Protein AF-0000000066094772 (afdb_homodimer)

Structure (mmCIF, N/CA/C/O backbone):
data_AF-0000000066094772-model_v1
#
loop_
_entity.id
_entity.type
_entity.pdbx_description
1 polymer 'Phosphate acetyltransferase'
#
loop_
_atom_site.group_PDB
_atom_site.id
_atom_site.type_symbol
_atom_site.label_atom_id
_atom_site.label_alt_id
_atom_site.label_comp_id
_atom_site.label_asym_id
_atom_site.label_entity_id
_atom_site.label_seq_id
_atom_site.pdbx_PDB_ins_code
_atom_site.Cartn_x
_atom_site.Cartn_y
_atom_site.Cartn_z
_atom_site.occupancy
_atom_site.B_iso_or_equiv
_atom_site.auth_seq_id
_atom_site.auth_comp_id
_atom_site.auth_asym_id
_atom_site.auth_atom_id
_atom_site.pdbx_PDB_model_num
ATOM 1 N N . MET A 1 1 ? 3.863 -5.531 -26.828 1 81.25 1 MET A N 1
ATOM 2 C CA . MET A 1 1 ? 3.414 -6.91 -26.641 1 81.25 1 MET A CA 1
ATOM 3 C C . MET A 1 1 ? 3.158 -7.195 -25.156 1 81.25 1 MET A C 1
ATOM 5 O O . MET A 1 1 ? 3.947 -6.797 -24.297 1 81.25 1 MET A O 1
ATOM 9 N N . SER A 1 2 ? 2.074 -7.844 -24.922 1 90.62 2 SER A N 1
ATOM 10 C CA . SER A 1 2 ? 1.738 -8.141 -23.531 1 90.62 2 SER A CA 1
ATOM 11 C C . SER A 1 2 ? 2.635 -9.234 -22.969 1 90.62 2 SER A C 1
ATOM 13 O O . SER A 1 2 ? 3.232 -10.008 -23.719 1 90.62 2 SER A O 1
ATOM 15 N N . VAL A 1 3 ? 2.752 -9.234 -21.719 1 91.38 3 VAL A N 1
ATOM 16 C CA . VAL A 1 3 ? 3.57 -10.25 -21.062 1 91.38 3 VAL A CA 1
ATOM 17 C C . VAL A 1 3 ? 3.031 -11.641 -21.391 1 91.38 3 VAL A C 1
ATOM 19 O O . VAL A 1 3 ? 3.805 -12.578 -21.594 1 91.38 3 VAL A O 1
ATOM 22 N N . ILE A 1 4 ? 1.726 -11.766 -21.5 1 93.19 4 ILE A N 1
ATOM 23 C CA . ILE A 1 4 ? 1.129 -13.062 -21.797 1 93.19 4 ILE A CA 1
ATOM 24 C C . ILE A 1 4 ? 1.516 -13.492 -23.203 1 93.19 4 ILE A C 1
ATOM 26 O O . ILE A 1 4 ? 1.832 -14.656 -23.438 1 93.19 4 ILE A O 1
ATOM 30 N N . ASP A 1 5 ? 1.498 -12.5 -24.078 1 93.19 5 ASP A N 1
ATOM 31 C CA . ASP A 1 5 ? 1.911 -12.789 -25.453 1 93.19 5 ASP A CA 1
ATOM 32 C C . ASP A 1 5 ? 3.375 -13.227 -25.5 1 93.19 5 ASP A C 1
ATOM 34 O O . ASP A 1 5 ? 3.729 -14.148 -26.234 1 93.19 5 ASP A O 1
ATOM 38 N N . LEU A 1 6 ? 4.098 -12.555 -24.766 1 91.12 6 LEU A N 1
ATOM 39 C CA . LEU A 1 6 ? 5.516 -12.891 -24.688 1 91.12 6 LEU A CA 1
ATOM 40 C C . LEU A 1 6 ? 5.711 -14.297 -24.141 1 91.12 6 LEU A C 1
ATOM 42 O O . LEU A 1 6 ? 6.523 -15.07 -24.656 1 91.12 6 LEU A O 1
ATOM 46 N N . LEU A 1 7 ? 5.012 -14.633 -23.125 1 92.69 7 LEU A N 1
ATOM 47 C CA . LEU A 1 7 ? 5.129 -15.938 -22.5 1 92.69 7 LEU A CA 1
ATOM 48 C C . LEU A 1 7 ? 4.613 -17.031 -23.422 1 92.69 7 LEU A C 1
ATOM 50 O O . LEU A 1 7 ? 5.176 -18.141 -23.469 1 92.69 7 LEU A O 1
ATOM 54 N N . LYS A 1 8 ? 3.564 -16.703 -24.125 1 94.31 8 LYS A N 1
ATOM 55 C CA . LYS A 1 8 ? 3.062 -17.641 -25.109 1 94.31 8 LYS A CA 1
ATOM 56 C C . LYS A 1 8 ? 4.145 -18 -26.125 1 94.31 8 LYS A C 1
ATOM 58 O O . LYS A 1 8 ? 4.359 -19.172 -26.422 1 94.31 8 LYS A O 1
ATOM 63 N N . GLN A 1 9 ? 4.762 -17 -26.609 1 93.62 9 GLN A N 1
ATOM 64 C CA . GLN A 1 9 ? 5.816 -17.203 -27.594 1 93.62 9 GLN A CA 1
ATOM 65 C C . GLN A 1 9 ? 6.969 -18.016 -27.016 1 93.62 9 GLN A C 1
ATOM 67 O O . GLN A 1 9 ? 7.516 -18.891 -27.688 1 93.62 9 GLN A O 1
ATOM 72 N N . ARG A 1 10 ? 7.262 -17.719 -25.859 1 92.56 10 ARG A N 1
ATOM 73 C CA . ARG A 1 10 ? 8.344 -18.438 -25.203 1 92.56 10 ARG A CA 1
ATOM 74 C C . ARG A 1 10 ? 8.008 -19.922 -25.031 1 92.56 10 ARG A C 1
ATOM 76 O O . ARG A 1 10 ? 8.852 -20.781 -25.297 1 92.56 10 ARG A O 1
ATOM 83 N N . VAL A 1 11 ? 6.828 -20.203 -24.578 1 94.94 11 VAL A N 1
ATOM 84 C CA . VAL A 1 11 ? 6.391 -21.594 -24.375 1 94.94 11 VAL A CA 1
ATOM 85 C C . VAL A 1 11 ? 6.348 -22.328 -25.703 1 94.94 11 VAL A C 1
ATOM 87 O O . VAL A 1 11 ? 6.785 -23.469 -25.797 1 94.94 11 VAL A O 1
ATOM 90 N N . GLN A 1 12 ? 5.895 -21.625 -26.672 1 93.5 12 GLN A N 1
ATOM 91 C CA . GLN A 1 12 ? 5.773 -22.234 -28 1 93.5 12 GLN A CA 1
ATOM 92 C C . GLN A 1 12 ? 7.145 -22.516 -28.594 1 93.5 12 GLN A C 1
ATOM 94 O O . GLN A 1 12 ? 7.305 -23.469 -29.359 1 93.5 12 GLN A O 1
ATOM 99 N N . SER A 1 13 ? 8.039 -21.672 -28.25 1 91.56 13 SER A N 1
ATOM 100 C CA . SER A 1 13 ? 9.383 -21.812 -28.812 1 91.56 13 SER A CA 1
ATOM 101 C C . SER A 1 13 ? 10.188 -22.875 -28.062 1 91.56 13 SER A C 1
ATOM 103 O O . SER A 1 13 ? 11.266 -23.266 -28.516 1 91.56 13 SER A O 1
ATOM 105 N N . ALA A 1 14 ? 9.516 -23.25 -27.094 1 88.25 14 ALA A N 1
ATOM 106 C CA . ALA A 1 14 ? 10.195 -24.281 -26.312 1 88.25 14 ALA A CA 1
ATOM 107 C C . ALA A 1 14 ? 10.078 -25.641 -26.984 1 88.25 14 ALA A C 1
ATOM 109 O O . ALA A 1 14 ? 9.109 -25.891 -27.719 1 88.25 14 ALA A O 1
ATOM 110 N N . GLY A 1 15 ? 11.078 -26.469 -27.062 1 84.06 15 GLY A N 1
ATOM 111 C CA . GLY A 1 15 ? 11.141 -27.766 -27.734 1 84.06 15 GLY A CA 1
ATOM 112 C C . GLY A 1 15 ? 10.047 -28.719 -27.281 1 84.06 15 GLY A C 1
ATOM 113 O O . GLY A 1 15 ? 9.594 -29.562 -28.062 1 84.06 15 GLY A O 1
ATOM 114 N N . LYS A 1 16 ? 9.594 -28.641 -26.078 1 89.88 16 LYS A N 1
ATOM 115 C CA . LYS A 1 16 ? 8.555 -29.516 -25.531 1 89.88 16 LYS A CA 1
ATOM 116 C C . LYS A 1 16 ? 7.41 -28.719 -24.938 1 89.88 16 LYS A C 1
ATOM 118 O O . LYS A 1 16 ? 7.641 -27.688 -24.281 1 89.88 16 LYS A O 1
ATOM 123 N N . LYS A 1 17 ? 6.16 -29.188 -25.234 1 94.75 17 LYS A N 1
ATOM 124 C CA . LYS A 1 17 ? 4.984 -28.547 -24.641 1 94.75 17 LYS A CA 1
ATOM 125 C C . LYS A 1 17 ? 4.828 -28.953 -23.172 1 94.75 17 LYS A C 1
ATOM 127 O O . LYS A 1 17 ? 4.676 -30.125 -22.859 1 94.75 17 LYS A O 1
ATOM 132 N N . PRO A 1 18 ? 4.805 -27.938 -22.312 1 97.62 18 PRO A N 1
ATOM 133 C CA . PRO A 1 18 ? 4.609 -28.266 -20.906 1 97.62 18 PRO A CA 1
ATOM 134 C C . PRO A 1 18 ? 3.236 -28.875 -20.625 1 97.62 18 PRO A C 1
ATOM 136 O O . PRO A 1 18 ? 2.25 -28.5 -21.266 1 97.62 18 PRO A O 1
ATOM 139 N N . VAL A 1 19 ? 3.189 -29.812 -19.688 1 98.5 19 VAL A N 1
ATOM 140 C CA . VAL A 1 19 ? 1.938 -30.422 -19.266 1 98.5 19 VAL A CA 1
ATOM 141 C C . VAL A 1 19 ? 1.456 -29.766 -17.969 1 98.5 19 VAL A C 1
ATOM 143 O O . VAL A 1 19 ? 2.035 -29.969 -16.906 1 98.5 19 VAL A O 1
ATOM 146 N N . ILE A 1 20 ? 0.386 -28.922 -18.062 1 98.75 20 ILE A N 1
ATOM 147 C CA . ILE A 1 20 ? -0.165 -28.203 -16.922 1 98.75 20 ILE A CA 1
ATOM 148 C C . ILE A 1 20 ? -1.538 -28.766 -16.562 1 98.75 20 ILE A C 1
ATOM 150 O O . ILE A 1 20 ? -2.479 -28.672 -17.359 1 98.75 20 ILE A O 1
ATOM 154 N N . ILE A 1 21 ? -1.664 -29.297 -15.375 1 98.88 21 ILE A N 1
ATOM 155 C CA . ILE A 1 21 ? -2.893 -29.984 -15 1 98.88 21 ILE A CA 1
ATOM 156 C C . ILE A 1 21 ? -3.877 -29 -14.391 1 98.88 21 ILE A C 1
ATOM 158 O O . ILE A 1 21 ? -3.48 -28.109 -13.625 1 98.88 21 ILE A O 1
ATOM 162 N N . PHE A 1 22 ? -5.133 -29.094 -14.719 1 98.75 22 PHE A N 1
ATOM 163 C CA . PHE A 1 22 ? -6.27 -28.359 -14.172 1 98.75 22 PHE A CA 1
ATOM 164 C C . PHE A 1 22 ? -7.219 -29.297 -13.438 1 98.75 22 PHE A C 1
ATOM 166 O O . PHE A 1 22 ? -8.086 -29.922 -14.055 1 98.75 22 PHE A O 1
ATOM 173 N N . PRO A 1 23 ? -7.184 -29.328 -12.141 1 98.5 23 PRO A N 1
ATOM 174 C CA . PRO A 1 23 ? -7.832 -30.438 -11.422 1 98.5 23 PRO A CA 1
ATOM 175 C C . PRO A 1 23 ? -9.32 -30.188 -11.195 1 98.5 23 PRO A C 1
ATOM 177 O O . PRO A 1 23 ? -10 -31.031 -10.586 1 98.5 23 PRO A O 1
ATOM 180 N N . GLU A 1 24 ? -9.844 -29.078 -11.633 1 98.25 24 GLU A N 1
ATOM 181 C CA . GLU A 1 24 ? -11.242 -28.766 -11.406 1 98.25 24 GLU A CA 1
ATOM 182 C C . GLU A 1 24 ? -12.078 -28.984 -12.672 1 98.25 24 GLU A C 1
ATOM 184 O O . GLU A 1 24 ? -12.742 -28.062 -13.148 1 98.25 24 GLU A O 1
ATOM 189 N N . GLY A 1 25 ? -12.219 -30.219 -13.117 1 97.25 25 GLY A N 1
ATOM 190 C CA . GLY A 1 25 ? -12.883 -30.562 -14.359 1 97.25 25 GLY A CA 1
ATOM 191 C C . GLY A 1 25 ? -14.375 -30.297 -14.336 1 97.25 25 GLY A C 1
ATOM 192 O O . GLY A 1 25 ? -15.008 -30.188 -15.383 1 97.25 25 GLY A O 1
ATOM 193 N N . TRP A 1 26 ? -14.945 -30.188 -13.211 1 96.62 26 TRP A N 1
ATOM 194 C CA . TRP A 1 26 ? -16.375 -29.984 -13.102 1 96.62 26 TRP A CA 1
ATOM 195 C C . TRP A 1 26 ? -16.719 -28.5 -13.25 1 96.62 26 TRP A C 1
ATOM 197 O O . TRP A 1 26 ? -17.906 -28.141 -13.328 1 96.62 26 TRP A O 1
ATOM 207 N N . SER A 1 27 ? -15.75 -27.641 -13.273 1 97.06 27 SER A N 1
ATOM 208 C CA . SER A 1 27 ? -15.969 -26.203 -13.438 1 97.06 27 SER A CA 1
ATOM 209 C C . SER A 1 27 ? -16.156 -25.844 -14.906 1 97.06 27 SER A C 1
ATOM 211 O O . SER A 1 27 ? -15.227 -26 -15.711 1 97.06 27 SER A O 1
ATOM 213 N N . PRO A 1 28 ? -17.281 -25.25 -15.258 1 96.5 28 PRO A N 1
ATOM 214 C CA . PRO A 1 28 ? -17.469 -24.844 -16.656 1 96.5 28 PRO A CA 1
ATOM 215 C C . PRO A 1 28 ? -16.438 -23.828 -17.109 1 96.5 28 PRO A C 1
ATOM 217 O O . PRO A 1 28 ? -15.961 -23.891 -18.25 1 96.5 28 PRO A O 1
ATOM 220 N N . THR A 1 29 ? -16.094 -22.969 -16.234 1 97.31 29 THR A N 1
ATOM 221 C CA . THR A 1 29 ? -15.109 -21.938 -16.547 1 97.31 29 THR A CA 1
ATOM 222 C C . THR A 1 29 ? -13.742 -22.562 -16.844 1 97.31 29 THR A C 1
ATOM 224 O O . THR A 1 29 ? -13.094 -22.219 -17.828 1 97.31 29 THR A O 1
ATOM 227 N N . VAL A 1 30 ? -13.359 -23.5 -16.031 1 97.94 30 VAL A N 1
ATOM 228 C CA . VAL A 1 30 ? -12.078 -24.172 -16.188 1 97.94 30 VAL A CA 1
ATOM 229 C C . VAL A 1 30 ? -12.078 -24.969 -17.484 1 97.94 30 VAL A C 1
ATOM 231 O O . VAL A 1 30 ? -11.125 -24.906 -18.266 1 97.94 30 VAL A O 1
ATOM 234 N N . MET A 1 31 ? -13.156 -25.656 -17.75 1 97.31 31 MET A N 1
ATOM 235 C CA . MET A 1 31 ? -13.227 -26.5 -18.922 1 97.31 31 MET A CA 1
ATOM 236 C C . MET A 1 31 ? -13.18 -25.672 -20.203 1 97.31 31 MET A C 1
ATOM 238 O O . MET A 1 31 ? -12.578 -26.094 -21.203 1 97.31 31 MET A O 1
ATOM 242 N N . GLU A 1 32 ? -13.82 -24.547 -20.141 1 97.5 32 GLU A N 1
ATOM 243 C CA . GLU A 1 32 ? -13.766 -23.672 -21.312 1 97.5 32 GLU A CA 1
ATOM 244 C C . GLU A 1 32 ? -12.344 -23.188 -21.562 1 97.5 32 GLU A C 1
ATOM 246 O O . GLU A 1 32 ? -11.883 -23.188 -22.719 1 97.5 32 GLU A O 1
ATOM 251 N N . ALA A 1 33 ? -11.648 -22.781 -20.562 1 97.94 33 ALA A N 1
ATOM 252 C CA . ALA A 1 33 ? -10.266 -22.344 -20.703 1 97.94 33 ALA A CA 1
ATOM 253 C C . ALA A 1 33 ? -9.367 -23.484 -21.172 1 97.94 33 ALA A C 1
ATOM 255 O O . ALA A 1 33 ? -8.5 -23.281 -22.031 1 97.94 33 ALA A O 1
ATOM 256 N N . VAL A 1 34 ? -9.586 -24.656 -20.656 1 97.81 34 VAL A N 1
ATOM 257 C CA . VAL A 1 34 ? -8.812 -25.828 -21.016 1 97.81 34 VAL A CA 1
ATOM 258 C C . VAL A 1 34 ? -8.984 -26.141 -22.5 1 97.81 34 VAL A C 1
ATOM 260 O O . VAL A 1 34 ? -8.016 -26.438 -23.188 1 97.81 34 VAL A O 1
ATOM 263 N N . ASN A 1 35 ? -10.219 -26.047 -22.922 1 97.25 35 ASN A N 1
ATOM 264 C CA . ASN A 1 35 ? -10.477 -26.266 -24.344 1 97.25 35 ASN A CA 1
ATOM 265 C C . ASN A 1 35 ? -9.742 -25.234 -25.203 1 97.25 35 ASN A C 1
ATOM 267 O O . ASN A 1 35 ? -9.195 -25.578 -26.25 1 97.25 35 ASN A O 1
ATOM 271 N N . GLN A 1 36 ? -9.742 -24.062 -24.781 1 97.5 36 GLN A N 1
ATOM 272 C CA . GLN A 1 36 ? -9.047 -23 -25.516 1 97.5 36 GLN A CA 1
ATOM 273 C C . GLN A 1 36 ? -7.543 -23.234 -25.531 1 97.5 36 GLN A C 1
ATOM 275 O O . GLN A 1 36 ? -6.883 -23.031 -26.547 1 97.5 36 GLN A O 1
ATOM 280 N N . LEU A 1 37 ? -7.016 -23.625 -24.422 1 97.31 37 LEU A N 1
ATOM 281 C CA . LEU A 1 37 ? -5.59 -23.906 -24.328 1 97.31 37 LEU A CA 1
ATOM 282 C C . LEU A 1 37 ? -5.199 -25.062 -25.25 1 97.31 37 LEU A C 1
ATOM 284 O O . LEU A 1 37 ? -4.176 -25 -25.922 1 97.31 37 LEU A O 1
ATOM 288 N N . GLN A 1 38 ? -6.02 -26.094 -25.219 1 96.31 38 GLN A N 1
ATOM 289 C CA . GLN A 1 38 ? -5.793 -27.234 -26.078 1 96.31 38 GLN A CA 1
ATOM 290 C C . GLN A 1 38 ? -5.805 -26.828 -27.547 1 96.31 38 GLN A C 1
ATOM 292 O O . GLN A 1 38 ? -4.945 -27.25 -28.328 1 96.31 38 GLN A O 1
ATOM 297 N N . GLN A 1 39 ? -6.742 -26.078 -27.891 1 95.62 39 GLN A N 1
ATOM 298 C CA . GLN A 1 39 ? -6.883 -25.609 -29.266 1 95.62 39 GLN A CA 1
ATOM 299 C C . GLN A 1 39 ? -5.691 -24.75 -29.672 1 95.62 39 GLN A C 1
ATOM 301 O O . GLN A 1 39 ? -5.207 -24.859 -30.812 1 95.62 39 GLN A O 1
ATOM 306 N N . ALA A 1 40 ? -5.223 -23.938 -28.812 1 94.5 40 ALA A N 1
ATOM 307 C CA . ALA A 1 40 ? -4.105 -23.047 -29.109 1 94.5 40 ALA A CA 1
ATOM 308 C C . ALA A 1 40 ? -2.809 -23.828 -29.281 1 94.5 40 ALA A C 1
ATOM 310 O O . ALA A 1 40 ? -1.891 -23.375 -29.969 1 94.5 40 ALA A O 1
ATOM 311 N N . GLY A 1 41 ? -2.736 -24.984 -28.609 1 94.62 41 GLY A N 1
ATOM 312 C CA . GLY A 1 41 ? -1.601 -25.875 -28.781 1 94.62 41 GLY A CA 1
ATOM 313 C C . GLY A 1 41 ? -0.328 -25.359 -28.141 1 94.62 41 GLY A C 1
ATOM 314 O O . GLY A 1 41 ? 0.775 -25.688 -28.578 1 94.62 41 GLY A O 1
ATOM 315 N N . ILE A 1 42 ? -0.427 -24.547 -27.203 1 94.25 42 ILE A N 1
ATOM 316 C CA . ILE A 1 42 ? 0.717 -23.922 -26.547 1 94.25 42 ILE A CA 1
ATOM 317 C C . ILE A 1 42 ? 1.224 -24.844 -25.438 1 94.25 42 ILE A C 1
ATOM 319 O O . ILE A 1 42 ? 2.434 -24.969 -25.234 1 94.25 42 ILE A O 1
ATOM 323 N N . LEU A 1 43 ? 0.326 -25.438 -24.719 1 97.19 43 LEU A N 1
ATOM 324 C CA . LEU A 1 43 ? 0.613 -26.375 -23.656 1 97.19 43 LEU A CA 1
ATOM 325 C C . LEU A 1 43 ? -0.378 -27.547 -23.688 1 97.19 43 LEU A C 1
ATOM 327 O O . LEU A 1 43 ? -1.342 -27.516 -24.453 1 97.19 43 LEU A O 1
ATOM 331 N N . THR A 1 44 ? -0.049 -28.641 -23 1 97.81 44 THR A N 1
ATOM 332 C CA . THR A 1 44 ? -0.968 -29.75 -22.828 1 97.81 44 THR A CA 1
ATOM 333 C C . THR A 1 44 ? -1.729 -29.641 -21.516 1 97.81 44 THR A C 1
ATOM 335 O O . THR A 1 44 ? -1.127 -29.672 -20.438 1 97.81 44 THR A O 1
ATOM 338 N N . PRO A 1 45 ? -3.076 -29.5 -21.578 1 98.56 45 PRO A N 1
ATOM 339 C CA . PRO A 1 45 ? -3.834 -29.234 -20.344 1 98.56 45 PRO A CA 1
ATOM 340 C C . PRO A 1 45 ? -4.672 -30.438 -19.906 1 98.56 45 PRO A C 1
ATOM 342 O O . PRO A 1 45 ? -5.887 -30.469 -20.125 1 98.56 45 PRO A O 1
ATOM 345 N N . PRO A 1 46 ? -4.113 -31.422 -19.25 1 98.81 46 PRO A N 1
ATOM 346 C CA . PRO A 1 46 ? -4.957 -32.469 -18.688 1 98.81 46 PRO A CA 1
ATOM 347 C C . PRO A 1 46 ? -5.91 -31.969 -17.609 1 98.81 46 PRO A C 1
ATOM 349 O O . PRO A 1 46 ? -5.676 -30.906 -17.031 1 98.81 46 PRO A O 1
ATOM 352 N N . VAL A 1 47 ? -6.977 -32.719 -17.328 1 98.62 47 VAL A N 1
ATOM 353 C CA . VAL A 1 47 ? -7.98 -32.344 -16.359 1 98.62 47 VAL A CA 1
ATOM 354 C C . VAL A 1 47 ? -8.312 -33.5 -15.445 1 98.62 47 VAL A C 1
ATOM 356 O O . VAL A 1 47 ? -8.023 -34.656 -15.781 1 98.62 47 VAL A O 1
ATOM 359 N N . ILE A 1 48 ? -8.781 -33.219 -14.273 1 98.62 48 ILE A N 1
ATOM 360 C CA . ILE A 1 48 ? -9.25 -34.25 -13.352 1 98.62 48 ILE A CA 1
ATOM 361 C C . ILE A 1 48 ? -10.75 -34.094 -13.117 1 98.62 48 ILE A C 1
ATOM 363 O O . ILE A 1 48 ? -11.242 -32.969 -12.914 1 98.62 48 ILE A O 1
ATOM 367 N N . PHE A 1 49 ? -11.414 -35.156 -13.258 1 98.44 49 PHE A N 1
ATOM 368 C CA . PHE A 1 49 ? -12.789 -35.281 -12.805 1 98.44 49 PHE A CA 1
ATOM 369 C C . PHE A 1 49 ? -12.875 -36.156 -11.57 1 98.44 49 PHE A C 1
ATOM 371 O O . PHE A 1 49 ? -12.078 -37.094 -11.414 1 98.44 49 PHE A O 1
ATOM 378 N N . ARG A 1 50 ? -13.82 -35.906 -10.641 1 97.31 50 ARG A N 1
ATOM 379 C CA . ARG A 1 50 ? -13.977 -36.719 -9.438 1 97.31 50 ARG A CA 1
ATOM 380 C C . ARG A 1 50 ? -14.711 -38.031 -9.75 1 97.31 50 ARG A C 1
ATOM 382 O O . ARG A 1 50 ? -14.344 -39.094 -9.242 1 97.31 50 ARG A O 1
ATOM 389 N N . THR A 1 51 ? -15.703 -37.844 -10.578 1 97.88 51 THR A N 1
ATOM 390 C CA . THR A 1 51 ? -16.531 -38.969 -10.969 1 97.88 51 THR A CA 1
ATOM 391 C C . THR A 1 51 ? -16.75 -38.969 -12.484 1 97.88 51 THR A C 1
ATOM 393 O O . THR A 1 51 ? -16.594 -37.938 -13.141 1 97.88 51 THR A O 1
ATOM 396 N N . ARG A 1 52 ? -17.156 -40.219 -12.945 1 96.5 52 ARG A N 1
ATOM 397 C CA . ARG A 1 52 ? -17.422 -40.344 -14.375 1 96.5 52 ARG A CA 1
ATOM 398 C C . ARG A 1 52 ? -18.594 -39.469 -14.805 1 96.5 52 ARG A C 1
ATOM 400 O O . ARG A 1 52 ? -18.609 -38.938 -15.914 1 96.5 52 ARG A O 1
ATOM 407 N N . SER A 1 53 ? -19.516 -39.25 -13.953 1 96.12 53 SER A N 1
ATOM 408 C CA . SER A 1 53 ? -20.719 -38.469 -14.258 1 96.12 53 SER A CA 1
ATOM 409 C C . SER A 1 53 ? -20.391 -37 -14.492 1 96.12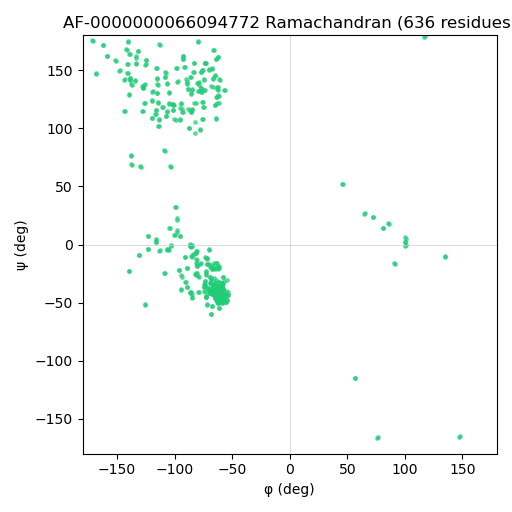 53 SER A C 1
ATOM 411 O O . SER A 1 53 ? -21.172 -36.281 -15.094 1 96.12 53 SER A O 1
ATOM 413 N N . GLU A 1 54 ? -19.172 -36.562 -14.031 1 96.38 54 GLU A N 1
ATOM 414 C CA . GLU A 1 54 ? -18.75 -35.156 -14.211 1 96.38 54 GLU A CA 1
ATOM 415 C C . GLU A 1 54 ? -18.203 -34.938 -15.609 1 96.38 54 GLU A C 1
ATOM 417 O O . GLU A 1 54 ? -18.062 -33.781 -16.047 1 96.38 54 GLU A O 1
ATOM 422 N N . VAL A 1 55 ? -17.891 -35.969 -16.281 1 95.94 55 VAL A N 1
ATOM 423 C CA . VAL A 1 55 ? -17.359 -35.844 -17.641 1 95.94 55 VAL A CA 1
ATOM 424 C C . VAL A 1 55 ? -18.484 -35.5 -18.609 1 95.94 55 VAL A C 1
ATOM 426 O O . VAL A 1 55 ? -19.422 -36.25 -18.766 1 95.94 55 VAL A O 1
ATOM 429 N N . PRO A 1 56 ? -18.328 -34.344 -19.219 1 92.06 56 PRO A N 1
ATOM 430 C CA . PRO A 1 56 ? -19.422 -33.969 -20.125 1 92.06 56 PRO A CA 1
ATOM 431 C C . PRO A 1 56 ? -19.531 -34.875 -21.359 1 92.06 56 PRO A C 1
ATOM 433 O O . PRO A 1 56 ? -18.516 -35.375 -21.828 1 92.06 56 PRO A O 1
ATOM 436 N N . ALA A 1 57 ? -20.703 -35.031 -21.906 1 88.56 57 ALA A N 1
ATOM 437 C CA . ALA A 1 57 ? -20.953 -35.812 -23.094 1 88.56 57 ALA A CA 1
ATOM 438 C C . ALA A 1 57 ? -20.125 -35.312 -24.281 1 88.56 57 ALA A C 1
ATOM 440 O O . ALA A 1 57 ? -19.641 -36.094 -25.094 1 88.56 57 ALA A O 1
ATOM 441 N N . GLY A 1 58 ? -19.844 -34.062 -24.438 1 88.75 58 GLY A N 1
ATOM 442 C CA . GLY A 1 58 ? -19.094 -33.469 -25.516 1 88.75 58 GLY A CA 1
ATOM 443 C C . GLY A 1 58 ? -17.656 -33.219 -25.172 1 88.75 58 GLY A C 1
ATOM 444 O O . GLY A 1 58 ? -16.984 -32.406 -25.828 1 88.75 58 GLY A O 1
ATOM 445 N N . PHE A 1 59 ? -17.25 -34 -24.172 1 91.75 59 PHE A N 1
ATOM 446 C CA . PHE A 1 59 ? -15.883 -33.812 -23.734 1 91.75 59 PHE A CA 1
ATOM 447 C C . PHE A 1 59 ? -14.898 -34.125 -24.859 1 91.75 59 PHE A C 1
ATOM 449 O O . PHE A 1 59 ? -15.055 -35.125 -25.547 1 91.75 59 PHE A O 1
ATOM 456 N N . ASN A 1 60 ? -13.984 -33.219 -25.141 1 92.94 60 ASN A N 1
ATOM 457 C CA . ASN A 1 60 ? -12.922 -33.406 -26.109 1 92.94 60 ASN A CA 1
ATOM 458 C C . ASN A 1 60 ? -11.977 -34.531 -25.688 1 92.94 60 ASN A C 1
ATOM 460 O O . ASN A 1 60 ? -11.086 -34.312 -24.875 1 92.94 60 ASN A O 1
ATOM 464 N N . THR A 1 61 ? -12.031 -35.625 -26.344 1 90.75 61 THR A N 1
ATOM 465 C CA . THR A 1 61 ? -11.297 -36.812 -25.938 1 90.75 61 THR A CA 1
ATOM 466 C C . THR A 1 61 ? -9.805 -36.656 -26.188 1 90.75 61 THR A C 1
ATOM 468 O O . THR A 1 61 ? -8.984 -37.438 -25.688 1 90.75 61 THR A O 1
ATOM 471 N N . ALA A 1 62 ? -9.445 -35.688 -26.875 1 93 62 ALA A N 1
ATOM 472 C CA . ALA A 1 62 ? -8.031 -35.375 -27.094 1 93 62 ALA A CA 1
ATOM 473 C C . ALA A 1 62 ? -7.379 -34.812 -25.828 1 93 62 ALA A C 1
ATOM 475 O O . ALA A 1 62 ? -6.152 -34.812 -25.703 1 93 62 ALA A O 1
ATOM 476 N N . ILE A 1 63 ? -8.148 -34.406 -24.938 1 96.69 63 ILE A N 1
ATOM 477 C CA . ILE A 1 63 ? -7.641 -33.875 -23.672 1 96.69 63 ILE A CA 1
ATOM 478 C C . ILE A 1 63 ? -7.477 -35.031 -22.672 1 96.69 63 ILE A C 1
ATOM 480 O O . ILE A 1 63 ? -8.453 -35.688 -22.312 1 96.69 63 ILE A O 1
ATOM 484 N N . LYS A 1 64 ? -6.254 -35.25 -22.297 1 97.12 64 LYS A N 1
ATOM 485 C CA . LYS A 1 64 ? -6.031 -36.25 -21.25 1 97.12 64 LYS A CA 1
ATOM 486 C C . LYS A 1 64 ? -6.82 -35.906 -19.984 1 97.12 64 LYS A C 1
ATOM 488 O O . LYS A 1 64 ? -6.883 -34.75 -19.594 1 97.12 64 LYS A O 1
ATOM 493 N N . HIS A 1 65 ? -7.5 -36.906 -19.453 1 97.81 65 HIS A N 1
ATOM 494 C CA . HIS A 1 65 ? -8.266 -36.656 -18.234 1 97.81 65 HIS A CA 1
ATOM 495 C C . HIS A 1 65 ? -8.18 -37.812 -17.25 1 97.81 65 HIS A C 1
ATOM 497 O O . HIS A 1 65 ? -8 -38.969 -17.672 1 97.81 65 HIS A O 1
ATOM 503 N N . TYR A 1 66 ? -8.227 -37.469 -16.031 1 97.88 66 TYR A N 1
ATOM 504 C CA . TYR A 1 66 ? -8.281 -38.406 -14.922 1 97.88 66 TYR A CA 1
ATOM 505 C C . TYR A 1 66 ? -9.68 -38.438 -14.305 1 97.88 66 TYR A C 1
ATOM 507 O O . TYR A 1 66 ? -10.328 -37.375 -14.172 1 97.88 66 TYR A O 1
ATOM 515 N N . VAL A 1 67 ? -10.102 -39.656 -14.008 1 98.31 67 VAL A N 1
ATOM 516 C CA . VAL A 1 67 ? -11.336 -39.812 -13.242 1 98.31 67 VAL A CA 1
ATOM 517 C C . VAL A 1 67 ? -11.031 -40.531 -11.938 1 98.31 67 VAL A C 1
ATOM 519 O O . VAL A 1 67 ? -10.891 -41.781 -11.914 1 98.31 67 VAL A O 1
ATOM 522 N N . ILE A 1 68 ? -11.102 -39.812 -10.859 1 98.56 68 ILE A N 1
ATOM 523 C CA . ILE A 1 68 ? -10.586 -40.281 -9.57 1 98.56 68 ILE A CA 1
ATOM 524 C C . ILE A 1 68 ? -11.281 -41.594 -9.172 1 98.56 68 ILE A C 1
ATOM 526 O O . ILE A 1 68 ? -10.633 -42.562 -8.773 1 98.56 68 ILE A O 1
ATOM 530 N N . GLU A 1 69 ? -12.578 -41.625 -9.281 1 97.5 69 GLU A N 1
ATOM 531 C CA . GLU A 1 69 ? -13.344 -42.781 -8.805 1 97.5 69 GLU A CA 1
ATOM 532 C C . GLU A 1 69 ? -12.977 -44.031 -9.57 1 97.5 69 GLU A C 1
ATOM 534 O O . GLU A 1 69 ? -13.242 -45.156 -9.109 1 97.5 69 GLU A O 1
ATOM 539 N N . GLU A 1 70 ? -12.312 -43.906 -10.719 1 97.94 70 GLU A N 1
ATOM 540 C CA . GLU A 1 70 ? -11.984 -45.062 -11.578 1 97.94 70 GLU A CA 1
ATOM 541 C C . GLU A 1 70 ? -10.5 -45.406 -11.5 1 97.94 70 GLU A C 1
ATOM 543 O O . GLU A 1 70 ? -10.047 -46.375 -12.102 1 97.94 70 GLU A O 1
ATOM 548 N N . MET A 1 71 ? -9.742 -44.625 -10.812 1 97.94 71 MET A N 1
ATOM 549 C CA . MET A 1 71 ? -8.289 -44.781 -10.781 1 97.94 71 MET A CA 1
ATOM 550 C C . MET A 1 71 ? -7.859 -45.719 -9.648 1 97.94 71 MET A C 1
ATOM 552 O O . MET A 1 71 ? -8.477 -45.719 -8.586 1 97.94 71 MET A O 1
ATOM 556 N N . ASP A 1 72 ? -6.836 -46.531 -9.93 1 98.25 72 ASP A N 1
ATOM 557 C CA . ASP A 1 72 ? -6.074 -47.125 -8.828 1 98.25 72 ASP A CA 1
ATOM 558 C C . ASP A 1 72 ? -5.137 -46.094 -8.203 1 98.25 72 ASP A C 1
ATOM 560 O O . ASP A 1 72 ? -4.109 -45.75 -8.781 1 98.25 72 ASP A O 1
ATOM 564 N N . LEU A 1 73 ? -5.469 -45.656 -7.023 1 98.56 73 LEU A N 1
ATOM 565 C CA . LEU A 1 73 ? -4.773 -44.562 -6.398 1 98.56 73 LEU A CA 1
ATOM 566 C C . LEU A 1 73 ? -3.68 -45.062 -5.457 1 98.56 73 LEU A C 1
ATOM 568 O O . LEU A 1 73 ? -3.045 -44.25 -4.758 1 98.56 73 LEU A O 1
ATOM 572 N N . THR A 1 74 ? -3.447 -46.344 -5.477 1 98.44 74 THR A N 1
ATOM 573 C CA . THR A 1 74 ? -2.545 -46.969 -4.512 1 98.44 74 THR A CA 1
ATOM 574 C C . THR A 1 74 ? -1.146 -46.344 -4.617 1 98.44 74 THR A C 1
ATOM 576 O O . THR A 1 74 ? -0.552 -45.969 -3.605 1 98.44 74 THR A O 1
ATOM 579 N N . LYS A 1 75 ? -0.682 -46.25 -5.805 1 98.25 75 LYS A N 1
ATOM 580 C CA . LYS A 1 75 ? 0.667 -45.719 -6.004 1 98.25 75 LYS A CA 1
ATOM 581 C C . LYS A 1 75 ? 0.777 -44.281 -5.512 1 98.25 75 LYS A C 1
ATOM 583 O O . LYS A 1 75 ? 1.794 -43.906 -4.93 1 98.25 75 LYS A O 1
ATOM 588 N N . TYR A 1 76 ? -0.214 -43.531 -5.711 1 98.69 76 TYR A N 1
ATOM 589 C CA . TYR A 1 76 ? -0.208 -42.125 -5.324 1 98.69 76 TYR A CA 1
ATOM 590 C C . TYR A 1 76 ? -0.304 -42 -3.809 1 98.69 76 TYR A C 1
ATOM 592 O O . TYR A 1 76 ? 0.402 -41.188 -3.213 1 98.69 76 TYR A O 1
ATOM 600 N N . ALA A 1 77 ? -1.177 -42.75 -3.184 1 98.69 77 ALA A N 1
ATOM 601 C CA . ALA A 1 77 ? -1.308 -42.75 -1.729 1 98.69 77 ALA A CA 1
ATOM 602 C C . ALA A 1 77 ? 0.003 -43.125 -1.057 1 98.69 77 ALA A C 1
ATOM 604 O O . ALA A 1 77 ? 0.407 -42.531 -0.061 1 98.69 77 ALA A O 1
ATOM 605 N N . ASN A 1 78 ? 0.586 -44.188 -1.63 1 98.69 78 ASN A N 1
ATOM 606 C CA . ASN A 1 78 ? 1.868 -44.625 -1.092 1 98.69 78 ASN A CA 1
ATOM 607 C C . ASN A 1 78 ? 2.924 -43.531 -1.181 1 98.69 78 ASN A C 1
ATOM 609 O O . ASN A 1 78 ? 3.699 -43.344 -0.244 1 98.69 78 ASN A O 1
ATOM 613 N N . PHE A 1 79 ? 2.951 -42.906 -2.268 1 98.5 79 PHE A N 1
ATOM 614 C CA . PHE A 1 79 ? 3.902 -41.812 -2.463 1 98.5 79 PHE A CA 1
ATOM 615 C C . PHE A 1 79 ? 3.689 -40.719 -1.427 1 98.5 79 PHE A C 1
ATOM 617 O O . PHE A 1 79 ? 4.645 -40.281 -0.787 1 98.5 79 PHE A O 1
ATOM 624 N N . VAL A 1 80 ? 2.451 -40.281 -1.254 1 98.69 80 VAL A N 1
ATOM 625 C CA . VAL A 1 80 ? 2.119 -39.188 -0.318 1 98.69 80 VAL A CA 1
ATOM 626 C C . VAL A 1 80 ? 2.473 -39.625 1.104 1 98.69 80 VAL A C 1
ATOM 628 O O . VAL A 1 80 ? 3.043 -38.844 1.87 1 98.69 80 VAL A O 1
ATOM 631 N N . TYR A 1 81 ? 2.158 -40.812 1.393 1 98.5 81 TYR A N 1
ATOM 632 C CA . TYR A 1 81 ? 2.469 -41.344 2.711 1 98.5 81 TYR A CA 1
ATOM 633 C C . TYR A 1 81 ? 3.969 -41.281 2.98 1 98.5 81 TYR A C 1
ATOM 635 O O . TYR A 1 81 ? 4.402 -40.812 4.023 1 98.5 81 TYR A O 1
ATOM 643 N N . GLU A 1 82 ? 4.707 -41.781 2.016 1 98.25 82 GLU A N 1
ATOM 644 C CA . GLU A 1 82 ? 6.156 -41.812 2.186 1 98.25 82 GLU A CA 1
ATOM 645 C C . GLU A 1 82 ? 6.727 -40.406 2.344 1 98.25 82 GLU A C 1
ATOM 647 O O . GLU A 1 82 ? 7.656 -40.188 3.123 1 98.25 82 GLU A O 1
ATOM 652 N N . LYS A 1 83 ? 6.172 -39.5 1.646 1 96.88 83 LYS A N 1
ATOM 653 C CA . LYS A 1 83 ? 6.66 -38.125 1.654 1 96.88 83 LYS A CA 1
ATOM 654 C C . LYS A 1 83 ? 6.312 -37.438 2.963 1 96.88 83 LYS A C 1
ATOM 656 O O . LYS A 1 83 ? 7.027 -36.531 3.402 1 96.88 83 LYS A O 1
ATOM 661 N N . ARG A 1 84 ? 5.211 -37.906 3.658 1 97.44 84 ARG A N 1
ATOM 662 C CA . ARG A 1 84 ? 4.684 -37.062 4.742 1 97.44 84 ARG A CA 1
ATOM 663 C C . ARG A 1 84 ? 4.66 -37.844 6.055 1 97.44 84 ARG A C 1
ATOM 665 O O . ARG A 1 84 ? 4.336 -37.312 7.105 1 97.44 84 ARG A O 1
ATOM 672 N N . LYS A 1 85 ? 5.02 -39.125 5.984 1 96.75 85 LYS A N 1
ATOM 673 C CA . LYS A 1 85 ? 4.945 -39.938 7.188 1 96.75 85 LYS A CA 1
ATOM 674 C C . LYS A 1 85 ? 5.82 -39.375 8.297 1 96.75 85 LYS A C 1
ATOM 676 O O . LYS A 1 85 ? 5.465 -39.438 9.477 1 96.75 85 LYS A O 1
ATOM 681 N N . HIS A 1 86 ? 6.945 -38.844 7.949 1 96.5 86 HIS A N 1
ATOM 682 C CA . HIS A 1 86 ? 7.848 -38.281 8.945 1 96.5 86 HIS A CA 1
ATOM 683 C C . HIS A 1 86 ? 7.219 -37.062 9.625 1 96.5 86 HIS A C 1
ATOM 685 O O . HIS A 1 86 ? 7.656 -36.656 10.703 1 96.5 86 HIS A O 1
ATOM 691 N N . LYS A 1 87 ? 6.188 -36.562 9 1 95.06 87 LYS A N 1
ATOM 692 C CA . LYS A 1 87 ? 5.445 -35.469 9.586 1 95.06 87 LYS A CA 1
ATOM 693 C C . LYS A 1 87 ? 4.168 -35.969 10.266 1 95.06 87 LYS A C 1
ATOM 695 O O . LYS A 1 87 ? 3.281 -35.156 10.586 1 95.06 87 LYS A O 1
ATOM 700 N N . GLY A 1 88 ? 4.012 -37.219 10.367 1 96.75 88 GLY A N 1
ATOM 701 C CA . GLY A 1 88 ? 2.926 -37.781 11.156 1 96.75 88 GLY A CA 1
ATOM 702 C C . GLY A 1 88 ? 1.744 -38.219 10.32 1 96.75 88 GLY A C 1
ATOM 703 O O . GLY A 1 88 ? 0.717 -38.656 10.859 1 96.75 88 GLY A O 1
ATOM 704 N N . MET A 1 89 ? 1.852 -38.188 9.039 1 97.19 89 MET A N 1
ATOM 705 C CA . MET A 1 89 ? 0.729 -38.594 8.211 1 97.19 89 MET A CA 1
ATOM 706 C C . MET A 1 89 ? 0.583 -40.125 8.227 1 97.19 89 MET A C 1
ATOM 708 O O . MET A 1 89 ? 1.559 -40.844 8.023 1 97.19 89 MET A O 1
ATOM 712 N N . GLU A 1 90 ? -0.645 -40.531 8.422 1 98.25 90 GLU A N 1
ATOM 713 C CA . GLU A 1 90 ? -0.961 -41.938 8.367 1 98.25 90 GLU A CA 1
ATOM 714 C C . GLU A 1 90 ? -1.416 -42.375 6.969 1 98.25 90 GLU A C 1
ATOM 716 O O . GLU A 1 90 ? -1.849 -41.531 6.18 1 98.25 90 GLU A O 1
ATOM 721 N N . MET A 1 91 ? -1.301 -43.688 6.738 1 98 91 MET A N 1
ATOM 722 C CA . MET A 1 91 ? -1.658 -44.188 5.422 1 98 91 MET A CA 1
ATOM 723 C C . MET A 1 91 ? -3.113 -43.875 5.09 1 98 91 MET A C 1
ATOM 725 O O . MET A 1 91 ? -3.439 -43.562 3.951 1 98 91 MET A O 1
ATOM 729 N N . ARG A 1 92 ? -3.979 -43.938 6.082 1 98.25 92 ARG A N 1
ATOM 730 C CA . ARG A 1 92 ? -5.395 -43.656 5.859 1 98.25 92 ARG A CA 1
ATOM 731 C C . ARG A 1 92 ? -5.598 -42.219 5.41 1 98.25 92 ARG A C 1
ATOM 733 O O . ARG A 1 92 ? -6.449 -41.938 4.562 1 98.25 92 ARG A O 1
ATOM 740 N N . GLU A 1 93 ? -4.82 -41.375 5.965 1 98.19 93 GLU A N 1
ATOM 741 C CA . GLU A 1 93 ? -4.891 -39.969 5.586 1 98.19 93 GLU A CA 1
ATOM 742 C C . GLU A 1 93 ? -4.371 -39.75 4.164 1 98.19 93 GLU A C 1
ATOM 744 O O . GLU A 1 93 ? -4.926 -38.938 3.41 1 98.19 93 GLU A O 1
ATOM 749 N N . ALA A 1 94 ? -3.33 -40.438 3.84 1 98.56 94 ALA A N 1
ATOM 750 C CA . ALA A 1 94 ? -2.77 -40.375 2.494 1 98.56 94 ALA A CA 1
ATOM 751 C C . ALA A 1 94 ? -3.771 -40.844 1.453 1 98.56 94 ALA A C 1
ATOM 753 O O . ALA A 1 94 ? -3.885 -40.281 0.37 1 98.56 94 ALA A O 1
ATOM 754 N N . GLN A 1 95 ? -4.457 -41.938 1.801 1 98.44 95 GLN A N 1
ATOM 755 C CA . GLN A 1 95 ? -5.48 -42.469 0.915 1 98.44 95 GLN A CA 1
ATOM 756 C C . GLN A 1 95 ? -6.613 -41.5 0.697 1 98.44 95 GLN A C 1
ATOM 758 O O . GLN A 1 95 ? -7.133 -41.375 -0.414 1 98.44 95 GLN A O 1
ATOM 763 N N . LYS A 1 96 ? -6.961 -40.812 1.718 1 98.31 96 LYS A N 1
ATOM 764 C CA . LYS A 1 96 ? -7.977 -39.781 1.604 1 98.31 96 LYS A CA 1
ATOM 765 C C . LYS A 1 96 ? -7.449 -38.562 0.819 1 98.31 96 LYS A C 1
ATOM 767 O O . LYS A 1 96 ? -8.18 -37.969 0.027 1 98.31 96 LYS A O 1
ATOM 772 N N . PHE A 1 97 ? -6.199 -38.25 1.047 1 98.25 97 PHE A N 1
ATOM 773 C CA . PHE A 1 97 ? -5.516 -37.125 0.425 1 98.25 97 PHE A CA 1
ATOM 774 C C . PHE A 1 97 ? -5.594 -37.219 -1.094 1 98.25 97 PHE A C 1
ATOM 776 O O . PHE A 1 97 ? -5.973 -36.25 -1.759 1 98.25 97 PHE A O 1
ATOM 783 N N . VAL A 1 98 ? -5.391 -38.375 -1.666 1 98.56 98 VAL A N 1
ATOM 784 C CA . VAL A 1 98 ? -5.254 -38.5 -3.111 1 98.56 98 VAL A CA 1
ATOM 785 C C . VAL A 1 98 ? -6.633 -38.656 -3.75 1 98.56 98 VAL A C 1
ATOM 787 O O . VAL A 1 98 ? -6.75 -38.719 -4.977 1 98.56 98 VAL A O 1
ATOM 790 N N . ARG A 1 99 ? -7.684 -38.656 -2.973 1 98.31 99 ARG A N 1
ATOM 791 C CA . ARG A 1 99 ? -9.039 -38.719 -3.5 1 98.31 99 ARG A CA 1
ATOM 792 C C . ARG A 1 99 ? -9.586 -37.312 -3.717 1 98.31 99 ARG A C 1
ATOM 794 O O . ARG A 1 99 ? -10.641 -37.125 -4.332 1 98.31 99 ARG A O 1
ATOM 801 N N . ASP A 1 100 ? -8.859 -36.344 -3.193 1 98.19 100 ASP A N 1
ATOM 802 C CA . ASP A 1 100 ? -9.156 -34.938 -3.467 1 98.19 100 ASP A CA 1
ATOM 803 C C . ASP A 1 100 ? -8.477 -34.469 -4.758 1 98.19 100 ASP A C 1
ATOM 805 O O . ASP A 1 100 ? -7.285 -34.688 -4.953 1 98.19 100 ASP A O 1
ATOM 809 N N . ALA A 1 101 ? -9.18 -33.844 -5.66 1 98.44 101 ALA A N 1
ATOM 810 C CA . ALA A 1 101 ? -8.703 -33.531 -7 1 98.44 101 ALA A CA 1
ATOM 811 C C . ALA A 1 101 ? -7.473 -32.625 -6.945 1 98.44 101 ALA A C 1
ATOM 813 O O . ALA A 1 101 ? -6.488 -32.875 -7.652 1 98.44 101 ALA A O 1
ATOM 814 N N . SER A 1 102 ? -7.535 -31.578 -6.168 1 97.94 102 SER A N 1
ATOM 815 C CA . SER A 1 102 ? -6.406 -30.672 -6.039 1 97.94 102 SER A CA 1
ATOM 816 C C . SER A 1 102 ? -5.184 -31.375 -5.469 1 97.94 102 SER A C 1
ATOM 818 O O . SER A 1 102 ? -4.062 -31.172 -5.945 1 97.94 102 SER A O 1
ATOM 820 N N . SER A 1 103 ? -5.395 -32.219 -4.48 1 98.44 103 SER A N 1
ATOM 821 C CA . SER A 1 103 ? -4.316 -32.969 -3.844 1 98.44 103 SER A CA 1
ATOM 822 C C . SER A 1 103 ? -3.719 -34 -4.801 1 98.44 103 SER A C 1
ATOM 824 O O . SER A 1 103 ? -2.502 -34.188 -4.824 1 98.44 103 SER A O 1
ATOM 826 N N . LEU A 1 104 ? -4.59 -34.656 -5.508 1 98.75 104 LEU A N 1
ATOM 827 C CA . LEU A 1 104 ? -4.09 -35.594 -6.512 1 98.75 104 LEU A CA 1
ATOM 828 C C . LEU A 1 104 ? -3.25 -34.844 -7.559 1 98.75 104 LEU A C 1
ATOM 830 O O . LEU A 1 104 ? -2.203 -35.344 -7.973 1 98.75 104 LEU A O 1
ATOM 834 N N . ALA A 1 105 ? -3.719 -33.719 -7.996 1 98.69 105 ALA A N 1
ATOM 835 C CA . ALA A 1 105 ? -2.955 -32.906 -8.953 1 98.69 105 ALA A CA 1
ATOM 836 C C . ALA A 1 105 ? -1.565 -32.594 -8.414 1 98.69 105 ALA A C 1
ATOM 838 O O . ALA A 1 105 ? -0.564 -32.75 -9.117 1 98.69 105 ALA A O 1
ATOM 839 N N . ALA A 1 106 ? -1.496 -32.125 -7.203 1 98.5 106 ALA A N 1
ATOM 840 C CA . ALA A 1 106 ? -0.208 -31.828 -6.578 1 98.5 106 ALA A CA 1
ATOM 841 C C . ALA A 1 106 ? 0.669 -33.094 -6.539 1 98.5 106 ALA A C 1
ATOM 843 O O . ALA A 1 106 ? 1.887 -33 -6.715 1 98.5 106 ALA A O 1
ATOM 844 N N . THR A 1 107 ? 0.064 -34.219 -6.301 1 98.75 107 THR A N 1
ATOM 845 C CA . THR A 1 107 ? 0.776 -35.5 -6.273 1 98.75 107 THR A CA 1
ATOM 846 C C . THR A 1 107 ? 1.353 -35.812 -7.648 1 98.75 107 THR A C 1
ATOM 848 O O . THR A 1 107 ? 2.512 -36.219 -7.758 1 98.75 107 THR A O 1
ATOM 851 N N . LEU A 1 108 ? 0.53 -35.625 -8.664 1 98.75 108 LEU A N 1
ATOM 852 C CA . LEU A 1 108 ? 0.982 -35.875 -10.031 1 98.75 108 LEU A CA 1
ATOM 853 C C . LEU A 1 108 ? 2.162 -34.969 -10.383 1 98.75 108 LEU A C 1
ATOM 855 O O . LEU A 1 108 ? 3.109 -35.406 -11.039 1 98.75 108 LEU A O 1
ATOM 859 N N . VAL A 1 109 ? 2.092 -33.75 -9.953 1 98.69 109 VAL A N 1
ATOM 860 C CA . VAL A 1 109 ? 3.191 -32.812 -10.188 1 98.69 109 VAL A CA 1
ATOM 861 C C . VAL A 1 109 ? 4.441 -33.281 -9.461 1 98.69 109 VAL A C 1
ATOM 863 O O . VAL A 1 109 ? 5.531 -33.344 -10.039 1 98.69 109 VAL A O 1
ATOM 866 N N . ALA A 1 110 ? 4.289 -33.688 -8.227 1 98.25 110 ALA A N 1
ATOM 867 C CA . ALA A 1 110 ? 5.406 -34.156 -7.406 1 98.25 110 ALA A CA 1
ATOM 868 C C . ALA A 1 110 ? 6.07 -35.375 -8.016 1 98.25 110 ALA A C 1
ATOM 870 O O . ALA A 1 110 ? 7.281 -35.562 -7.883 1 98.25 110 ALA A O 1
ATOM 871 N N . LEU A 1 111 ? 5.305 -36.188 -8.688 1 98.19 111 LEU A N 1
ATOM 872 C CA . LEU A 1 111 ? 5.785 -37.406 -9.312 1 98.19 111 LEU A CA 1
ATOM 873 C C . LEU A 1 111 ? 6.316 -37.125 -10.711 1 98.19 111 LEU A C 1
ATOM 875 O O . LEU A 1 111 ? 6.711 -38.062 -11.43 1 98.19 111 LEU A O 1
ATOM 879 N N . ASN A 1 112 ? 6.254 -35.938 -11.141 1 97.56 112 ASN A N 1
ATOM 880 C CA . ASN A 1 112 ? 6.707 -35.5 -12.453 1 97.56 112 ASN A CA 1
ATOM 881 C C . ASN A 1 112 ? 5.883 -36.125 -13.57 1 97.56 112 ASN A C 1
ATOM 883 O O . ASN A 1 112 ? 6.395 -36.375 -14.664 1 97.56 112 ASN A O 1
ATOM 887 N N . GLU A 1 113 ? 4.703 -36.438 -13.25 1 98.19 113 GLU A N 1
ATOM 888 C CA . GLU A 1 113 ? 3.803 -36.938 -14.281 1 98.19 113 GLU A CA 1
ATOM 889 C C . GLU A 1 113 ? 3.176 -35.812 -15.07 1 98.19 113 GLU A C 1
ATOM 891 O O . GLU A 1 113 ? 2.697 -36 -16.188 1 98.19 113 GLU A O 1
ATOM 896 N N . VAL A 1 114 ? 3.08 -34.688 -14.477 1 98.44 114 VAL A N 1
ATOM 897 C CA . VAL A 1 114 ? 2.754 -33.438 -15.117 1 98.44 114 VAL A CA 1
ATOM 898 C C . VAL A 1 114 ? 3.742 -32.344 -14.672 1 98.44 114 VAL A C 1
ATOM 900 O O . VAL A 1 114 ? 4.5 -32.562 -13.719 1 98.44 114 VAL A O 1
ATOM 903 N N . ASP A 1 115 ? 3.754 -31.203 -15.367 1 98.12 115 ASP A N 1
ATOM 904 C CA . ASP A 1 115 ? 4.82 -30.234 -15.156 1 98.12 115 ASP A CA 1
ATOM 905 C C . ASP A 1 115 ? 4.387 -29.156 -14.172 1 98.12 115 ASP A C 1
ATOM 907 O O . ASP A 1 115 ? 5.227 -28.453 -13.602 1 98.12 115 ASP A O 1
ATOM 911 N N . GLY A 1 116 ? 3.148 -28.938 -13.984 1 98.38 116 GLY A N 1
ATOM 912 C CA . GLY A 1 116 ? 2.617 -27.906 -13.102 1 98.38 116 GLY A CA 1
ATOM 913 C C . GLY A 1 116 ? 1.117 -28 -12.898 1 98.38 116 GLY A C 1
ATOM 914 O O . GLY A 1 116 ? 0.463 -28.859 -13.5 1 98.38 116 GLY A O 1
ATOM 915 N N . GLU A 1 117 ? 0.643 -27.156 -12.039 1 98.5 117 GLU A N 1
ATOM 916 C CA . GLU A 1 117 ? -0.766 -27.203 -11.664 1 98.5 117 GLU A CA 1
ATOM 917 C C . GLU A 1 117 ? -1.373 -25.812 -11.594 1 98.5 117 GLU A C 1
ATOM 919 O O . GLU A 1 117 ? -0.727 -24.875 -11.117 1 98.5 117 GLU A O 1
ATOM 924 N N . VAL A 1 118 ? -2.553 -25.625 -12.102 1 98.38 118 VAL A N 1
ATOM 925 C CA . VAL A 1 118 ? -3.4 -24.453 -11.906 1 98.38 118 VAL A CA 1
ATOM 926 C C . VAL A 1 118 ? -4.711 -24.875 -11.242 1 98.38 118 VAL A C 1
ATOM 928 O O . VAL A 1 118 ? -5.426 -25.734 -11.75 1 98.38 118 VAL A O 1
ATOM 931 N N . CYS A 1 119 ? -5.008 -24.281 -10.148 1 97.38 119 CYS A N 1
ATOM 932 C CA . CYS A 1 119 ? -6.184 -24.656 -9.367 1 97.38 119 CYS A CA 1
ATOM 933 C C . CYS A 1 119 ? -6.715 -23.453 -8.578 1 97.38 119 CYS A C 1
ATOM 935 O O . CYS A 1 119 ? -6.035 -22.438 -8.453 1 97.38 119 CYS A O 1
ATOM 937 N N . GLY A 1 120 ? -8.078 -23.547 -8.18 1 94.88 120 GLY A N 1
ATOM 938 C CA . GLY A 1 120 ? -8.539 -22.531 -7.246 1 94.88 120 GLY A CA 1
ATOM 939 C C . GLY A 1 120 ? -9.883 -21.938 -7.629 1 94.88 120 GLY A C 1
ATOM 940 O O . GLY A 1 120 ? -10.469 -21.172 -6.855 1 94.88 120 GLY A O 1
ATOM 941 N N . LYS A 1 121 ? -10.367 -22.203 -8.797 1 94.81 121 LYS A N 1
ATOM 942 C CA . LYS A 1 121 ? -11.672 -21.703 -9.227 1 94.81 121 LYS A CA 1
ATOM 943 C C . LYS A 1 121 ? -12.789 -22.203 -8.312 1 94.81 121 LYS A C 1
ATOM 945 O O . LYS A 1 121 ? -13.75 -21.484 -8.062 1 94.81 121 LYS A O 1
ATOM 950 N N . GLU A 1 122 ? -12.656 -23.438 -7.887 1 95.5 122 GLU A N 1
ATOM 951 C CA . GLU A 1 122 ? -13.719 -24.062 -7.109 1 95.5 122 GLU A CA 1
ATOM 952 C C . GLU A 1 122 ? -13.242 -24.406 -5.695 1 95.5 122 GLU A C 1
ATOM 954 O O . GLU A 1 122 ? -13.945 -25.078 -4.941 1 95.5 122 GLU A O 1
ATOM 959 N N . TYR A 1 123 ? -12 -24.062 -5.391 1 93.5 123 TYR A N 1
ATOM 960 C CA . TYR A 1 123 ? -11.406 -24.312 -4.082 1 93.5 123 TYR A CA 1
ATOM 961 C C . TYR A 1 123 ? -11.078 -23 -3.373 1 93.5 123 TYR A C 1
ATOM 963 O O . TYR A 1 123 ? -10.797 -22 -4.02 1 93.5 123 TYR A O 1
ATOM 971 N N . ALA A 1 124 ? -11.102 -23.078 -2.059 1 87.25 124 ALA A N 1
ATOM 972 C CA . ALA A 1 124 ? -10.461 -22 -1.306 1 87.25 124 ALA A CA 1
ATOM 973 C C . ALA A 1 124 ? -8.938 -22.062 -1.456 1 87.25 124 ALA A C 1
AT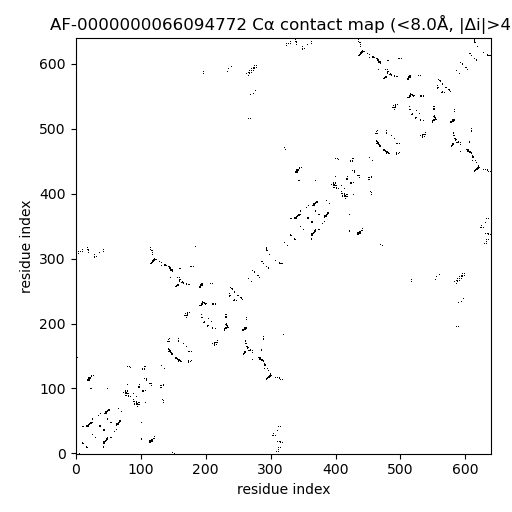OM 975 O O . ALA A 1 124 ? -8.359 -23.141 -1.591 1 87.25 124 ALA A O 1
ATOM 976 N N . THR A 1 125 ? -8.297 -20.953 -1.389 1 86.94 125 THR A N 1
ATOM 977 C CA . THR A 1 125 ? -6.859 -20.844 -1.586 1 86.94 125 THR A CA 1
ATOM 978 C C . THR A 1 125 ? -6.113 -21.766 -0.623 1 86.94 125 THR A C 1
ATOM 980 O O . THR A 1 125 ? -5.168 -22.453 -1.017 1 86.94 125 THR A O 1
ATOM 983 N N . LYS A 1 126 ? -6.547 -21.797 0.623 1 87 126 LYS A N 1
ATOM 984 C CA . LYS A 1 126 ? -5.887 -22.625 1.626 1 87 126 LYS A CA 1
ATOM 985 C C . LYS A 1 126 ? -5.898 -24.094 1.217 1 87 126 LYS A C 1
ATOM 987 O O . LYS A 1 126 ? -4.926 -24.812 1.447 1 87 126 LYS A O 1
ATOM 992 N N . ASP A 1 127 ? -6.922 -24.516 0.545 1 92.12 127 ASP A N 1
ATOM 993 C CA . ASP A 1 127 ? -7.109 -25.922 0.205 1 92.12 127 ASP A CA 1
ATOM 994 C C . ASP A 1 127 ? -6.281 -26.297 -1.019 1 92.12 127 ASP A C 1
ATOM 996 O O . ASP A 1 127 ? -5.988 -27.484 -1.229 1 92.12 127 ASP A O 1
ATOM 1000 N N . THR A 1 128 ? -5.969 -25.344 -1.839 1 93.94 128 THR A N 1
ATOM 1001 C CA . THR A 1 128 ? -5.113 -25.625 -2.988 1 93.94 128 THR A CA 1
ATOM 1002 C C . THR A 1 128 ? -3.643 -25.453 -2.617 1 93.94 128 THR A C 1
ATOM 1004 O O . THR A 1 128 ? -2.799 -26.25 -3.049 1 93.94 128 THR A O 1
ATOM 1007 N N . LEU A 1 129 ? -3.371 -24.516 -1.81 1 92.56 129 LEU A N 1
ATOM 1008 C CA . LEU A 1 129 ? -1.994 -24.219 -1.439 1 92.56 129 LEU A CA 1
ATOM 1009 C C . LEU A 1 129 ? -1.44 -25.266 -0.485 1 92.56 129 LEU A C 1
ATOM 1011 O O . LEU A 1 129 ? -0.251 -25.594 -0.531 1 92.56 129 LEU A O 1
ATOM 1015 N N . ARG A 1 130 ? -2.246 -25.797 0.358 1 94.19 130 ARG A N 1
ATOM 1016 C CA . ARG A 1 130 ? -1.786 -26.734 1.386 1 94.19 130 ARG A CA 1
ATOM 1017 C C . ARG A 1 130 ? -1.168 -27.969 0.761 1 94.19 130 ARG A C 1
ATOM 1019 O O . ARG A 1 130 ? -0.016 -28.312 1.043 1 94.19 130 ARG A O 1
ATOM 1026 N N . PRO A 1 131 ? -1.881 -28.672 -0.133 1 96.88 131 PRO A N 1
ATOM 1027 C CA . PRO A 1 131 ? -1.256 -29.844 -0.758 1 96.88 131 PRO A CA 1
ATOM 1028 C C . PRO A 1 131 ? 0.013 -29.484 -1.532 1 96.88 131 PRO A C 1
ATOM 1030 O O . PRO A 1 131 ? 0.981 -30.25 -1.519 1 96.88 131 PRO A O 1
ATOM 1033 N N . ALA A 1 132 ? -0.005 -28.359 -2.207 1 96.19 132 ALA A N 1
ATOM 1034 C CA . ALA A 1 132 ? 1.182 -27.922 -2.936 1 96.19 132 ALA A CA 1
ATOM 1035 C C . ALA A 1 132 ? 2.363 -27.719 -1.989 1 96.19 132 ALA A C 1
ATOM 1037 O O . ALA A 1 132 ? 3.482 -28.141 -2.289 1 96.19 132 ALA A O 1
ATOM 1038 N N . LEU A 1 133 ? 2.092 -27.141 -0.864 1 94.69 133 LEU A N 1
ATOM 1039 C CA . LEU A 1 133 ? 3.133 -26.906 0.13 1 94.69 133 LEU A CA 1
ATOM 1040 C C . LEU A 1 133 ? 3.646 -28.219 0.707 1 94.69 133 LEU A C 1
ATOM 1042 O O . LEU A 1 133 ? 4.848 -28.375 0.942 1 94.69 133 LEU A O 1
ATOM 1046 N N . GLN A 1 134 ? 2.795 -29.125 0.916 1 95.56 134 GLN A N 1
ATOM 1047 C CA . GLN A 1 134 ? 3.131 -30.391 1.546 1 95.56 134 GLN A CA 1
ATOM 1048 C C . GLN A 1 134 ? 3.998 -31.25 0.626 1 95.56 134 GLN A C 1
ATOM 1050 O O . GLN A 1 134 ? 4.871 -31.984 1.095 1 95.56 134 GLN A O 1
ATOM 1055 N N . LEU A 1 135 ? 3.752 -31.125 -0.667 1 97.62 135 LEU A N 1
ATOM 1056 C CA . LEU A 1 135 ? 4.395 -32.062 -1.56 1 97.62 135 LEU A CA 1
ATOM 1057 C C . LEU A 1 135 ? 5.496 -31.406 -2.375 1 97.62 135 LEU A C 1
ATOM 1059 O O . LEU A 1 135 ? 6.43 -32.062 -2.83 1 97.62 135 LEU A O 1
ATOM 1063 N N . LEU A 1 136 ? 5.387 -30.078 -2.559 1 96.38 136 LEU A N 1
ATOM 1064 C CA . LEU A 1 136 ? 6.297 -29.391 -3.469 1 96.38 136 LEU A CA 1
ATOM 1065 C C . LEU A 1 136 ? 7.16 -28.391 -2.715 1 96.38 136 LEU A C 1
ATOM 1067 O O . LEU A 1 136 ? 7.934 -27.641 -3.326 1 96.38 136 LEU A O 1
ATOM 1071 N N . GLY A 1 137 ? 7.055 -28.344 -1.492 1 92.94 137 GLY A N 1
ATOM 1072 C CA . GLY A 1 137 ? 7.848 -27.422 -0.689 1 92.94 137 GLY A CA 1
ATOM 1073 C C . GLY A 1 137 ? 9.344 -27.656 -0.819 1 92.94 137 GLY A C 1
ATOM 1074 O O . GLY A 1 137 ? 9.797 -28.797 -0.898 1 92.94 137 GLY A O 1
ATOM 1075 N N . THR A 1 138 ? 10.117 -26.625 -0.846 1 87.56 138 THR A N 1
ATOM 1076 C CA . THR A 1 138 ? 11.562 -26.703 -0.976 1 87.56 138 THR A CA 1
ATOM 1077 C C . THR A 1 138 ? 12.242 -26.391 0.354 1 87.56 138 THR A C 1
ATOM 1079 O O . THR A 1 138 ? 13.469 -26.453 0.465 1 87.56 138 THR A O 1
ATOM 1082 N N . GLY A 1 139 ? 11.414 -26.031 1.343 1 82.38 139 GLY A N 1
ATOM 1083 C CA . GLY A 1 139 ? 11.977 -25.531 2.586 1 82.38 139 GLY A CA 1
ATOM 1084 C C . GLY A 1 139 ? 12.141 -24.016 2.596 1 82.38 139 GLY A C 1
ATOM 1085 O O . GLY A 1 139 ? 12.289 -23.406 3.66 1 82.38 139 GLY A O 1
ATOM 1086 N N . ASN A 1 140 ? 12.078 -23.469 1.408 1 85.69 140 ASN A N 1
ATOM 1087 C CA . ASN A 1 140 ? 12.141 -22.016 1.309 1 85.69 140 ASN A CA 1
ATOM 1088 C C . ASN A 1 140 ? 10.781 -21.375 1.55 1 85.69 140 ASN A C 1
ATOM 1090 O O . ASN A 1 140 ? 9.75 -22.047 1.435 1 85.69 140 ASN A O 1
ATOM 1094 N N . PHE A 1 141 ? 10.836 -20.203 1.938 1 92.94 141 PHE A N 1
ATOM 1095 C CA . PHE A 1 141 ? 9.617 -19.438 2.172 1 92.94 141 PHE A CA 1
ATOM 1096 C C . PHE A 1 141 ? 8.852 -19.219 0.871 1 92.94 141 PHE A C 1
ATOM 1098 O O . PHE A 1 141 ? 9.414 -18.719 -0.109 1 92.94 141 PHE A O 1
ATOM 1105 N N . VAL A 1 142 ? 7.625 -19.688 0.794 1 94.62 142 VAL A N 1
ATOM 1106 C CA . VAL A 1 142 ? 6.77 -19.547 -0.38 1 94.62 142 VAL A CA 1
ATOM 1107 C C . VAL A 1 142 ? 6.211 -18.125 -0.438 1 94.62 142 VAL A C 1
ATOM 1109 O O . VAL A 1 142 ? 5.785 -17.578 0.582 1 94.62 142 VAL A O 1
ATOM 1112 N N . SER A 1 143 ? 6.273 -17.562 -1.627 1 96.44 143 SER A N 1
ATOM 1113 C CA . SER A 1 143 ? 5.828 -16.188 -1.816 1 96.44 143 SER A CA 1
ATOM 1114 C C . SER A 1 143 ? 5.086 -16.016 -3.139 1 96.44 143 SER A C 1
ATOM 1116 O O . SER A 1 143 ? 4.883 -17 -3.867 1 96.44 143 SER A O 1
ATOM 1118 N N . SER A 1 144 ? 4.559 -14.836 -3.344 1 96.44 144 SER A N 1
ATOM 1119 C CA . SER A 1 144 ? 3.867 -14.508 -4.59 1 96.44 144 SER A CA 1
ATOM 1120 C C . SER A 1 144 ? 4.453 -13.266 -5.238 1 96.44 144 SER A C 1
ATOM 1122 O O . SER A 1 144 ? 5.141 -12.477 -4.582 1 96.44 144 SER A O 1
ATOM 1124 N N . VAL A 1 145 ? 4.203 -13.18 -6.504 1 97.69 145 VAL A N 1
ATOM 1125 C CA . VAL A 1 145 ? 4.527 -11.953 -7.223 1 97.69 145 VAL A CA 1
ATOM 1126 C C . VAL A 1 145 ? 3.402 -11.617 -8.203 1 97.69 145 VAL A C 1
ATOM 1128 O O . VAL A 1 145 ? 2.74 -12.508 -8.727 1 97.69 145 VAL A O 1
ATOM 1131 N N . PHE A 1 146 ? 3.09 -10.352 -8.344 1 97.12 146 PHE A N 1
ATOM 1132 C CA . PHE A 1 146 ? 2.254 -9.82 -9.414 1 97.12 146 PHE A CA 1
ATOM 1133 C C . PHE A 1 146 ? 3.102 -9.102 -10.461 1 97.12 146 PHE A C 1
ATOM 1135 O O . PHE A 1 146 ? 3.975 -8.305 -10.109 1 97.12 146 PHE A O 1
ATOM 1142 N N . ILE A 1 147 ? 2.898 -9.406 -11.688 1 96.5 147 ILE A N 1
ATOM 1143 C CA . ILE A 1 147 ? 3.412 -8.562 -12.766 1 96.5 147 ILE A CA 1
ATOM 1144 C C . ILE A 1 147 ? 2.418 -7.445 -13.062 1 96.5 147 ILE A C 1
ATOM 1146 O O . ILE A 1 147 ? 1.288 -7.707 -13.484 1 96.5 147 ILE A O 1
ATOM 1150 N N . MET A 1 148 ? 2.814 -6.238 -12.797 1 97.75 148 MET A N 1
ATOM 1151 C CA . MET A 1 148 ? 2.021 -5.055 -13.125 1 97.75 148 MET A CA 1
ATOM 1152 C C . MET A 1 148 ? 2.418 -4.492 -14.484 1 97.75 148 MET A C 1
ATOM 1154 O O . MET A 1 148 ? 3.52 -3.963 -14.641 1 97.75 148 MET A O 1
ATOM 1158 N N . GLU A 1 149 ? 1.461 -4.578 -15.383 1 96.88 149 GLU A N 1
ATOM 1159 C CA . GLU A 1 149 ? 1.821 -4.203 -16.75 1 96.88 149 GLU A CA 1
ATOM 1160 C C . GLU A 1 149 ? 0.978 -3.027 -17.234 1 96.88 149 GLU A C 1
ATOM 1162 O O . GLU A 1 149 ? -0.238 -3.002 -17.031 1 96.88 149 GLU A O 1
ATOM 1167 N N . LYS A 1 150 ? 1.532 -2.059 -17.766 1 96.56 150 LYS A N 1
ATOM 1168 C CA . LYS A 1 150 ? 0.895 -0.937 -18.453 1 96.56 150 LYS A CA 1
ATOM 1169 C C . LYS A 1 150 ? 1.718 -0.484 -19.656 1 96.56 150 LYS A C 1
ATOM 1171 O O . LYS A 1 150 ? 2.854 -0.03 -19.5 1 96.56 150 LYS A O 1
ATOM 1176 N N . ASN A 1 151 ? 1.149 -0.645 -20.906 1 93.31 151 ASN A N 1
ATOM 1177 C CA . ASN A 1 151 ? 1.9 -0.425 -22.125 1 93.31 151 ASN A CA 1
ATOM 1178 C C . ASN A 1 151 ? 3.156 -1.289 -22.188 1 93.31 151 ASN A C 1
ATOM 1180 O O . ASN A 1 151 ? 3.074 -2.516 -22.109 1 93.31 151 ASN A O 1
ATOM 1184 N N . GLU A 1 152 ? 4.359 -0.723 -22.172 1 89.5 152 GLU A N 1
ATOM 1185 C CA . GLU A 1 152 ? 5.594 -1.495 -22.266 1 89.5 152 GLU A CA 1
ATOM 1186 C C . GLU A 1 152 ? 6.273 -1.635 -20.906 1 89.5 152 GLU A C 1
ATOM 1188 O O . GLU A 1 152 ? 7.285 -2.328 -20.781 1 89.5 152 GLU A O 1
ATOM 1193 N N . GLU A 1 153 ? 5.637 -1.041 -19.938 1 93.94 153 GLU A N 1
ATOM 1194 C CA . GLU A 1 153 ? 6.234 -1.085 -18.609 1 93.94 153 GLU A CA 1
ATOM 1195 C C . GLU A 1 153 ? 5.781 -2.324 -17.844 1 93.94 153 GLU A C 1
ATOM 1197 O O . GLU A 1 153 ? 4.605 -2.684 -17.875 1 93.94 153 GLU A O 1
ATOM 1202 N N . ARG A 1 154 ? 6.727 -3.029 -17.203 1 95.44 154 ARG A N 1
ATOM 1203 C CA . ARG A 1 154 ? 6.453 -4.172 -16.344 1 95.44 154 ARG A CA 1
ATOM 1204 C C . ARG A 1 154 ? 7.09 -3.982 -14.969 1 95.44 154 ARG A C 1
ATOM 1206 O O . ARG A 1 154 ? 8.297 -3.754 -14.867 1 95.44 154 ARG A O 1
ATOM 1213 N N . LEU A 1 155 ? 6.289 -4.008 -13.984 1 98.19 155 LEU A N 1
ATOM 1214 C CA . LEU A 1 155 ? 6.746 -3.943 -12.602 1 98.19 155 LEU A CA 1
ATOM 1215 C C . LEU A 1 155 ? 6.43 -5.238 -11.859 1 98.19 155 LEU A C 1
ATOM 1217 O O . LEU A 1 155 ? 5.406 -5.875 -12.133 1 98.19 155 LEU A O 1
ATOM 1221 N N . TYR A 1 156 ? 7.297 -5.66 -11.008 1 98.56 156 TYR A N 1
ATOM 1222 C CA . TYR A 1 156 ? 7.105 -6.852 -10.188 1 98.56 156 TYR A CA 1
ATOM 1223 C C . TYR A 1 156 ? 6.836 -6.473 -8.734 1 98.56 156 TYR A C 1
ATOM 1225 O O . TYR A 1 156 ? 7.715 -5.945 -8.047 1 98.56 156 TYR A O 1
ATOM 1233 N N . PHE A 1 157 ? 5.609 -6.691 -8.273 1 98.94 157 PHE A N 1
ATOM 1234 C CA . PHE A 1 157 ? 5.184 -6.379 -6.91 1 98.94 157 PHE A CA 1
ATOM 1235 C C . PHE A 1 157 ? 5.145 -7.637 -6.055 1 98.94 157 PHE A C 1
ATOM 1237 O O . PHE A 1 157 ? 4.453 -8.602 -6.391 1 98.94 157 PHE A O 1
ATOM 1244 N N . THR A 1 158 ? 5.926 -7.668 -4.941 1 98.88 158 THR A N 1
ATOM 1245 C CA . THR A 1 158 ? 5.992 -8.859 -4.105 1 98.88 158 THR A CA 1
ATOM 1246 C C . THR A 1 158 ? 6.199 -8.484 -2.643 1 98.88 158 THR A C 1
ATOM 1248 O O . THR A 1 158 ? 6.812 -7.461 -2.34 1 98.88 158 THR A O 1
ATOM 1251 N N . ASP A 1 159 ? 5.691 -9.305 -1.791 1 98.31 159 ASP A N 1
ATOM 1252 C CA . ASP A 1 159 ? 4.59 -10.258 -1.844 1 98.31 159 ASP A CA 1
ATOM 1253 C C . ASP A 1 159 ? 3.244 -9.555 -1.665 1 98.31 159 ASP A C 1
ATOM 1255 O O . ASP A 1 159 ? 3.109 -8.664 -0.826 1 98.31 159 ASP A O 1
ATOM 1259 N N . CYS A 1 160 ? 2.342 -9.945 -2.383 1 97.88 160 CYS A N 1
ATOM 1260 C CA . CYS A 1 160 ? 1.062 -9.242 -2.342 1 97.88 160 CYS A CA 1
ATOM 1261 C C . CYS A 1 160 ? -0.073 -10.203 -2.002 1 97.88 160 CYS A C 1
ATOM 1263 O O . CYS A 1 160 ? -1.241 -9.812 -2.002 1 97.88 160 CYS A O 1
ATOM 1265 N N . ALA A 1 161 ? 0.255 -11.477 -1.637 1 94.81 161 ALA A N 1
ATOM 1266 C CA . ALA A 1 161 ? -0.856 -12.406 -1.46 1 94.81 161 ALA A CA 1
ATOM 1267 C C . ALA A 1 161 ? -0.628 -13.312 -0.249 1 94.81 161 ALA A C 1
ATOM 1269 O O . ALA A 1 161 ? -1.585 -13.797 0.361 1 94.81 161 ALA A O 1
ATOM 1270 N N . PHE A 1 162 ? 0.624 -13.516 0.212 1 92.94 162 PHE A N 1
ATOM 1271 C CA . PHE A 1 162 ? 0.816 -14.617 1.149 1 92.94 162 PHE A CA 1
ATOM 1272 C C . PHE A 1 162 ? 1.481 -14.125 2.43 1 92.94 162 PHE A C 1
ATOM 1274 O O . PHE A 1 162 ? 0.997 -14.398 3.531 1 92.94 162 PHE A O 1
ATOM 1281 N N . ALA A 1 163 ? 2.574 -13.438 2.328 1 95.5 163 ALA A N 1
ATOM 1282 C CA . ALA A 1 163 ? 3.432 -13.148 3.477 1 95.5 163 ALA A CA 1
ATOM 1283 C C . ALA A 1 163 ? 2.852 -12.023 4.328 1 95.5 163 ALA A C 1
ATOM 1285 O O . ALA A 1 163 ? 3.084 -10.844 4.051 1 95.5 163 ALA A O 1
ATOM 1286 N N . VAL A 1 164 ? 2.199 -12.422 5.395 1 96.19 164 VAL A N 1
ATOM 1287 C CA . VAL A 1 164 ? 1.465 -11.453 6.195 1 96.19 164 VAL A CA 1
ATOM 1288 C C . VAL A 1 164 ? 2.445 -10.516 6.895 1 96.19 164 VAL A C 1
ATOM 1290 O O . VAL A 1 164 ? 2.443 -9.305 6.648 1 96.19 164 VAL A O 1
ATOM 1293 N N . TYR A 1 165 ? 3.314 -10.984 7.703 1 96.69 165 TYR A N 1
ATOM 1294 C CA . TYR A 1 165 ? 4.379 -10.234 8.359 1 96.69 165 TYR A CA 1
ATOM 1295 C C . TYR A 1 165 ? 5.684 -11.023 8.352 1 96.69 165 TYR A C 1
ATOM 1297 O O . TYR A 1 165 ? 6.117 -11.523 9.391 1 96.69 165 TYR A O 1
ATOM 1305 N N . PRO A 1 166 ? 6.32 -11.031 7.227 1 98.12 166 PRO A N 1
ATOM 1306 C CA . PRO A 1 166 ? 7.539 -11.828 7.105 1 98.12 166 PRO A CA 1
ATOM 1307 C C . PRO A 1 166 ? 8.68 -11.312 7.977 1 98.12 166 PRO A C 1
ATOM 1309 O O . PRO A 1 166 ? 8.82 -10.102 8.164 1 98.12 166 PRO A O 1
ATOM 1312 N N . SER A 1 167 ? 9.469 -12.18 8.547 1 98.12 167 SER A N 1
ATOM 1313 C CA . SER A 1 167 ? 10.727 -11.828 9.195 1 98.12 167 SER A CA 1
ATOM 1314 C C . SER A 1 167 ? 11.742 -11.297 8.188 1 98.12 167 SER A C 1
ATOM 1316 O O . SER A 1 167 ? 11.531 -11.398 6.977 1 98.12 167 SER A O 1
ATOM 1318 N N . PRO A 1 168 ? 12.828 -10.695 8.742 1 98.69 168 PRO A N 1
ATOM 1319 C CA . PRO A 1 168 ? 13.867 -10.258 7.812 1 98.69 168 PRO A CA 1
ATOM 1320 C C . PRO A 1 168 ? 14.367 -11.391 6.914 1 98.69 168 PRO A C 1
ATOM 1322 O O . PRO A 1 168 ? 14.57 -11.18 5.715 1 98.69 168 PRO A O 1
ATOM 1325 N N . GLN A 1 169 ? 14.531 -12.594 7.473 1 98.38 169 GLN A N 1
ATOM 1326 C CA . GLN A 1 169 ? 14.992 -13.75 6.699 1 98.38 169 GLN A CA 1
ATOM 1327 C C . GLN A 1 169 ? 13.977 -14.133 5.629 1 98.38 169 GLN A C 1
ATOM 1329 O O . GLN A 1 169 ? 14.352 -14.383 4.48 1 98.38 169 GLN A O 1
ATOM 1334 N N . GLU A 1 170 ? 12.742 -14.172 6.004 1 98.31 170 GLU A N 1
ATOM 1335 C CA . GLU A 1 170 ? 11.68 -14.516 5.066 1 98.31 170 GLU A CA 1
ATOM 1336 C C . GLU A 1 170 ? 11.57 -13.477 3.953 1 98.31 170 GLU A C 1
ATOM 1338 O O . GLU A 1 170 ? 11.414 -13.828 2.783 1 98.31 170 GLU A O 1
ATOM 1343 N N . LEU A 1 171 ? 11.68 -12.219 4.316 1 98.81 171 LEU A N 1
ATOM 1344 C CA . LEU A 1 171 ? 11.586 -11.133 3.34 1 98.81 171 LEU A CA 1
ATOM 1345 C C . LEU A 1 171 ? 12.727 -11.211 2.33 1 98.81 171 LEU A C 1
ATOM 1347 O O . LEU A 1 171 ? 12.523 -10.945 1.143 1 98.81 171 LEU A O 1
ATOM 1351 N N . ALA A 1 172 ? 13.898 -11.602 2.826 1 98.75 172 ALA A N 1
ATOM 1352 C CA . ALA A 1 172 ? 15.031 -11.789 1.933 1 98.75 172 ALA A CA 1
ATOM 1353 C C . ALA A 1 172 ? 14.773 -12.922 0.94 1 98.75 172 ALA A C 1
ATOM 1355 O O . ALA A 1 172 ? 15.133 -12.82 -0.234 1 98.75 172 ALA A O 1
ATOM 1356 N N . VAL A 1 173 ? 14.125 -13.977 1.358 1 98.31 173 VAL A N 1
ATOM 1357 C CA . VAL A 1 173 ? 13.805 -15.109 0.49 1 98.31 173 VAL A CA 1
ATOM 1358 C C . VAL A 1 173 ? 12.75 -14.695 -0.531 1 98.31 173 VAL A C 1
ATOM 1360 O O . VAL A 1 173 ? 12.828 -15.07 -1.703 1 98.31 173 VAL A O 1
ATOM 1363 N N . VAL A 1 174 ? 11.742 -13.914 -0.091 1 98.56 174 VAL A N 1
ATOM 1364 C CA . VAL A 1 174 ? 10.727 -13.367 -0.99 1 98.56 174 VAL A CA 1
ATOM 1365 C C . VAL A 1 174 ? 11.398 -12.594 -2.117 1 98.56 174 VAL A C 1
ATOM 1367 O O . VAL A 1 174 ? 11.062 -12.766 -3.291 1 98.56 174 VAL A O 1
ATOM 1370 N N . ALA A 1 175 ? 12.336 -11.734 -1.727 1 98.81 175 ALA A N 1
ATOM 1371 C CA . ALA A 1 175 ? 13.078 -10.938 -2.697 1 98.81 175 ALA A CA 1
ATOM 1372 C C . ALA A 1 175 ? 13.852 -11.828 -3.664 1 98.81 175 ALA A C 1
ATOM 1374 O O . ALA A 1 175 ? 13.844 -11.594 -4.875 1 98.81 175 ALA A O 1
ATOM 1375 N N . GLU A 1 176 ? 14.477 -12.836 -3.125 1 97.94 176 GLU A N 1
ATOM 1376 C CA . GLU A 1 176 ? 15.273 -13.742 -3.941 1 97.94 176 GLU A CA 1
ATOM 1377 C C . GLU A 1 176 ? 14.398 -14.492 -4.945 1 97.94 176 GLU A C 1
ATOM 1379 O O . GLU A 1 176 ? 14.742 -14.586 -6.125 1 97.94 176 GLU A O 1
ATOM 1384 N N . ASN A 1 177 ? 13.289 -15.039 -4.445 1 97.12 177 ASN A N 1
ATOM 1385 C CA . ASN A 1 177 ? 12.344 -15.719 -5.324 1 97.12 177 ASN A CA 1
ATOM 1386 C C . ASN A 1 177 ? 11.914 -14.828 -6.484 1 97.12 177 ASN A C 1
ATOM 1388 O O . ASN A 1 177 ? 11.891 -15.266 -7.637 1 97.12 177 ASN A O 1
ATOM 1392 N N . THR A 1 178 ? 11.633 -13.602 -6.195 1 97.75 178 THR A N 1
ATOM 1393 C CA . THR A 1 178 ? 11.102 -12.672 -7.184 1 97.75 178 THR A CA 1
ATOM 1394 C C . THR A 1 178 ? 12.188 -12.242 -8.164 1 97.75 178 THR A C 1
ATOM 1396 O O . THR A 1 178 ? 11.93 -12.117 -9.359 1 97.75 178 THR A O 1
ATOM 1399 N N . PHE A 1 179 ? 13.391 -12 -7.645 1 97.44 179 PHE A N 1
ATOM 1400 C CA . PHE A 1 179 ? 14.5 -11.617 -8.508 1 97.44 179 PHE A CA 1
ATOM 1401 C C . PHE A 1 179 ? 14.773 -12.695 -9.547 1 97.44 179 PHE A C 1
ATOM 1403 O O . PHE A 1 179 ? 14.906 -12.398 -10.734 1 97.44 179 PHE A O 1
ATOM 1410 N N . LYS A 1 180 ? 14.828 -13.93 -9.109 1 94.12 180 LYS A N 1
ATOM 1411 C CA . LYS A 1 180 ? 15.07 -15.055 -10.008 1 94.12 180 LYS A CA 1
ATOM 1412 C C . LYS A 1 180 ? 13.945 -15.188 -11.031 1 94.12 180 LYS A C 1
ATOM 1414 O O . LYS A 1 180 ? 14.203 -15.453 -12.211 1 94.12 180 LYS A O 1
ATOM 1419 N N . PHE A 1 181 ? 12.75 -14.984 -10.617 1 94.81 181 PHE A N 1
ATOM 1420 C CA . PHE A 1 181 ? 11.602 -15.039 -11.523 1 94.81 181 PHE A CA 1
ATOM 1421 C C . PHE A 1 181 ? 11.703 -13.953 -12.578 1 94.81 181 PHE A C 1
ATOM 1423 O O . PHE A 1 181 ? 11.555 -14.227 -13.773 1 94.81 181 PHE A O 1
ATOM 1430 N N . ALA A 1 182 ? 11.961 -12.719 -12.148 1 95.19 182 ALA A N 1
ATOM 1431 C CA . ALA A 1 182 ? 12.078 -11.602 -13.086 1 95.19 182 ALA A CA 1
ATOM 1432 C C . ALA A 1 182 ? 13.211 -11.828 -14.07 1 95.19 182 ALA A C 1
ATOM 1434 O O . ALA A 1 182 ? 13.102 -11.469 -15.25 1 95.19 182 ALA A O 1
ATOM 1435 N N . GLN A 1 183 ? 14.289 -12.391 -13.57 1 93.62 183 GLN A N 1
ATOM 1436 C CA . GLN A 1 183 ? 15.398 -12.742 -14.453 1 93.62 183 GLN A CA 1
ATOM 1437 C C . GLN A 1 183 ? 14.945 -13.727 -15.531 1 93.62 183 GLN A C 1
ATOM 1439 O O . GLN A 1 183 ? 15.289 -13.57 -16.703 1 93.62 183 GLN A O 1
ATOM 1444 N N . SER A 1 184 ? 14.172 -14.68 -15.125 1 89.38 184 SER A N 1
ATOM 1445 C CA . SER A 1 184 ? 13.703 -15.703 -16.047 1 89.38 184 SER A CA 1
ATOM 1446 C C . SER A 1 184 ? 12.75 -15.125 -17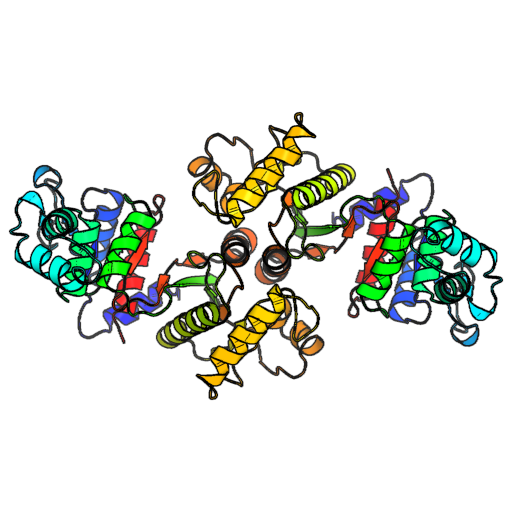.078 1 89.38 184 SER A C 1
ATOM 1448 O O . SER A 1 184 ? 12.562 -15.703 -18.156 1 89.38 184 SER A O 1
ATOM 1450 N N . MET A 1 185 ? 12.141 -13.984 -16.797 1 88.25 185 MET A N 1
ATOM 1451 C CA . MET A 1 185 ? 11.211 -13.32 -17.719 1 88.25 185 MET A CA 1
ATOM 1452 C C . MET A 1 185 ? 11.969 -12.523 -18.766 1 88.25 185 MET A C 1
ATOM 1454 O O . MET A 1 185 ? 11.359 -11.992 -19.703 1 88.25 185 MET A O 1
ATOM 1458 N N . GLY A 1 186 ? 13.266 -12.391 -18.672 1 84.25 186 GLY A N 1
ATOM 1459 C CA . GLY A 1 186 ? 14.086 -11.734 -19.672 1 84.25 186 GLY A CA 1
ATOM 1460 C C . GLY A 1 186 ? 14.164 -10.227 -19.484 1 84.25 186 GLY A C 1
ATOM 1461 O O . GLY A 1 186 ? 14.398 -9.484 -20.438 1 84.25 186 GLY A O 1
ATOM 1462 N N . GLU A 1 187 ? 13.844 -9.766 -18.328 1 85 187 GLU A N 1
ATOM 1463 C CA . GLU A 1 187 ? 13.992 -8.336 -18.047 1 85 187 GLU A CA 1
ATOM 1464 C C . GLU A 1 187 ? 15.453 -7.898 -18.172 1 85 187 GLU A C 1
ATOM 1466 O O . GLU A 1 187 ? 16.344 -8.516 -17.578 1 85 187 GLU A O 1
ATOM 1471 N N . PRO A 1 188 ? 15.758 -6.957 -19.016 1 82.69 188 PRO A N 1
ATOM 1472 C CA . PRO A 1 188 ? 17.141 -6.609 -19.312 1 82.69 188 PRO A CA 1
ATOM 1473 C C . PRO A 1 188 ? 17.875 -6.027 -18.094 1 82.69 188 PRO A C 1
ATOM 1475 O O . PRO A 1 188 ? 19.047 -6.312 -17.891 1 82.69 188 PRO A O 1
ATOM 1478 N N . GLU A 1 189 ? 17.359 -5.164 -17.391 1 91.75 189 GLU A N 1
ATOM 1479 C CA . GLU A 1 189 ? 17.969 -4.531 -16.219 1 91.75 189 GLU A CA 1
ATOM 1480 C C . GLU A 1 189 ? 17.031 -4.598 -15.016 1 91.75 189 GLU A C 1
ATOM 1482 O O . GLU A 1 189 ? 15.922 -4.062 -15.055 1 91.75 189 GLU A O 1
ATOM 1487 N N . LEU A 1 190 ? 17.547 -5.363 -14.031 1 97.25 190 LEU A N 1
ATOM 1488 C CA . LEU A 1 190 ? 16.719 -5.516 -12.836 1 97.25 190 LEU A CA 1
ATOM 1489 C C . LEU A 1 190 ? 17.203 -4.594 -11.719 1 97.25 190 LEU A C 1
ATOM 1491 O O . LEU A 1 190 ? 18.406 -4.562 -11.414 1 97.25 190 LEU A O 1
ATOM 1495 N N . LYS A 1 191 ? 16.438 -3.742 -11.266 1 98.44 191 LYS A N 1
ATOM 1496 C CA . LYS A 1 191 ? 16.625 -2.902 -10.086 1 98.44 191 LYS A CA 1
ATOM 1497 C C . LYS A 1 191 ? 15.562 -3.207 -9.023 1 98.44 191 LYS A C 1
ATOM 1499 O O . LYS A 1 191 ? 14.367 -3.01 -9.258 1 98.44 191 LYS A O 1
ATOM 1504 N N . MET A 1 192 ? 16.016 -3.699 -7.922 1 98.81 192 MET A N 1
ATOM 1505 C CA . MET A 1 192 ? 15.102 -4.191 -6.898 1 98.81 192 MET A CA 1
ATOM 1506 C C . MET A 1 192 ? 15.188 -3.34 -5.637 1 98.81 192 MET A C 1
ATOM 1508 O O . MET A 1 192 ? 16.281 -2.986 -5.191 1 98.81 192 MET A O 1
ATOM 1512 N N . VAL A 1 193 ? 14.031 -3.035 -5.051 1 98.94 193 VAL A N 1
ATOM 1513 C CA . VAL A 1 193 ? 14 -2.209 -3.848 1 98.94 193 VAL A CA 1
ATOM 1514 C C . VAL A 1 193 ? 13.203 -2.92 -2.756 1 98.94 193 VAL A C 1
ATOM 1516 O O . VAL A 1 193 ? 12.18 -3.547 -3.033 1 98.94 193 VAL A O 1
ATOM 1519 N N . PHE A 1 194 ? 13.75 -2.922 -1.562 1 98.94 194 PHE A N 1
ATOM 1520 C CA . PHE A 1 194 ? 12.969 -3.238 -0.375 1 98.94 194 PHE A CA 1
ATOM 1521 C C . PHE A 1 194 ? 12.242 -2 0.141 1 98.94 194 PHE A C 1
ATOM 1523 O O . PHE A 1 194 ? 12.883 -1.043 0.584 1 98.94 194 PHE A O 1
ATOM 1530 N N . LEU A 1 195 ? 10.969 -2.029 0.122 1 98.94 195 LEU A N 1
ATOM 1531 C CA . LEU A 1 195 ? 10.172 -0.833 0.364 1 98.94 195 LEU A CA 1
ATOM 1532 C C . LEU A 1 195 ? 9.984 -0.599 1.858 1 98.94 195 LEU A C 1
ATOM 1534 O O . LEU A 1 195 ? 9.836 -1.552 2.627 1 98.94 195 LEU A O 1
ATOM 1538 N N . SER A 1 196 ? 9.891 0.582 2.234 1 98.75 196 SER A N 1
ATOM 1539 C CA . SER A 1 196 ? 9.594 1.094 3.568 1 98.75 196 SER A CA 1
ATOM 1540 C C . SER A 1 196 ? 9.062 2.521 3.508 1 98.75 196 SER A C 1
ATOM 1542 O O . SER A 1 196 ? 9.203 3.199 2.488 1 98.75 196 SER A O 1
ATOM 1544 N N . TYR A 1 197 ? 8.438 2.936 4.578 1 97.5 197 TYR A N 1
ATOM 1545 C CA . TYR A 1 197 ? 8.109 4.352 4.68 1 97.5 197 TYR A CA 1
ATOM 1546 C C . TYR A 1 197 ? 9.359 5.191 4.879 1 97.5 197 TYR A C 1
ATOM 1548 O O . TYR A 1 197 ? 9.305 6.422 4.82 1 97.5 197 TYR A O 1
ATOM 1556 N N . SER A 1 198 ? 10.469 4.609 5.016 1 96.62 198 SER A N 1
ATOM 1557 C CA . SER A 1 198 ? 11.758 5.242 5.25 1 96.62 198 SER A CA 1
ATOM 1558 C C . SER A 1 198 ? 12.648 5.148 4.02 1 96.62 198 SER A C 1
ATOM 1560 O O . SER A 1 198 ? 12.578 4.176 3.262 1 96.62 198 SER A O 1
ATOM 1562 N N . THR A 1 199 ? 13.414 6.148 3.785 1 96.56 199 THR A N 1
ATOM 1563 C CA . THR A 1 199 ? 14.492 6.121 2.799 1 96.56 199 THR A CA 1
ATOM 1564 C C . THR A 1 199 ? 15.852 6.234 3.48 1 96.56 199 THR A C 1
ATOM 1566 O O . THR A 1 199 ? 16.219 7.309 3.963 1 96.56 199 THR A O 1
ATOM 1569 N N . LEU A 1 200 ? 16.594 5.207 3.537 1 96.75 200 LEU A N 1
ATOM 1570 C CA . LEU A 1 200 ? 17.984 5.113 3.971 1 96.75 200 LEU A CA 1
ATOM 1571 C C . LEU A 1 200 ? 18.203 5.883 5.27 1 96.75 200 LEU A C 1
ATOM 1573 O O . LEU A 1 200 ? 19.078 6.734 5.352 1 96.75 200 LEU A O 1
ATOM 1577 N N . GLY A 1 201 ? 17.359 5.582 6.266 1 94.12 201 GLY A N 1
ATOM 1578 C CA . GLY A 1 201 ? 17.578 6.09 7.609 1 94.12 201 GLY A CA 1
ATOM 1579 C C . GLY A 1 201 ? 16.719 7.297 7.938 1 94.12 201 GLY A C 1
ATOM 1580 O O . GLY A 1 201 ? 16.812 7.863 9.023 1 94.12 201 GLY A O 1
ATOM 1581 N N . SER A 1 202 ? 15.836 7.73 6.996 1 90.75 202 SER A N 1
ATOM 1582 C CA . SER A 1 202 ? 14.945 8.859 7.273 1 90.75 202 SER A CA 1
ATOM 1583 C C . SER A 1 202 ? 13.969 8.531 8.391 1 90.75 202 SER A C 1
ATOM 1585 O O . SER A 1 202 ? 13.492 9.422 9.094 1 90.75 202 SER A O 1
ATOM 1587 N N . GLY A 1 203 ? 13.57 7.273 8.477 1 90.5 203 GLY A N 1
ATOM 1588 C CA . GLY A 1 203 ? 12.734 6.785 9.562 1 90.5 203 GLY A CA 1
ATOM 1589 C C . GLY A 1 203 ? 13.445 5.797 10.469 1 90.5 203 GLY A C 1
ATOM 1590 O O . GLY A 1 203 ? 14.594 5.418 10.203 1 90.5 203 GLY A O 1
ATOM 1591 N N . LYS A 1 204 ? 12.766 5.477 11.547 1 92.44 204 LYS A N 1
ATOM 1592 C CA . LYS A 1 204 ? 13.328 4.543 12.523 1 92.44 204 LYS A CA 1
ATOM 1593 C C . LYS A 1 204 ? 12.25 3.615 13.078 1 92.44 204 LYS A C 1
ATOM 1595 O O . LYS A 1 204 ? 11.055 3.834 12.852 1 92.44 204 LYS A O 1
ATOM 1600 N N . GLY A 1 205 ? 12.758 2.584 13.766 1 95.62 205 GLY A N 1
ATOM 1601 C CA . GLY A 1 205 ? 11.844 1.653 14.414 1 95.62 205 GLY A CA 1
ATOM 1602 C C . GLY A 1 205 ? 11.953 0.241 13.875 1 95.62 205 GLY A C 1
ATOM 1603 O O . GLY A 1 205 ? 12.703 -0.013 12.93 1 95.62 205 GLY A O 1
ATOM 1604 N N . GLU A 1 206 ? 11.156 -0.588 14.461 1 96.81 206 GLU A N 1
ATOM 1605 C CA . GLU A 1 206 ? 11.227 -2.014 14.156 1 96.81 206 GLU A CA 1
ATOM 1606 C C . GLU A 1 206 ? 10.867 -2.283 12.695 1 96.81 206 GLU A C 1
ATOM 1608 O O . GLU A 1 206 ? 11.477 -3.139 12.055 1 96.81 206 GLU A O 1
ATOM 1613 N N . ALA A 1 207 ? 9.867 -1.615 12.211 1 97.44 207 ALA A N 1
ATOM 1614 C CA . ALA A 1 207 ? 9.422 -1.824 10.828 1 97.44 207 ALA A CA 1
ATOM 1615 C C . ALA A 1 207 ? 10.531 -1.477 9.844 1 97.44 207 ALA A C 1
ATOM 1617 O O . ALA A 1 207 ? 10.703 -2.158 8.828 1 97.44 207 ALA A O 1
ATOM 1618 N N . VAL A 1 208 ? 11.281 -0.451 10.109 1 98.31 208 VAL A N 1
ATOM 1619 C CA . VAL A 1 208 ? 12.391 -0.018 9.273 1 98.31 208 VAL A CA 1
ATOM 1620 C C . VAL A 1 208 ? 13.562 -0.983 9.422 1 98.31 208 VAL A C 1
ATOM 1622 O O . VAL A 1 208 ? 14.148 -1.421 8.43 1 98.31 208 VAL A O 1
ATOM 1625 N N . ASP A 1 209 ? 13.852 -1.342 10.695 1 98.62 209 ASP A N 1
ATOM 1626 C CA . ASP A 1 209 ? 14.969 -2.236 10.984 1 98.62 209 ASP A CA 1
ATOM 1627 C C . ASP A 1 209 ? 14.797 -3.576 10.266 1 98.62 209 ASP A C 1
ATOM 1629 O O . ASP A 1 209 ? 15.773 -4.156 9.789 1 98.62 209 ASP A O 1
ATOM 1633 N N . LYS A 1 210 ? 13.602 -4.012 10.234 1 98.62 210 LYS A N 1
ATOM 1634 C CA . LYS A 1 210 ? 13.297 -5.277 9.562 1 98.62 210 LYS A CA 1
ATOM 1635 C C . LYS A 1 210 ? 13.688 -5.227 8.094 1 98.62 210 LYS A C 1
ATOM 1637 O O . LYS A 1 210 ? 14.312 -6.16 7.578 1 98.62 210 LYS A O 1
ATOM 1642 N N . VAL A 1 211 ? 13.367 -4.195 7.414 1 98.88 211 VAL A N 1
ATOM 1643 C CA . VAL A 1 211 ? 13.625 -4.055 5.98 1 98.88 211 VAL A CA 1
ATOM 1644 C C . VAL A 1 211 ? 15.117 -3.891 5.738 1 98.88 211 VAL A C 1
ATOM 1646 O O . VAL A 1 211 ? 15.672 -4.477 4.801 1 98.88 211 VAL A O 1
ATOM 1649 N N . VAL A 1 212 ? 15.773 -3.098 6.586 1 98.88 212 VAL A N 1
ATOM 1650 C CA . VAL A 1 212 ? 17.219 -2.922 6.496 1 98.88 212 VAL A CA 1
ATOM 1651 C C . VAL A 1 212 ? 17.906 -4.273 6.652 1 98.88 212 VAL A C 1
ATOM 1653 O O . VAL A 1 212 ? 18.781 -4.629 5.852 1 98.88 212 VAL A O 1
ATOM 1656 N N . SER A 1 213 ? 17.5 -4.992 7.688 1 98.88 213 SER A N 1
ATOM 1657 C CA . SER A 1 213 ? 18.078 -6.301 7.957 1 98.88 213 SER A CA 1
ATOM 1658 C C . SER A 1 213 ? 17.844 -7.258 6.793 1 98.88 213 SER A C 1
ATOM 1660 O O . SER A 1 213 ? 18.75 -8 6.395 1 98.88 213 SER A O 1
ATOM 1662 N N . ALA A 1 214 ? 16.625 -7.293 6.238 1 98.94 214 ALA A N 1
ATOM 1663 C CA . ALA A 1 214 ? 16.312 -8.156 5.105 1 98.94 214 ALA A CA 1
ATOM 1664 C C . ALA A 1 214 ? 17.188 -7.84 3.904 1 98.94 214 ALA A C 1
ATOM 1666 O O . ALA A 1 214 ? 17.672 -8.75 3.223 1 98.94 214 ALA A O 1
ATOM 1667 N N . THR A 1 215 ? 17.391 -6.535 3.645 1 98.88 215 THR A N 1
ATOM 1668 C CA . THR A 1 215 ? 18.25 -6.098 2.543 1 98.88 215 THR A CA 1
ATOM 1669 C C . THR A 1 215 ? 19.672 -6.598 2.732 1 98.88 215 THR A C 1
ATOM 1671 O O . THR A 1 215 ? 20.297 -7.102 1.792 1 98.88 215 THR A O 1
ATOM 1674 N N . GLN A 1 216 ? 20.141 -6.465 3.947 1 98.81 216 GLN A N 1
ATOM 1675 C CA . GLN A 1 216 ? 21.484 -6.902 4.262 1 98.81 216 GLN A CA 1
ATOM 1676 C C . GLN A 1 216 ? 21.641 -8.414 4.07 1 98.81 216 GLN A C 1
ATOM 1678 O O . GLN A 1 216 ? 22.625 -8.875 3.484 1 98.81 216 GLN A O 1
ATOM 1683 N N . ILE A 1 217 ? 20.719 -9.156 4.586 1 98.81 217 ILE A N 1
ATOM 1684 C CA . ILE A 1 217 ? 20.734 -10.609 4.461 1 98.81 217 ILE A CA 1
ATOM 1685 C C . ILE A 1 217 ? 20.766 -11 2.984 1 98.81 217 ILE A C 1
ATOM 1687 O O . ILE A 1 217 ? 21.562 -11.852 2.578 1 98.81 217 ILE A O 1
ATOM 1691 N N . PHE A 1 218 ? 19.922 -10.375 2.178 1 98.75 218 PHE A N 1
ATOM 1692 C CA . PHE A 1 218 ? 19.859 -10.648 0.746 1 98.75 218 PHE A CA 1
ATOM 1693 C C . PHE A 1 218 ? 21.203 -10.359 0.087 1 98.75 218 PHE A C 1
ATOM 1695 O O . PHE A 1 218 ? 21.719 -11.188 -0.671 1 98.75 218 PHE A O 1
ATOM 1702 N N . LEU A 1 219 ? 21.797 -9.203 0.393 1 98.62 219 LEU A N 1
ATOM 1703 C CA . LEU A 1 219 ? 23.016 -8.758 -0.282 1 98.62 219 LEU A CA 1
ATOM 1704 C C . LEU A 1 219 ? 24.219 -9.562 0.189 1 98.62 219 LEU A C 1
ATOM 1706 O O . LEU A 1 219 ? 25.203 -9.703 -0.547 1 98.62 219 LEU A O 1
ATOM 1710 N N . GLU A 1 220 ? 24.172 -9.977 1.414 1 98.56 220 GLU A N 1
ATOM 1711 C CA . GLU A 1 220 ? 25.234 -10.867 1.881 1 98.56 220 GLU A CA 1
ATOM 1712 C C . GLU A 1 220 ? 25.25 -12.164 1.079 1 98.56 220 GLU A C 1
ATOM 1714 O O . GLU A 1 220 ? 26.328 -12.719 0.812 1 98.56 220 GLU A O 1
ATOM 1719 N N . LYS A 1 221 ? 24.125 -12.625 0.736 1 97.62 221 LYS A N 1
ATOM 1720 C CA . LYS A 1 221 ? 24.016 -13.852 -0.046 1 97.62 221 LYS A CA 1
ATOM 1721 C C . LYS A 1 221 ? 24.281 -13.586 -1.524 1 97.62 221 LYS A C 1
ATOM 1723 O O . LYS A 1 221 ? 24.719 -14.484 -2.25 1 97.62 221 LYS A O 1
ATOM 1728 N N . HIS A 1 222 ? 24.016 -12.367 -1.97 1 97.88 222 HIS A N 1
ATOM 1729 C CA . HIS A 1 222 ? 24.188 -12 -3.371 1 97.88 222 HIS A CA 1
ATOM 1730 C C . HIS A 1 222 ? 25 -10.719 -3.512 1 97.88 222 HIS A C 1
ATOM 1732 O O . HIS A 1 222 ? 24.516 -9.719 -4.031 1 97.88 222 HIS A O 1
ATOM 1738 N N . PRO A 1 223 ? 26.25 -10.766 -3.17 1 97.88 223 PRO A N 1
ATOM 1739 C CA . PRO A 1 223 ? 27.062 -9.555 -3.18 1 97.88 223 PRO A CA 1
ATOM 1740 C C . PRO A 1 223 ? 27.219 -8.953 -4.574 1 97.88 223 PRO A C 1
ATOM 1742 O O . PRO A 1 223 ? 27.453 -7.75 -4.711 1 97.88 223 PRO A O 1
ATOM 1745 N N . GLU A 1 224 ? 26.984 -9.727 -5.598 1 96.75 224 GLU A N 1
ATOM 1746 C CA . GLU A 1 224 ? 27.125 -9.266 -6.977 1 96.75 224 GLU A CA 1
ATOM 1747 C C . GLU A 1 224 ? 25.984 -8.328 -7.359 1 96.75 224 GLU A C 1
ATOM 1749 O O . GLU A 1 224 ? 26.062 -7.617 -8.359 1 96.75 224 GLU A O 1
ATOM 1754 N N . LEU A 1 225 ? 24.984 -8.25 -6.547 1 97.38 225 LEU A N 1
ATOM 1755 C CA . LEU A 1 225 ? 23.797 -7.453 -6.879 1 97.38 225 LEU A CA 1
ATOM 1756 C C . LEU A 1 225 ? 23.781 -6.145 -6.094 1 97.38 225 LEU A C 1
ATOM 1758 O O . LEU A 1 225 ? 22.781 -5.441 -6.07 1 97.38 225 LEU A O 1
ATOM 1762 N N . LYS A 1 226 ? 24.844 -5.738 -5.477 1 96.81 226 LYS A N 1
ATOM 1763 C CA . LYS A 1 226 ? 24.922 -4.562 -4.621 1 96.81 226 LYS A CA 1
ATOM 1764 C C . LYS A 1 226 ? 24.547 -3.295 -5.387 1 96.81 226 LYS A C 1
ATOM 1766 O O . LYS A 1 226 ? 23.969 -2.365 -4.816 1 96.81 226 LYS A O 1
ATOM 1771 N N . ALA A 1 227 ? 24.875 -3.305 -6.648 1 96.06 227 ALA A N 1
ATOM 1772 C CA . ALA A 1 227 ? 24.609 -2.117 -7.457 1 96.06 227 ALA A CA 1
ATOM 1773 C C . ALA A 1 227 ? 23.156 -2.064 -7.91 1 96.06 227 ALA A C 1
ATOM 1775 O O . ALA A 1 227 ? 22.672 -1.01 -8.32 1 96.06 227 ALA A O 1
ATOM 1776 N N . ASN A 1 228 ? 22.391 -3.168 -7.785 1 96.88 228 ASN A N 1
ATOM 1777 C CA . ASN A 1 228 ? 21.062 -3.287 -8.391 1 96.88 228 ASN A CA 1
ATOM 1778 C C . ASN A 1 228 ? 19.969 -3.344 -7.328 1 96.88 228 ASN A C 1
ATOM 1780 O O . ASN A 1 228 ? 18.781 -3.357 -7.656 1 96.88 228 ASN A O 1
ATOM 1784 N N . VAL A 1 229 ? 20.422 -3.377 -6.094 1 98.56 229 VAL A N 1
ATOM 1785 C CA . VAL A 1 229 ? 19.453 -3.582 -5.027 1 98.56 229 VAL A CA 1
ATOM 1786 C C . VAL A 1 229 ? 19.625 -2.5 -3.961 1 98.56 229 VAL A C 1
ATOM 1788 O O . VAL A 1 229 ? 20.75 -2.129 -3.615 1 98.56 229 VAL A O 1
ATOM 1791 N N . CYS A 1 230 ? 18.516 -1.969 -3.518 1 98.69 230 CYS A N 1
ATOM 1792 C CA . CYS A 1 230 ? 18.547 -0.98 -2.445 1 98.69 230 CYS A CA 1
ATOM 1793 C C . CYS A 1 230 ? 17.422 -1.209 -1.447 1 98.69 230 CYS A C 1
ATOM 1795 O O . CYS A 1 230 ? 16.328 -1.614 -1.829 1 98.69 230 CYS A O 1
ATOM 1797 N N . GLY A 1 231 ? 17.656 -1.005 -0.265 1 98.44 231 GLY A N 1
ATOM 1798 C CA . GLY A 1 231 ? 16.688 -1.031 0.823 1 98.44 231 GLY A CA 1
ATOM 1799 C C . GLY A 1 231 ? 17.234 -0.459 2.117 1 98.44 231 GLY A C 1
ATOM 1800 O O . GLY A 1 231 ? 18.438 -0.549 2.385 1 98.44 231 GLY A O 1
ATOM 1801 N N . GLU A 1 232 ? 16.484 0.191 2.957 1 98.62 232 GLU A N 1
ATOM 1802 C CA . GLU A 1 232 ? 15.055 0.484 2.783 1 98.62 232 GLU A CA 1
ATOM 1803 C C . GLU A 1 232 ? 14.852 1.771 1.989 1 98.62 232 GLU A C 1
ATOM 1805 O O . GLU A 1 232 ? 15.617 2.727 2.139 1 98.62 232 GLU A O 1
ATOM 1810 N N . LEU A 1 233 ? 13.828 1.802 1.17 1 98.5 233 LEU A N 1
ATOM 1811 C CA . LEU A 1 233 ? 13.555 2.939 0.296 1 98.5 233 LEU A CA 1
ATOM 1812 C C . LEU A 1 233 ? 12.055 3.17 0.153 1 98.5 233 LEU A C 1
ATOM 1814 O O . LEU A 1 233 ? 11.281 2.215 0.06 1 98.5 233 LEU A O 1
ATOM 1818 N N . GLN A 1 234 ? 11.648 4.418 0.118 1 98.38 234 GLN A N 1
ATOM 1819 C CA . GLN A 1 234 ? 10.25 4.754 -0.163 1 98.38 234 GLN A CA 1
ATOM 1820 C C . GLN A 1 234 ? 9.922 4.531 -1.637 1 98.38 234 GLN A C 1
ATOM 1822 O O . GLN A 1 234 ? 10.805 4.613 -2.496 1 98.38 234 GLN A O 1
ATOM 1827 N N . PHE A 1 235 ? 8.695 4.324 -1.971 1 98.75 235 PHE A N 1
ATOM 1828 C CA . PHE A 1 235 ? 8.266 3.98 -3.318 1 98.75 235 PHE A CA 1
ATOM 1829 C C . PHE A 1 235 ? 8.648 5.074 -4.309 1 98.75 235 PHE A C 1
ATOM 1831 O O . PHE A 1 235 ? 9.141 4.785 -5.402 1 98.75 235 PHE A O 1
ATOM 1838 N N . ASP A 1 236 ? 8.383 6.348 -3.947 1 97.5 236 ASP A N 1
ATOM 1839 C CA . ASP A 1 236 ? 8.633 7.438 -4.887 1 97.5 236 ASP A CA 1
ATOM 1840 C C . ASP A 1 236 ? 10.125 7.602 -5.156 1 97.5 236 ASP A C 1
ATOM 1842 O O . ASP A 1 236 ? 10.531 7.91 -6.277 1 97.5 236 ASP A O 1
ATOM 1846 N N . SER A 1 237 ? 10.984 7.371 -4.156 1 96.94 237 SER A N 1
ATOM 1847 C CA . SER A 1 237 ? 12.43 7.387 -4.359 1 96.94 237 SER A CA 1
ATOM 1848 C C . SER A 1 237 ? 12.867 6.258 -5.293 1 96.94 237 SER A C 1
ATOM 1850 O O . SER A 1 237 ? 13.82 6.414 -6.055 1 96.94 237 SER A O 1
ATOM 1852 N N . ALA A 1 238 ? 12.211 5.148 -5.223 1 98.44 238 ALA A N 1
ATOM 1853 C CA . ALA A 1 238 ? 12.531 3.992 -6.051 1 98.44 238 ALA A CA 1
ATOM 1854 C C . ALA A 1 238 ? 12.078 4.203 -7.492 1 98.44 238 ALA A C 1
ATOM 1856 O O . ALA A 1 238 ? 12.742 3.764 -8.43 1 98.44 238 ALA A O 1
ATOM 1857 N N . PHE A 1 239 ? 10.945 4.855 -7.676 1 98.44 239 PHE A N 1
ATOM 1858 C CA . PHE A 1 239 ? 10.281 4.898 -8.969 1 98.44 239 PHE A CA 1
ATOM 1859 C C . PHE A 1 239 ? 10.672 6.148 -9.742 1 98.44 239 PHE A C 1
ATOM 1861 O O . PHE A 1 239 ? 10.812 6.113 -10.969 1 98.44 239 PHE A O 1
ATOM 1868 N N . VAL A 1 240 ? 10.828 7.312 -9.062 1 97.19 240 VAL A N 1
ATOM 1869 C CA . VAL A 1 240 ? 11.07 8.602 -9.703 1 97.19 240 VAL A CA 1
ATOM 1870 C C . VAL A 1 240 ? 12.531 9 -9.531 1 97.19 240 VAL A C 1
ATOM 1872 O O . VAL A 1 240 ? 12.977 9.281 -8.414 1 97.19 240 VAL A O 1
ATOM 1875 N N . GLU A 1 241 ? 13.211 9.195 -10.617 1 96.62 241 GLU A N 1
ATOM 1876 C CA . GLU A 1 241 ? 14.641 9.484 -10.602 1 96.62 241 GLU A CA 1
ATOM 1877 C C . GLU A 1 241 ? 14.93 10.805 -9.883 1 96.62 241 GLU A C 1
ATOM 1879 O O . GLU A 1 241 ? 15.852 10.883 -9.07 1 96.62 241 GLU A O 1
ATOM 1884 N N . LYS A 1 242 ? 14.195 11.805 -10.172 1 92.62 242 LYS A N 1
ATOM 1885 C CA . LYS A 1 242 ? 14.406 13.117 -9.57 1 92.62 242 LYS A CA 1
ATOM 1886 C C . LYS A 1 242 ? 14.289 13.047 -8.055 1 92.62 242 LYS A C 1
ATOM 1888 O O . LYS A 1 242 ? 15.086 13.656 -7.332 1 92.62 242 LYS A O 1
ATOM 1893 N N . VAL A 1 243 ? 13.312 12.297 -7.535 1 93.44 243 VAL A N 1
ATOM 1894 C CA . VAL A 1 243 ? 13.125 12.141 -6.098 1 93.44 243 VAL A CA 1
ATOM 1895 C C . VAL A 1 243 ? 14.289 11.344 -5.508 1 93.44 243 VAL A C 1
ATOM 1897 O O . VAL A 1 243 ? 14.797 11.688 -4.438 1 93.44 243 VAL A O 1
ATOM 1900 N N . ARG A 1 244 ? 14.695 10.328 -6.203 1 96.31 244 ARG A N 1
ATOM 1901 C CA . ARG A 1 244 ? 15.82 9.508 -5.77 1 96.31 244 ARG A CA 1
ATOM 1902 C C . ARG A 1 244 ? 17.078 10.344 -5.609 1 96.31 244 ARG A C 1
ATOM 1904 O O . ARG A 1 244 ? 17.812 10.203 -4.625 1 96.31 244 ARG A O 1
ATOM 1911 N N . LYS A 1 245 ? 17.375 11.164 -6.57 1 93.75 245 LYS A N 1
ATOM 1912 C CA . LYS A 1 245 ? 18.578 12 -6.539 1 93.75 245 LYS A CA 1
ATOM 1913 C C . LYS A 1 245 ? 18.594 12.891 -5.297 1 93.75 245 LYS A C 1
ATOM 1915 O O . LYS A 1 245 ? 19.656 13.188 -4.746 1 93.75 245 LYS A O 1
ATOM 1920 N N . GLN A 1 246 ? 17.484 13.203 -4.836 1 89.38 246 GLN A N 1
ATOM 1921 C CA . GLN A 1 246 ? 17.359 14.062 -3.662 1 89.38 246 GLN A CA 1
ATOM 1922 C C . GLN A 1 246 ? 17.469 13.258 -2.373 1 89.38 246 GLN A C 1
ATOM 1924 O O . GLN A 1 246 ? 18.172 13.648 -1.441 1 89.38 246 GLN A O 1
ATOM 1929 N N . LYS A 1 247 ? 16.797 12.148 -2.293 1 92 247 LYS A N 1
ATOM 1930 C CA . LYS A 1 247 ? 16.641 11.438 -1.03 1 92 247 LYS A CA 1
ATOM 1931 C C . LYS A 1 247 ? 17.703 10.359 -0.876 1 92 247 LYS A C 1
ATOM 1933 O O . LYS A 1 247 ? 18 9.922 0.24 1 92 247 LYS A O 1
ATOM 1938 N N . ALA A 1 248 ? 18.172 9.883 -1.969 1 95.19 248 ALA A N 1
ATOM 1939 C CA . ALA A 1 248 ? 19.203 8.852 -2.012 1 95.19 248 ALA A CA 1
ATOM 1940 C C . ALA A 1 248 ? 20.234 9.156 -3.088 1 95.19 248 ALA A C 1
ATOM 1942 O O . ALA A 1 248 ? 20.406 8.383 -4.035 1 95.19 248 ALA A O 1
ATOM 1943 N N . PRO A 1 249 ? 21 10.148 -2.879 1 94.62 249 PRO A N 1
ATOM 1944 C CA . PRO A 1 249 ? 21.875 10.656 -3.949 1 94.62 249 PRO A CA 1
ATOM 1945 C C . PRO A 1 249 ? 22.953 9.664 -4.359 1 94.62 249 PRO A C 1
ATOM 1947 O O . PRO A 1 249 ? 23.484 9.742 -5.473 1 94.62 249 PRO A O 1
ATOM 1950 N N . ASN A 1 250 ? 23.281 8.719 -3.562 1 95.62 250 ASN A N 1
ATOM 1951 C CA . ASN A 1 250 ? 24.328 7.758 -3.889 1 95.62 250 ASN A CA 1
ATOM 1952 C C . ASN A 1 250 ? 23.797 6.594 -4.711 1 95.62 250 ASN A C 1
ATOM 1954 O O . ASN A 1 250 ? 24.562 5.762 -5.199 1 95.62 250 ASN A O 1
ATOM 1958 N N . LEU A 1 251 ? 22.5 6.516 -4.824 1 95.88 251 LEU A N 1
ATOM 1959 C CA . LEU A 1 251 ? 21.891 5.523 -5.699 1 95.88 251 LEU A CA 1
ATOM 1960 C C . LEU A 1 251 ? 21.75 6.059 -7.121 1 95.88 251 LEU A C 1
ATOM 1962 O O . LEU A 1 251 ? 20.781 6.746 -7.441 1 95.88 251 LEU A O 1
ATOM 1966 N N . THR A 1 252 ? 22.594 5.707 -7.969 1 93.5 252 THR A N 1
ATOM 1967 C CA . THR A 1 252 ? 22.734 6.375 -9.258 1 93.5 252 THR A CA 1
ATOM 1968 C C . THR A 1 252 ? 22.031 5.586 -10.359 1 93.5 252 THR A C 1
ATOM 1970 O O . THR A 1 252 ? 22.516 5.52 -11.492 1 93.5 252 THR A O 1
ATOM 1973 N N . TRP A 1 253 ? 20.969 4.918 -10.023 1 96 253 TRP A N 1
ATOM 1974 C CA . TRP A 1 253 ? 20.172 4.191 -11.008 1 96 253 TRP A CA 1
ATOM 1975 C C . TRP A 1 253 ? 19.578 5.148 -12.031 1 96 253 TRP A C 1
ATOM 1977 O O . TRP A 1 253 ? 19.141 6.246 -11.68 1 96 253 TRP A O 1
ATOM 1987 N N . ASN A 1 254 ? 19.672 4.762 -13.266 1 93.31 254 ASN A N 1
ATOM 1988 C CA . ASN A 1 254 ? 18.875 5.445 -14.281 1 93.31 254 ASN A CA 1
ATOM 1989 C C . ASN A 1 254 ? 17.469 4.859 -14.375 1 93.31 254 ASN A C 1
ATOM 1991 O O . ASN A 1 254 ? 17.297 3.641 -14.336 1 93.31 254 ASN A O 1
ATOM 1995 N N . GLY A 1 255 ? 16.531 5.684 -14.398 1 92.81 255 GLY A N 1
ATOM 1996 C CA . GLY A 1 255 ? 15.172 5.207 -14.539 1 92.81 255 GLY A CA 1
ATOM 1997 C C . GLY A 1 255 ? 14.617 4.602 -13.266 1 92.81 255 GLY A C 1
ATOM 1998 O O . GLY A 1 255 ? 15.203 4.758 -12.188 1 92.81 255 GLY A O 1
ATOM 1999 N N . SER A 1 256 ? 13.57 3.928 -13.312 1 96.12 256 SER A N 1
ATOM 2000 C CA . SER A 1 256 ? 12.828 3.416 -12.164 1 96.12 256 SER A CA 1
ATOM 2001 C C . SER A 1 256 ? 13.297 2.016 -11.781 1 96.12 256 SER A C 1
ATOM 2003 O O . SER A 1 256 ? 13.844 1.291 -12.617 1 96.12 256 SER A O 1
ATOM 2005 N N . ALA A 1 257 ? 13.141 1.665 -10.516 1 98.06 257 ALA A N 1
ATOM 2006 C CA . ALA A 1 257 ? 13.18 0.25 -10.156 1 98.06 257 ALA A CA 1
ATOM 2007 C C . ALA A 1 257 ? 12.055 -0.52 -10.836 1 98.06 257 ALA A C 1
ATOM 2009 O O . ALA A 1 257 ? 11.078 0.076 -11.305 1 98.06 257 ALA A O 1
ATOM 2010 N N . ASN A 1 258 ? 12.258 -1.81 -10.875 1 97.81 258 ASN A N 1
ATOM 2011 C CA . ASN A 1 258 ? 11.164 -2.564 -11.492 1 97.81 258 ASN A CA 1
ATOM 2012 C C . ASN A 1 258 ? 10.742 -3.744 -10.617 1 97.81 258 ASN A C 1
ATOM 2014 O O . ASN A 1 258 ? 9.75 -4.41 -10.906 1 97.81 258 ASN A O 1
ATOM 2018 N N . ILE A 1 259 ? 11.461 -4.062 -9.57 1 98.81 259 ILE A N 1
ATOM 2019 C CA . ILE A 1 259 ? 11.016 -5.027 -8.57 1 98.81 259 ILE A CA 1
ATOM 2020 C C . ILE A 1 259 ? 10.805 -4.324 -7.23 1 98.81 259 ILE A C 1
ATOM 2022 O O . ILE A 1 259 ? 11.727 -3.697 -6.699 1 98.81 259 ILE A O 1
ATOM 2026 N N . TYR A 1 260 ? 9.664 -4.387 -6.691 1 98.94 260 TYR A N 1
ATOM 2027 C CA . TYR A 1 260 ? 9.297 -3.752 -5.434 1 98.94 260 TYR A CA 1
ATOM 2028 C C . TYR A 1 260 ? 8.922 -4.793 -4.387 1 98.94 260 TYR A C 1
ATOM 2030 O O . TYR A 1 260 ? 7.906 -5.48 -4.516 1 98.94 260 TYR A O 1
ATOM 2038 N N . VAL A 1 261 ? 9.711 -4.934 -3.352 1 98.94 261 VAL A N 1
ATOM 2039 C CA . VAL A 1 261 ? 9.492 -5.879 -2.262 1 98.94 261 VAL A CA 1
ATOM 2040 C C . VAL A 1 261 ? 8.773 -5.184 -1.11 1 98.94 261 VAL A C 1
ATOM 2042 O O . VAL A 1 261 ? 9.359 -4.375 -0.392 1 98.94 261 VAL A O 1
ATOM 2045 N N . PHE A 1 262 ? 7.535 -5.508 -0.918 1 98.94 262 PHE A N 1
ATOM 2046 C CA . PHE A 1 262 ? 6.723 -4.883 0.119 1 98.94 262 PHE A CA 1
ATOM 2047 C C . PHE A 1 262 ? 7.062 -5.453 1.49 1 98.94 262 PHE A C 1
ATOM 2049 O O . PHE A 1 262 ? 7.367 -6.641 1.616 1 98.94 262 PHE A O 1
ATOM 2056 N N . PRO A 1 263 ? 6.957 -4.688 2.52 1 98.88 263 PRO A N 1
ATOM 2057 C CA . PRO A 1 263 ? 7.414 -5.102 3.85 1 98.88 263 PRO A CA 1
ATOM 2058 C C . PRO A 1 263 ? 6.41 -6.008 4.559 1 98.88 263 PRO A C 1
ATOM 2060 O O . PRO A 1 263 ? 6.766 -6.695 5.52 1 98.88 263 PRO A O 1
ATOM 2063 N N . ASN A 1 264 ? 5.141 -6 4.105 1 98.56 264 ASN A N 1
ATOM 2064 C CA . ASN A 1 264 ? 4.086 -6.828 4.676 1 98.56 264 ASN A CA 1
ATOM 2065 C C . ASN A 1 264 ? 2.896 -6.957 3.727 1 98.56 264 ASN A C 1
ATOM 2067 O O . ASN A 1 264 ? 2.824 -6.254 2.717 1 98.56 264 ASN A O 1
ATOM 2071 N N . LEU A 1 265 ? 2.016 -7.793 4.094 1 98.38 265 LEU A N 1
ATOM 2072 C CA . LEU A 1 265 ? 0.955 -8.172 3.168 1 98.38 265 LEU A CA 1
ATOM 2073 C C . LEU A 1 265 ? -0.026 -7.02 2.967 1 98.38 265 LEU A C 1
ATOM 2075 O O . LEU A 1 265 ? -0.541 -6.82 1.863 1 98.38 265 LEU A O 1
ATOM 2079 N N . ASP A 1 266 ? -0.327 -6.258 4.035 1 98.69 266 ASP A N 1
ATOM 2080 C CA . ASP A 1 266 ? -1.224 -5.113 3.887 1 98.69 266 ASP A CA 1
ATOM 2081 C C . ASP A 1 266 ? -0.696 -4.133 2.84 1 98.69 266 ASP A C 1
ATOM 2083 O O . ASP A 1 266 ? -1.428 -3.732 1.934 1 98.69 266 ASP A O 1
ATOM 2087 N N . ALA A 1 267 ? 0.546 -3.826 2.971 1 98.88 267 ALA A N 1
ATOM 2088 C CA . ALA A 1 267 ? 1.16 -2.885 2.037 1 98.88 267 ALA A CA 1
ATOM 2089 C C . ALA A 1 267 ? 1.163 -3.443 0.618 1 98.88 267 ALA A C 1
ATOM 2091 O O . ALA A 1 267 ? 0.851 -2.729 -0.338 1 98.88 267 ALA A O 1
ATOM 2092 N N . GLY A 1 268 ? 1.48 -4.719 0.536 1 98.81 268 GLY A N 1
ATOM 2093 C CA . GLY A 1 268 ? 1.523 -5.34 -0.778 1 98.81 268 GLY A CA 1
ATOM 2094 C C . GLY A 1 268 ? 0.159 -5.445 -1.434 1 98.81 268 GLY A C 1
ATOM 2095 O O . GLY A 1 268 ? -0.021 -5.016 -2.574 1 98.81 268 GLY A O 1
ATOM 2096 N N . ASN A 1 269 ? -0.789 -6.012 -0.732 1 98.31 269 ASN A N 1
ATOM 2097 C CA . ASN A 1 269 ? -2.135 -6.219 -1.255 1 98.31 269 ASN A CA 1
ATOM 2098 C C . ASN A 1 269 ? -2.805 -4.898 -1.62 1 98.31 269 ASN A C 1
ATOM 2100 O O . ASN A 1 269 ? -3.35 -4.754 -2.715 1 98.31 269 ASN A O 1
ATOM 2104 N N . ILE A 1 270 ? -2.697 -3.938 -0.724 1 98.88 270 ILE A N 1
ATOM 2105 C CA . ILE A 1 270 ? -3.295 -2.631 -0.976 1 98.88 270 ILE A CA 1
ATOM 2106 C C . ILE A 1 270 ? -2.551 -1.932 -2.111 1 98.88 270 ILE A C 1
ATOM 2108 O O . ILE A 1 270 ? -3.17 -1.347 -3 1 98.88 270 ILE A O 1
ATOM 2112 N N . GLY A 1 271 ? -1.252 -2.066 -2.1 1 98.88 271 GLY A N 1
ATOM 2113 C CA . GLY A 1 271 ? -0.409 -1.4 -3.078 1 98.88 271 GLY A CA 1
ATOM 2114 C C . GLY A 1 271 ? -0.682 -1.846 -4.504 1 98.88 271 GLY A C 1
ATOM 2115 O O . GLY A 1 271 ? -0.85 -1.016 -5.398 1 98.88 271 GLY A O 1
ATOM 2116 N N . TYR A 1 272 ? -0.708 -3.205 -4.754 1 98.62 272 TYR A N 1
ATOM 2117 C CA . TYR A 1 272 ? -0.893 -3.627 -6.137 1 98.62 272 TYR A CA 1
ATOM 2118 C C . TYR A 1 272 ? -2.295 -3.285 -6.629 1 98.62 272 TYR A C 1
ATOM 2120 O O . TYR A 1 272 ? -2.488 -2.99 -7.812 1 98.62 272 TYR A O 1
ATOM 2128 N N . LYS A 1 273 ? -3.27 -3.268 -5.727 1 98.75 273 LYS A N 1
ATOM 2129 C CA . LYS A 1 273 ? -4.637 -2.947 -6.129 1 98.75 273 LYS A CA 1
ATOM 2130 C C . LYS A 1 273 ? -4.789 -1.458 -6.43 1 98.75 273 LYS A C 1
ATOM 2132 O O . LYS A 1 273 ? -5.551 -1.072 -7.316 1 98.75 273 LYS A O 1
ATOM 2137 N N . ILE A 1 274 ? -4.07 -0.591 -5.668 1 98.94 274 ILE A N 1
ATOM 2138 C CA . ILE A 1 274 ? -4.039 0.829 -6.004 1 98.94 274 ILE A CA 1
ATOM 2139 C C . ILE A 1 274 ? -3.418 1.022 -7.383 1 98.94 274 ILE A C 1
ATOM 2141 O O . ILE A 1 274 ? -3.955 1.756 -8.219 1 98.94 274 ILE A O 1
ATOM 2145 N N . ALA A 1 275 ? -2.283 0.323 -7.645 1 98.88 275 ALA A N 1
ATOM 2146 C CA . ALA A 1 275 ? -1.646 0.411 -8.953 1 98.88 275 ALA A CA 1
ATOM 2147 C C . ALA A 1 275 ? -2.598 -0.043 -10.062 1 98.88 275 ALA A C 1
ATOM 2149 O O . ALA A 1 275 ? -2.643 0.559 -11.133 1 98.88 275 ALA A O 1
ATOM 2150 N N . GLN A 1 276 ? -3.352 -1.043 -9.75 1 98.19 276 GLN A N 1
ATOM 2151 C CA . GLN A 1 276 ? -4.289 -1.601 -10.719 1 98.19 276 GLN A CA 1
ATOM 2152 C C . GLN A 1 276 ? -5.465 -0.657 -10.945 1 98.19 276 GLN A C 1
ATOM 2154 O O . GLN A 1 276 ? -5.781 -0.32 -12.094 1 98.19 276 GLN A O 1
ATOM 2159 N N . ARG A 1 277 ? -6.109 -0.211 -9.945 1 98.44 277 ARG A N 1
ATOM 2160 C CA . ARG A 1 277 ? -7.395 0.469 -10.07 1 98.44 277 ARG A CA 1
ATOM 2161 C C . ARG A 1 277 ? -7.199 1.961 -10.328 1 98.44 277 ARG A C 1
ATOM 2163 O O . ARG A 1 277 ? -7.93 2.562 -11.117 1 98.44 277 ARG A O 1
ATOM 2170 N N . LEU A 1 278 ? -6.227 2.566 -9.617 1 98.62 278 LEU A N 1
ATOM 2171 C CA . LEU A 1 278 ? -5.992 3.994 -9.805 1 98.62 278 LEU A CA 1
ATOM 2172 C C . LEU A 1 278 ? -4.961 4.238 -10.906 1 98.62 278 LEU A C 1
ATOM 2174 O O . LEU A 1 278 ? -5.02 5.25 -11.602 1 98.62 278 LEU A O 1
ATOM 2178 N N . GLY A 1 279 ? -3.982 3.299 -11.047 1 98.38 279 GLY A N 1
ATOM 2179 C CA . GLY A 1 279 ? -2.885 3.492 -11.984 1 98.38 279 GLY A CA 1
ATOM 2180 C C . GLY A 1 279 ? -3.184 2.959 -13.375 1 98.38 279 GLY A C 1
ATOM 2181 O O . GLY A 1 279 ? -2.486 3.291 -14.336 1 98.38 279 GLY A O 1
ATOM 2182 N N . GLY A 1 280 ? -4.207 2.027 -13.438 1 97.81 280 GLY A N 1
ATOM 2183 C CA . GLY A 1 280 ? -4.57 1.454 -14.719 1 97.81 280 GLY A CA 1
ATOM 2184 C C . GLY A 1 280 ? -3.648 0.328 -15.148 1 97.81 280 GLY A C 1
ATOM 2185 O O . GLY A 1 280 ? -3.588 -0.011 -16.328 1 97.81 280 GLY A O 1
ATOM 2186 N N . TYR A 1 281 ? -2.869 -0.189 -14.312 1 97.88 281 TYR A N 1
ATOM 2187 C CA . TYR A 1 281 ? -2.035 -1.346 -14.617 1 97.88 281 TYR A CA 1
ATOM 2188 C C . TYR A 1 281 ? -2.867 -2.621 -14.664 1 97.88 281 TYR A C 1
ATOM 2190 O O . TYR A 1 281 ? -3.801 -2.791 -13.875 1 97.88 281 TYR A O 1
ATOM 2198 N N . GLU A 1 282 ? -2.539 -3.471 -15.562 1 94.56 282 GLU A N 1
ATOM 2199 C CA . GLU A 1 282 ? -3.025 -4.844 -15.477 1 94.56 282 GLU A CA 1
ATOM 2200 C C . GLU A 1 282 ? -2.252 -5.641 -14.43 1 94.56 282 GLU A C 1
ATOM 2202 O O . GLU A 1 282 ? -1.027 -5.535 -14.344 1 9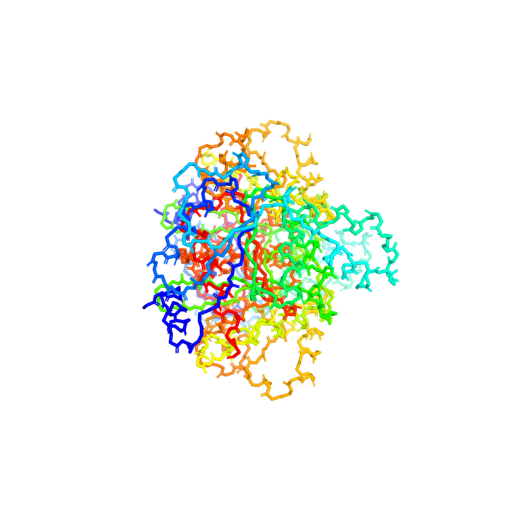4.56 282 GLU A O 1
ATOM 2207 N N . ALA A 1 283 ? -2.965 -6.301 -13.617 1 93.94 283 ALA A N 1
ATOM 2208 C CA . ALA A 1 283 ? -2.336 -7.141 -12.602 1 93.94 283 ALA A CA 1
ATOM 2209 C C . ALA A 1 283 ? -2.373 -8.609 -13.008 1 93.94 283 ALA A C 1
ATOM 2211 O O . ALA A 1 283 ? -3.447 -9.203 -13.125 1 93.94 283 ALA A O 1
ATOM 2212 N N . ILE A 1 284 ? -1.251 -9.18 -13.219 1 92.81 284 ILE A N 1
ATOM 2213 C CA . ILE A 1 284 ? -1.133 -10.594 -13.57 1 92.81 284 ILE A CA 1
ATOM 2214 C C . ILE A 1 284 ? -0.589 -11.375 -12.375 1 92.81 284 ILE A C 1
ATOM 2216 O O . ILE A 1 284 ? 0.583 -11.242 -12.016 1 92.81 284 ILE A O 1
ATOM 2220 N N . GLY A 1 285 ? -1.315 -12.219 -11.828 1 92 285 GLY A N 1
ATOM 2221 C CA . GLY A 1 285 ? -0.976 -12.984 -10.641 1 92 285 GLY A CA 1
ATOM 2222 C C . GLY A 1 285 ? -2.178 -13.297 -9.766 1 92 285 GLY A C 1
ATOM 2223 O O . GLY A 1 285 ? -3.322 -13.125 -10.195 1 92 285 GLY A O 1
ATOM 2224 N N . PRO A 1 286 ? -1.881 -13.703 -8.602 1 93.81 286 PRO A N 1
ATOM 2225 C CA . PRO A 1 286 ? -0.561 -13.961 -8.023 1 93.81 286 PRO A CA 1
ATOM 2226 C C . PRO A 1 286 ? 0.136 -15.164 -8.656 1 93.81 286 PRO A C 1
ATOM 2228 O O . PRO A 1 286 ? -0.51 -16.172 -8.953 1 93.81 286 PRO A O 1
ATOM 2231 N N . ILE A 1 287 ? 1.363 -15.008 -8.93 1 95.62 287 ILE A N 1
ATOM 2232 C CA . ILE A 1 287 ? 2.227 -16.109 -9.344 1 95.62 287 ILE A CA 1
ATOM 2233 C C . ILE A 1 287 ? 2.961 -16.672 -8.133 1 95.62 287 ILE A C 1
ATOM 2235 O O . ILE A 1 287 ? 3.662 -15.945 -7.426 1 95.62 287 ILE A O 1
ATOM 2239 N N . VAL A 1 288 ? 2.781 -17.922 -7.852 1 96.56 288 VAL A N 1
ATOM 2240 C CA . VAL A 1 288 ? 3.375 -18.547 -6.68 1 96.56 288 VAL A CA 1
ATOM 2241 C C . VAL A 1 288 ? 4.848 -18.859 -6.945 1 96.56 288 VAL A C 1
ATOM 2243 O O . VAL A 1 288 ? 5.188 -19.438 -7.98 1 96.56 288 VAL A O 1
ATOM 2246 N N . LEU A 1 289 ? 5.676 -18.5 -6.035 1 96.75 289 LEU A N 1
ATOM 2247 C CA . LEU A 1 289 ? 7.113 -18.734 -6.137 1 96.75 289 LEU A CA 1
ATOM 2248 C C . LEU A 1 289 ? 7.633 -19.5 -4.922 1 96.75 289 LEU A C 1
ATOM 2250 O O . LEU A 1 289 ? 7.035 -19.438 -3.844 1 96.75 289 LEU A O 1
ATOM 2254 N N . GLY A 1 290 ? 8.688 -20.172 -5.086 1 95.06 290 GLY A N 1
ATOM 2255 C CA . GLY A 1 290 ? 9.359 -20.812 -3.961 1 95.06 290 GLY A CA 1
ATOM 2256 C C . GLY A 1 290 ? 9.055 -22.297 -3.844 1 95.06 290 GLY A C 1
ATOM 2257 O O . GLY A 1 290 ? 9.578 -22.969 -2.957 1 95.06 290 GLY A O 1
ATOM 2258 N N . LEU A 1 291 ? 8.234 -22.859 -4.715 1 95.88 291 LEU A N 1
ATOM 2259 C CA . LEU A 1 291 ? 7.949 -24.297 -4.746 1 95.88 291 LEU A CA 1
ATOM 2260 C C . LEU A 1 291 ? 8.883 -25.016 -5.715 1 95.88 291 LEU A C 1
ATOM 2262 O O . LEU A 1 291 ? 9.484 -24.391 -6.582 1 95.88 291 LEU A O 1
ATOM 2266 N N . ALA A 1 292 ? 8.961 -26.312 -5.562 1 95.44 292 ALA A N 1
ATOM 2267 C CA . ALA A 1 292 ? 9.875 -27.109 -6.363 1 95.44 292 ALA A CA 1
ATOM 2268 C C . ALA A 1 292 ? 9.383 -27.234 -7.801 1 95.44 292 ALA A C 1
ATOM 2270 O O . ALA A 1 292 ? 10.172 -27.5 -8.719 1 95.44 292 ALA A O 1
ATOM 2271 N N . ARG A 1 293 ? 8.094 -27.062 -7.992 1 96.5 293 ARG A N 1
ATOM 2272 C CA . ARG A 1 293 ? 7.438 -27.125 -9.289 1 96.5 293 ARG A CA 1
ATOM 2273 C C . ARG A 1 293 ? 6.344 -26.078 -9.406 1 96.5 293 ARG A C 1
ATOM 2275 O O . ARG A 1 293 ? 5.801 -25.625 -8.398 1 96.5 293 ARG A O 1
ATOM 2282 N N . PRO A 1 294 ? 6.02 -25.672 -10.617 1 96.88 294 PRO A N 1
ATOM 2283 C CA . PRO A 1 294 ? 5.051 -24.594 -10.805 1 96.88 294 PRO A CA 1
ATOM 2284 C C . PRO A 1 294 ? 3.658 -24.953 -10.289 1 96.88 294 PRO A C 1
ATOM 2286 O O . PRO A 1 294 ? 3.156 -26.047 -10.57 1 96.88 294 PRO A O 1
ATOM 2289 N N . PHE A 1 295 ? 3.152 -24.172 -9.508 1 97.5 295 PHE A N 1
ATOM 2290 C CA . PHE A 1 295 ? 1.791 -24.188 -8.984 1 97.5 295 PHE A CA 1
ATOM 2291 C C . PHE A 1 295 ? 1.217 -22.781 -8.914 1 97.5 295 PHE A C 1
ATOM 2293 O O . PHE A 1 295 ? 1.863 -21.875 -8.398 1 97.5 295 PHE A O 1
ATOM 2300 N N . ASN A 1 296 ? 0.055 -22.562 -9.453 1 97.5 296 ASN A N 1
ATOM 2301 C CA . ASN A 1 296 ? -0.588 -21.266 -9.312 1 97.5 296 ASN A CA 1
ATOM 2302 C C . ASN A 1 296 ? -2.061 -21.406 -8.938 1 97.5 296 ASN A C 1
ATOM 2304 O O . ASN A 1 296 ? -2.752 -22.297 -9.438 1 97.5 296 ASN A O 1
ATOM 2308 N N . ASP A 1 297 ? -2.477 -20.531 -8.086 1 94.44 297 ASP A N 1
ATOM 2309 C CA . ASP A 1 297 ? -3.836 -20.516 -7.551 1 94.44 297 ASP A CA 1
ATOM 2310 C C . ASP A 1 297 ? -4.711 -19.516 -8.297 1 94.44 297 ASP A C 1
ATOM 2312 O O . ASP A 1 297 ? -4.25 -18.438 -8.664 1 94.44 297 ASP A O 1
ATOM 2316 N N . LEU A 1 298 ? -5.953 -19.875 -8.555 1 92.56 298 LEU A N 1
ATOM 2317 C CA . LEU A 1 298 ? -6.949 -19 -9.164 1 92.56 298 LEU A CA 1
ATOM 2318 C C . LEU A 1 298 ? -7.852 -18.375 -8.102 1 92.56 298 LEU A C 1
ATOM 2320 O O . LEU A 1 298 ? -8.039 -18.953 -7.027 1 92.56 298 LEU A O 1
ATOM 2324 N N . SER A 1 299 ? -8.359 -17.172 -8.438 1 86.56 299 SER A N 1
ATOM 2325 C CA . SER A 1 299 ? -9.453 -16.641 -7.645 1 86.56 299 SER A CA 1
ATOM 2326 C C . SER A 1 299 ? -10.773 -17.344 -7.977 1 86.56 299 SER A C 1
ATOM 2328 O O . SER A 1 299 ? -11 -17.734 -9.125 1 86.56 299 SER A O 1
ATOM 2330 N N . ARG A 1 300 ? -11.648 -17.422 -7.016 1 84.19 300 ARG A N 1
ATOM 2331 C CA . ARG A 1 300 ? -12.961 -18.016 -7.254 1 84.19 300 ARG A CA 1
ATOM 2332 C C . ARG A 1 300 ? -13.734 -17.219 -8.305 1 84.19 300 ARG A C 1
ATOM 2334 O O . ARG A 1 300 ? -14.664 -17.75 -8.922 1 84.19 300 ARG A O 1
ATOM 2341 N N . GLY A 1 301 ? -13.359 -16.016 -8.531 1 84.94 301 GLY A N 1
ATOM 2342 C CA . GLY A 1 301 ? -14 -15.164 -9.516 1 84.94 301 GLY A CA 1
ATOM 2343 C C . GLY A 1 301 ? -13.266 -15.133 -10.844 1 84.94 301 GLY A C 1
ATOM 2344 O O . GLY A 1 301 ? -13.602 -14.336 -11.727 1 84.94 301 GLY A O 1
ATOM 2345 N N . ALA A 1 302 ? -12.344 -15.977 -11.031 1 90.88 302 ALA A N 1
ATOM 2346 C CA . ALA A 1 302 ? -11.523 -15.969 -12.242 1 90.88 302 ALA A CA 1
ATOM 2347 C C . ALA A 1 302 ? -12.375 -16.219 -13.484 1 90.88 302 ALA A C 1
ATOM 2349 O O . ALA A 1 302 ? -13.281 -17.047 -13.469 1 90.88 302 ALA A O 1
ATOM 2350 N N . SER A 1 303 ? -12.188 -15.438 -14.5 1 93.75 303 SER A N 1
ATOM 2351 C CA . SER A 1 303 ? -12.82 -15.633 -15.797 1 93.75 303 SER A CA 1
ATOM 2352 C C . SER A 1 303 ? -12.094 -16.719 -16.609 1 93.75 303 SER A C 1
ATOM 2354 O O . SER A 1 303 ? -11.039 -17.203 -16.188 1 93.75 303 SER A O 1
ATOM 2356 N N . VAL A 1 304 ? -12.695 -17 -17.734 1 97.25 304 VAL A N 1
ATOM 2357 C CA . VAL A 1 304 ? -12.062 -17.953 -18.656 1 97.25 304 VAL A CA 1
ATOM 2358 C C . VAL A 1 304 ? -10.703 -17.422 -19.078 1 97.25 304 VAL A C 1
ATOM 2360 O O . VAL A 1 304 ? -9.719 -18.172 -19.109 1 97.25 304 VAL A O 1
ATOM 2363 N N . SER A 1 305 ? -10.664 -16.172 -19.391 1 95.75 305 SER A N 1
ATOM 2364 C CA . SER A 1 305 ? -9.414 -15.555 -19.812 1 95.75 305 SER A CA 1
ATOM 2365 C C . SER A 1 305 ? -8.375 -15.602 -18.688 1 95.75 305 SER A C 1
ATOM 2367 O O . SER A 1 305 ? -7.188 -15.797 -18.953 1 95.75 305 SER A O 1
ATOM 2369 N N . ASP A 1 306 ? -8.812 -15.438 -17.469 1 92.69 306 ASP A N 1
ATOM 2370 C CA . ASP A 1 306 ? -7.898 -15.523 -16.344 1 92.69 306 ASP A CA 1
ATOM 2371 C C . ASP A 1 306 ? -7.266 -16.906 -16.234 1 92.69 306 ASP A C 1
ATOM 2373 O O . ASP A 1 306 ? -6.051 -17.031 -16.062 1 92.69 306 ASP A O 1
ATOM 2377 N N . VAL A 1 307 ? -8.117 -17.922 -16.344 1 96.75 307 VAL A N 1
ATOM 2378 C CA . VAL A 1 307 ? -7.645 -19.297 -16.25 1 96.75 307 VAL A CA 1
ATOM 2379 C C . VAL A 1 307 ? -6.664 -19.578 -17.391 1 96.75 307 VAL A C 1
ATOM 2381 O O . VAL A 1 307 ? -5.609 -20.188 -17.172 1 96.75 307 VAL A O 1
ATOM 2384 N N . PHE A 1 308 ? -7.039 -19.141 -18.594 1 97.5 308 PHE A N 1
ATOM 2385 C CA . PHE A 1 308 ?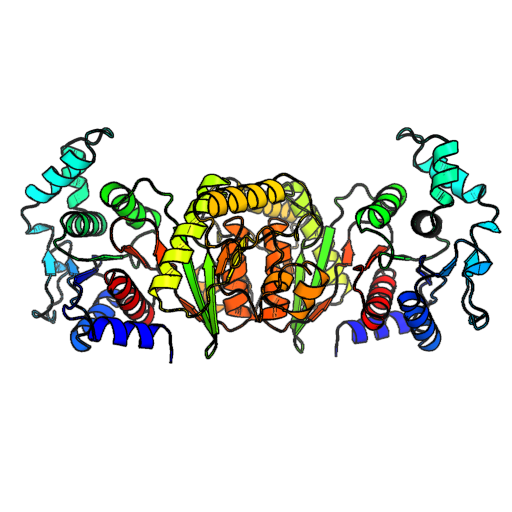 -6.184 -19.281 -19.766 1 97.5 308 PHE A CA 1
ATOM 2386 C C . PHE A 1 308 ? -4.82 -18.641 -19.516 1 97.5 308 PHE A C 1
ATOM 2388 O O . PHE A 1 308 ? -3.785 -19.281 -19.719 1 97.5 308 PHE A O 1
ATOM 2395 N N . ASN A 1 309 ? -4.773 -17.453 -19.047 1 95.06 309 ASN A N 1
ATOM 2396 C CA . ASN A 1 309 ? -3.547 -16.703 -18.844 1 95.06 309 ASN A CA 1
ATOM 2397 C C . ASN A 1 309 ? -2.68 -17.328 -17.75 1 95.06 309 ASN A C 1
ATOM 2399 O O . ASN A 1 309 ? -1.458 -17.391 -17.891 1 95.06 309 ASN A O 1
ATOM 2403 N N . VAL A 1 310 ? -3.277 -17.75 -16.656 1 95.69 310 VAL A N 1
ATOM 2404 C CA . VAL A 1 310 ? -2.527 -18.375 -15.578 1 95.69 310 VAL A CA 1
ATOM 2405 C C . VAL A 1 310 ? -1.924 -19.688 -16.062 1 95.69 310 VAL A C 1
ATOM 2407 O O . VAL A 1 310 ? -0.818 -20.062 -15.656 1 95.69 310 VAL A O 1
ATOM 2410 N N . GLY A 1 311 ? -2.688 -20.375 -16.938 1 97.62 311 GLY A N 1
ATOM 2411 C CA . GLY A 1 311 ? -2.115 -21.547 -17.562 1 97.62 311 GLY A CA 1
ATOM 2412 C C . GLY A 1 311 ? -0.829 -21.25 -18.312 1 97.62 311 GLY A C 1
ATOM 2413 O O . GLY A 1 311 ? 0.162 -21.969 -18.156 1 97.62 311 GLY A O 1
ATOM 2414 N N . ILE A 1 312 ? -0.85 -20.172 -19.078 1 96.69 312 ILE A N 1
ATOM 2415 C CA . ILE A 1 312 ? 0.312 -19.781 -19.859 1 96.69 312 ILE A CA 1
ATOM 2416 C C . ILE A 1 312 ? 1.464 -19.406 -18.922 1 96.69 312 ILE A C 1
ATOM 2418 O O . ILE A 1 312 ? 2.609 -19.797 -19.156 1 96.69 312 ILE A O 1
ATOM 2422 N N . ILE A 1 313 ? 1.195 -18.75 -17.891 1 95.12 313 ILE A N 1
ATOM 2423 C CA . ILE A 1 313 ? 2.201 -18.344 -16.922 1 95.12 313 ILE A CA 1
ATOM 2424 C C . ILE A 1 313 ? 2.828 -19.578 -16.281 1 95.12 313 ILE A C 1
ATOM 2426 O O . ILE A 1 313 ? 4.055 -19.672 -16.156 1 95.12 313 ILE A O 1
ATOM 2430 N N . THR A 1 314 ? 1.968 -20.469 -15.867 1 97.25 314 THR A N 1
ATOM 2431 C CA . THR A 1 314 ? 2.432 -21.688 -15.219 1 97.25 314 THR A CA 1
ATOM 2432 C C . THR A 1 314 ? 3.32 -22.5 -16.156 1 97.25 314 THR A C 1
ATOM 2434 O O . THR A 1 314 ? 4.355 -23.031 -15.742 1 97.25 314 THR A O 1
ATOM 2437 N N . ALA A 1 315 ? 2.887 -22.578 -17.406 1 97.38 315 ALA A N 1
ATOM 2438 C CA . ALA A 1 315 ? 3.688 -23.266 -18.406 1 97.38 315 ALA A CA 1
ATOM 2439 C C . ALA A 1 315 ? 5.055 -22.609 -18.562 1 97.38 315 ALA A C 1
ATOM 2441 O O . ALA A 1 315 ? 6.078 -23.281 -18.625 1 97.38 315 ALA A O 1
ATOM 2442 N N . ALA A 1 316 ? 5.043 -21.344 -18.625 1 95 316 ALA A N 1
ATOM 2443 C CA . ALA A 1 316 ? 6.289 -20.594 -18.781 1 95 316 ALA A CA 1
ATOM 2444 C C . ALA A 1 316 ? 7.227 -20.844 -17.594 1 95 316 ALA A C 1
ATOM 2446 O O . ALA A 1 316 ? 8.445 -20.875 -17.766 1 95 316 ALA A O 1
ATOM 2447 N N . GLN A 1 317 ? 6.695 -20.984 -16.406 1 95.06 317 GLN A N 1
ATOM 2448 C CA . GLN A 1 317 ? 7.484 -21.219 -15.195 1 95.06 317 GLN A CA 1
ATOM 2449 C C . GLN A 1 317 ? 8.203 -22.562 -15.266 1 95.06 317 GLN A C 1
ATOM 2451 O O . GLN A 1 317 ? 9.141 -22.812 -14.5 1 95.06 317 GLN A O 1
ATOM 2456 N N . THR A 1 318 ? 7.707 -23.453 -16.109 1 95.06 318 THR A N 1
ATOM 2457 C CA . THR A 1 318 ? 8.336 -24.766 -16.219 1 95.06 318 THR A CA 1
ATOM 2458 C C . THR A 1 318 ? 9.609 -24.688 -17.047 1 95.06 318 THR A C 1
ATOM 2460 O O . THR A 1 318 ? 10.43 -25.609 -17.031 1 95.06 318 THR A O 1
ATOM 2463 N N . LEU A 1 319 ? 9.641 -23.516 -17.75 1 88.62 319 LEU A N 1
ATOM 2464 C CA . LEU A 1 319 ? 10.766 -23.375 -18.672 1 88.62 319 LEU A CA 1
ATOM 2465 C C . LEU A 1 319 ? 12.008 -22.891 -17.938 1 88.62 319 LEU A C 1
ATOM 2467 O O . LEU A 1 319 ? 11.914 -22.141 -16.969 1 88.62 319 LEU A O 1
ATOM 2471 N N . LYS A 1 320 ? 13.078 -23.406 -17.562 1 66.75 320 LYS A N 1
ATOM 2472 C CA . LYS A 1 320 ? 14.344 -23 -16.953 1 66.75 320 LYS A CA 1
ATOM 2473 C C . LYS A 1 320 ? 14.977 -21.844 -17.703 1 66.75 320 LYS A C 1
ATOM 2475 O O . LYS A 1 320 ? 14.852 -21.75 -18.922 1 66.75 320 LYS A O 1
ATOM 2480 N N . MET B 1 1 ? -12.445 22.297 -10.578 1 81.88 1 MET B N 1
ATOM 2481 C CA . MET B 1 1 ? -11.727 23.172 -9.656 1 81.88 1 MET B CA 1
ATOM 2482 C C . MET B 1 1 ? -10.883 22.359 -8.68 1 81.88 1 MET B C 1
ATOM 2484 O O . MET B 1 1 ? -11.336 21.344 -8.148 1 81.88 1 MET B O 1
ATOM 2488 N N . SER B 1 2 ? -9.695 22.812 -8.484 1 90.62 2 SER B N 1
ATOM 2489 C CA . SER B 1 2 ? -8.805 22.094 -7.582 1 90.62 2 SER B CA 1
ATOM 2490 C C . SER B 1 2 ? -9.211 22.297 -6.125 1 90.62 2 SER B C 1
ATOM 2492 O O . SER B 1 2 ? -9.914 23.25 -5.797 1 90.62 2 SER B O 1
ATOM 2494 N N . VAL B 1 3 ? -8.836 21.391 -5.344 1 91.31 3 VAL B N 1
ATOM 2495 C CA . VAL B 1 3 ? -9.141 21.484 -3.92 1 91.31 3 VAL B CA 1
ATOM 2496 C C . VAL B 1 3 ? -8.539 22.766 -3.342 1 91.31 3 VAL B C 1
ATOM 2498 O O . VAL B 1 3 ? -9.172 23.422 -2.514 1 91.31 3 VAL B O 1
ATOM 2501 N N . ILE B 1 4 ? -7.383 23.141 -3.816 1 93.12 4 ILE B N 1
ATOM 2502 C CA . ILE B 1 4 ? -6.734 24.344 -3.311 1 93.12 4 ILE B CA 1
ATOM 2503 C C . ILE B 1 4 ? -7.555 25.578 -3.693 1 93.12 4 ILE B C 1
ATOM 2505 O O . ILE B 1 4 ? -7.73 26.484 -2.887 1 93.12 4 ILE B O 1
ATOM 2509 N N . ASP B 1 5 ? -8.047 25.5 -4.914 1 93.19 5 ASP B N 1
ATOM 2510 C CA . ASP B 1 5 ? -8.891 26.609 -5.359 1 93.19 5 ASP B CA 1
ATOM 2511 C C . ASP B 1 5 ? -10.164 26.688 -4.52 1 93.19 5 ASP B C 1
ATOM 2513 O O . ASP B 1 5 ? -10.609 27.781 -4.168 1 93.19 5 ASP B O 1
ATOM 2517 N N . LEU B 1 6 ? -10.656 25.594 -4.289 1 91.06 6 LEU B N 1
ATOM 2518 C CA . LEU B 1 6 ? -11.859 25.531 -3.461 1 91.06 6 LEU B CA 1
ATOM 2519 C C . LEU B 1 6 ? -11.578 26.078 -2.062 1 91.06 6 LEU B C 1
ATOM 2521 O O . LEU B 1 6 ? -12.383 26.828 -1.512 1 91.06 6 LEU B O 1
ATOM 2525 N N . LEU B 1 7 ? -10.5 25.703 -1.497 1 92.62 7 LEU B N 1
ATOM 2526 C CA . LEU B 1 7 ? -10.133 26.141 -0.153 1 92.62 7 LEU B CA 1
ATOM 2527 C C . LEU B 1 7 ? -9.828 27.625 -0.127 1 92.62 7 LEU B C 1
ATOM 2529 O O . LEU B 1 7 ? -10.172 28.312 0.837 1 92.62 7 LEU B O 1
ATOM 2533 N N . LYS B 1 8 ? -9.227 28.078 -1.188 1 94.31 8 LYS B N 1
ATOM 2534 C CA . LYS B 1 8 ? -8.984 29.516 -1.306 1 94.31 8 LYS B CA 1
ATOM 2535 C C . LYS B 1 8 ? -10.297 30.297 -1.237 1 94.31 8 LYS B C 1
ATOM 2537 O O . LYS B 1 8 ? -10.398 31.281 -0.502 1 94.31 8 LYS B O 1
ATOM 2542 N N . GLN B 1 9 ? -11.211 29.828 -1.987 1 93.62 9 GLN B N 1
ATOM 2543 C CA . GLN B 1 9 ? -12.516 30.484 -2.025 1 93.62 9 GLN B CA 1
ATOM 2544 C C . GLN B 1 9 ? -13.195 30.453 -0.66 1 93.62 9 GLN B C 1
ATOM 2546 O O . GLN B 1 9 ? -13.797 31.438 -0.23 1 93.62 9 GLN B O 1
ATOM 2551 N N . ARG B 1 10 ? -13.062 29.391 -0.071 1 92.5 10 ARG B N 1
ATOM 2552 C CA . ARG B 1 10 ? -13.664 29.234 1.248 1 92.5 10 ARG B CA 1
ATOM 2553 C C . ARG B 1 10 ? -13.039 30.188 2.256 1 92.5 10 ARG B C 1
ATOM 2555 O O . ARG B 1 10 ? -13.75 30.828 3.039 1 92.5 10 ARG B O 1
ATOM 2562 N N . VAL B 1 11 ? -11.742 30.266 2.271 1 94.94 11 VAL B N 1
ATOM 2563 C CA . VAL B 1 11 ? -11.031 31.141 3.197 1 94.94 11 VAL B CA 1
ATOM 2564 C C . VAL B 1 11 ? -11.375 32.594 2.904 1 94.94 11 VAL B C 1
ATOM 2566 O O . VAL B 1 11 ? -11.609 33.375 3.826 1 94.94 11 VAL B O 1
ATOM 2569 N N . GLN B 1 12 ? -11.461 32.875 1.675 1 93.56 12 GLN B N 1
ATOM 2570 C CA . GLN B 1 12 ? -11.758 34.25 1.263 1 93.56 12 GLN B CA 1
ATOM 2571 C C . GLN B 1 12 ? -13.18 34.625 1.636 1 93.56 12 GLN B C 1
ATOM 2573 O O . GLN B 1 12 ? -13.453 35.812 1.906 1 93.56 12 GLN B O 1
ATOM 2578 N N . SER B 1 13 ? -14 33.656 1.589 1 91.62 13 SER B N 1
ATOM 2579 C CA . SER B 1 13 ? -15.406 33.938 1.876 1 91.62 13 SER B CA 1
ATOM 2580 C C . SER B 1 13 ? -15.664 34 3.377 1 91.62 13 SER B C 1
ATOM 2582 O O . SER B 1 13 ? -16.75 34.406 3.811 1 91.62 13 SER B O 1
ATOM 2584 N N . ALA B 1 14 ? -14.625 33.688 3.965 1 88.38 14 ALA B N 1
ATOM 2585 C CA . ALA B 1 14 ? -14.766 33.75 5.418 1 88.38 14 ALA B CA 1
ATOM 2586 C C . ALA B 1 14 ? -14.68 35.156 5.926 1 88.38 14 ALA B C 1
ATOM 2588 O O . ALA B 1 14 ? -14.039 36.031 5.305 1 88.38 14 ALA B O 1
ATOM 2589 N N . GLY B 1 15 ? -15.453 35.594 6.879 1 83.94 15 GLY B N 1
ATOM 2590 C CA . GLY B 1 15 ? -15.531 36.969 7.418 1 83.94 15 GLY B CA 1
ATOM 2591 C C . GLY B 1 15 ? -14.203 37.469 7.922 1 83.94 15 GLY B C 1
ATOM 2592 O O . GLY B 1 15 ? -13.945 38.688 7.883 1 83.94 15 GLY B O 1
ATOM 2593 N N . LYS B 1 16 ? -13.352 36.656 8.422 1 89.88 16 LYS B N 1
ATOM 2594 C CA . LYS B 1 16 ? -12.047 37.062 8.945 1 89.88 16 LYS B CA 1
ATOM 2595 C C . LYS B 1 16 ? -10.922 36.281 8.289 1 89.88 16 LYS B C 1
ATOM 2597 O O . LYS B 1 16 ? -11.055 35.062 8.047 1 89.88 16 LYS B O 1
ATOM 2602 N N . LYS B 1 17 ? -9.82 37 7.961 1 94.75 17 LYS B N 1
ATOM 2603 C CA . LYS B 1 17 ? -8.641 36.344 7.41 1 94.75 17 LYS B CA 1
ATOM 2604 C C . LYS B 1 17 ? -7.867 35.594 8.492 1 94.75 17 LYS B C 1
ATOM 2606 O O . LYS B 1 17 ? -7.391 36.219 9.453 1 94.75 17 LYS B O 1
ATOM 2611 N N . PRO B 1 18 ? -7.695 34.312 8.281 1 97.62 18 PRO B N 1
ATOM 2612 C CA . PRO B 1 18 ? -6.918 33.562 9.281 1 97.62 18 PRO B CA 1
ATOM 2613 C C . PRO B 1 18 ? -5.461 34.031 9.344 1 97.62 18 PRO B C 1
ATOM 2615 O O . PRO B 1 18 ? -4.879 34.375 8.32 1 97.62 18 PRO B O 1
ATOM 2618 N N . VAL B 1 19 ? -4.898 34 10.539 1 98.5 19 VAL B N 1
ATOM 2619 C CA . VAL B 1 19 ? -3.49 34.344 10.742 1 98.5 19 VAL B CA 1
ATOM 2620 C C . VAL B 1 19 ? -2.674 33.031 10.859 1 98.5 19 VAL B C 1
ATOM 2622 O O . VAL B 1 19 ? -2.75 32.344 11.875 1 98.5 19 VAL B O 1
ATOM 2625 N N . ILE B 1 20 ? -1.877 32.719 9.805 1 98.75 20 ILE B N 1
ATOM 2626 C CA . ILE B 1 20 ? -1.064 31.5 9.758 1 98.75 20 ILE B CA 1
ATOM 2627 C C . ILE B 1 20 ? 0.416 31.875 9.844 1 98.75 20 ILE B C 1
ATOM 2629 O O . ILE B 1 20 ? 0.948 32.531 8.945 1 98.75 20 ILE B O 1
ATOM 2633 N N . ILE B 1 21 ? 1.08 31.422 10.875 1 98.88 21 ILE B N 1
ATOM 2634 C CA . ILE B 1 21 ? 2.457 31.828 11.109 1 98.88 21 ILE B CA 1
ATOM 2635 C C . ILE B 1 21 ? 3.414 30.875 10.398 1 98.88 21 ILE B C 1
ATOM 2637 O O . ILE B 1 21 ? 3.189 29.672 10.367 1 98.88 21 ILE B O 1
ATOM 2641 N N . PHE B 1 22 ? 4.434 31.391 9.789 1 98.75 22 PHE B N 1
ATOM 2642 C CA . PHE B 1 22 ? 5.551 30.703 9.156 1 98.75 22 PHE B CA 1
ATOM 2643 C C . PHE B 1 22 ? 6.855 30.984 9.898 1 98.75 22 PHE B C 1
ATOM 2645 O O . PHE B 1 22 ? 7.512 32 9.641 1 98.75 22 PHE B O 1
ATOM 2652 N N . PRO B 1 23 ? 7.328 30.078 10.688 1 98.5 23 PRO B N 1
ATOM 2653 C CA . PRO B 1 23 ? 8.383 30.422 11.648 1 98.5 23 PRO B CA 1
ATOM 2654 C C . PRO B 1 23 ? 9.781 30.359 11.039 1 98.5 23 PRO B C 1
ATOM 2656 O O . PRO B 1 23 ? 10.773 30.609 11.727 1 98.5 23 PRO B O 1
ATOM 2659 N N . GLU B 1 24 ? 9.883 30 9.789 1 98.25 24 GLU B N 1
ATOM 2660 C CA . GLU B 1 24 ? 11.195 29.844 9.156 1 98.25 24 GLU B CA 1
ATOM 2661 C C . GLU B 1 24 ? 11.5 31.031 8.234 1 98.25 24 GLU B C 1
ATOM 2663 O O . GLU B 1 24 ? 11.758 30.844 7.047 1 98.25 24 GLU B O 1
ATOM 2668 N N . GLY B 1 25 ? 11.688 32.219 8.789 1 97.25 25 GLY B N 1
ATOM 2669 C CA . GLY B 1 25 ? 11.875 33.438 8.039 1 97.25 25 GLY B CA 1
ATOM 2670 C C . GLY B 1 25 ? 13.195 33.5 7.293 1 97.25 25 GLY B C 1
ATOM 2671 O O . GLY B 1 25 ? 13.352 34.25 6.34 1 97.25 25 GLY B O 1
ATOM 2672 N N . TRP B 1 26 ? 14.117 32.719 7.668 1 96.62 26 TRP B N 1
ATOM 2673 C CA . TRP B 1 26 ? 15.43 32.719 7.031 1 96.62 26 TRP B CA 1
ATOM 2674 C C . TRP B 1 26 ? 15.43 31.859 5.77 1 96.62 26 TRP B C 1
ATOM 2676 O O . TRP B 1 26 ? 16.406 31.859 5.008 1 96.62 26 TRP B O 1
ATOM 2686 N N . SER B 1 27 ? 14.375 31.141 5.52 1 97.06 27 SER B N 1
ATOM 2687 C CA . SER B 1 27 ? 14.258 30.312 4.328 1 97.06 27 SER B CA 1
ATOM 2688 C C . SER B 1 27 ? 13.797 31.125 3.125 1 97.06 27 SER B C 1
ATOM 2690 O O . SER B 1 27 ? 12.68 31.641 3.119 1 97.06 27 SER B O 1
ATOM 2692 N N . PRO B 1 28 ? 14.594 31.141 2.055 1 96.5 28 PRO B N 1
ATOM 2693 C CA . PRO B 1 28 ? 14.156 31.891 0.866 1 96.5 28 PRO B CA 1
ATOM 2694 C C . PRO B 1 28 ? 12.859 31.328 0.274 1 96.5 28 PRO B C 1
ATOM 2696 O O . PRO B 1 28 ? 12.008 32.094 -0.178 1 96.5 28 PRO B O 1
ATOM 2699 N N . THR B 1 29 ? 12.734 30.078 0.322 1 97.25 29 THR B N 1
ATOM 2700 C CA . THR B 1 29 ? 11.539 29.422 -0.204 1 97.25 29 THR B CA 1
ATOM 2701 C C . THR B 1 29 ? 10.305 29.828 0.589 1 97.25 29 THR B C 1
ATOM 2703 O O . THR B 1 29 ? 9.273 30.172 0.007 1 97.25 29 THR B O 1
ATOM 2706 N N . VAL B 1 30 ? 10.43 29.828 1.882 1 97.88 30 VAL B N 1
ATOM 2707 C CA . VAL B 1 30 ? 9.32 30.188 2.754 1 97.88 30 VAL B CA 1
ATOM 2708 C C . VAL B 1 30 ? 8.969 31.672 2.549 1 97.88 30 VAL B C 1
ATOM 2710 O O . VAL B 1 30 ? 7.793 32 2.406 1 97.88 30 VAL B O 1
ATOM 2713 N N . MET B 1 31 ? 9.969 32.5 2.453 1 97.25 31 MET B N 1
ATOM 2714 C CA . MET B 1 31 ? 9.734 33.938 2.324 1 97.25 31 MET B CA 1
ATOM 2715 C C . MET B 1 31 ? 9.047 34.25 0.999 1 97.25 31 MET B C 1
ATOM 2717 O O . MET B 1 31 ? 8.203 35.156 0.932 1 97.25 31 MET B O 1
ATOM 2721 N N . GLU B 1 32 ? 9.453 33.531 -0.015 1 97.5 32 GLU B N 1
ATOM 2722 C CA . GLU B 1 32 ? 8.805 33.75 -1.304 1 97.5 32 GLU B CA 1
ATOM 2723 C C . GLU B 1 32 ? 7.328 33.375 -1.25 1 97.5 32 GLU B C 1
ATOM 2725 O O . GLU B 1 32 ? 6.473 34.094 -1.761 1 97.5 32 GLU B O 1
ATOM 2730 N N . ALA B 1 33 ? 7.016 32.281 -0.662 1 97.88 33 ALA B N 1
ATOM 2731 C CA . ALA B 1 33 ? 5.633 31.828 -0.519 1 97.88 33 ALA B CA 1
ATOM 2732 C C . ALA B 1 33 ? 4.832 32.812 0.344 1 97.88 33 ALA B C 1
ATOM 2734 O O . ALA B 1 33 ? 3.682 33.125 0.033 1 97.88 33 ALA B O 1
ATOM 2735 N N . VAL B 1 34 ? 5.434 33.281 1.401 1 97.81 34 VAL B N 1
ATOM 2736 C CA . VAL B 1 34 ? 4.801 34.219 2.32 1 97.81 34 VAL B CA 1
ATOM 2737 C C . VAL B 1 34 ? 4.445 35.5 1.578 1 97.81 34 VAL B C 1
ATOM 2739 O O . VAL B 1 34 ? 3.348 36.031 1.749 1 97.81 34 VAL B O 1
ATOM 2742 N N . ASN B 1 35 ? 5.379 35.969 0.789 1 97.25 35 ASN B N 1
ATOM 2743 C CA . ASN B 1 35 ? 5.109 37.156 -0.012 1 97.25 35 ASN B CA 1
ATOM 2744 C C . ASN B 1 35 ? 3.934 36.938 -0.961 1 97.25 35 ASN B C 1
ATOM 2746 O O . ASN B 1 35 ? 3.094 37.812 -1.128 1 97.25 35 ASN B O 1
ATOM 2750 N N . GLN B 1 36 ? 3.883 35.812 -1.544 1 97.5 36 GLN B N 1
ATOM 2751 C CA . GLN B 1 36 ? 2.793 35.5 -2.459 1 97.5 36 GLN B CA 1
ATOM 2752 C C . GLN B 1 36 ? 1.461 35.406 -1.72 1 97.5 36 GLN B C 1
ATOM 2754 O O . GLN B 1 36 ? 0.437 35.875 -2.219 1 97.5 36 GLN B O 1
ATOM 2759 N N . LEU B 1 37 ? 1.479 34.812 -0.571 1 97.31 37 LEU B N 1
ATOM 2760 C CA . LEU B 1 37 ? 0.273 34.688 0.242 1 97.31 37 LEU B CA 1
ATOM 2761 C C . LEU B 1 37 ? -0.231 36.062 0.66 1 97.31 37 LEU B C 1
ATOM 2763 O O . LEU B 1 37 ? -1.434 36.344 0.607 1 97.31 37 LEU B O 1
ATOM 2767 N N . GLN B 1 38 ? 0.699 36.906 1.077 1 96.31 38 GLN B N 1
ATOM 2768 C CA . GLN B 1 38 ? 0.359 38.25 1.458 1 96.31 38 GLN B CA 1
ATOM 2769 C C . GLN B 1 38 ? -0.267 39.031 0.291 1 96.31 38 GLN B C 1
ATOM 2771 O O . GLN B 1 38 ? -1.269 39.719 0.462 1 96.31 38 GLN B O 1
ATOM 2776 N N . GLN B 1 39 ? 0.324 38.906 -0.812 1 95.69 39 GLN B N 1
ATOM 2777 C CA . GLN B 1 39 ? -0.157 39.562 -2.01 1 95.69 39 GLN B CA 1
ATOM 2778 C C . GLN B 1 39 ? -1.545 39.094 -2.404 1 95.69 39 GLN B C 1
ATOM 2780 O O . GLN B 1 39 ? -2.398 39.875 -2.814 1 95.69 39 GLN B O 1
ATOM 2785 N N . ALA B 1 40 ? -1.775 37.844 -2.277 1 94.5 40 ALA B N 1
ATOM 2786 C CA . ALA B 1 40 ? -3.055 37.25 -2.648 1 94.5 40 ALA B CA 1
ATOM 2787 C C . ALA B 1 40 ? -4.164 37.688 -1.702 1 94.5 40 ALA B C 1
ATOM 2789 O O . ALA B 1 40 ? -5.34 37.719 -2.078 1 94.5 40 ALA B O 1
ATOM 2790 N N . GLY B 1 41 ? -3.771 38 -0.446 1 94.62 41 GLY B N 1
ATOM 2791 C CA . GLY B 1 41 ? -4.719 38.531 0.512 1 94.62 41 GLY B CA 1
ATOM 2792 C C . GLY B 1 41 ? -5.715 37.531 1.019 1 94.62 41 GLY B C 1
ATOM 2793 O O . GLY B 1 41 ? -6.828 37.875 1.419 1 94.62 41 GLY B O 1
ATOM 2794 N N . ILE B 1 42 ? -5.41 36.312 0.967 1 94.31 42 ILE B N 1
ATOM 2795 C CA . ILE B 1 42 ? -6.301 35.219 1.366 1 94.31 42 ILE B CA 1
ATOM 2796 C C . ILE B 1 42 ? -6.176 35 2.869 1 94.31 42 ILE B C 1
ATOM 2798 O O . ILE B 1 42 ? -7.172 34.719 3.549 1 94.31 42 ILE B O 1
ATOM 2802 N N . LEU B 1 43 ? -4.984 35.031 3.361 1 97.19 43 LEU B N 1
ATOM 2803 C CA . LEU B 1 43 ? -4.672 34.906 4.777 1 97.19 43 LEU B CA 1
ATOM 2804 C C . LEU B 1 43 ? -3.58 35.875 5.199 1 97.19 43 LEU B C 1
ATOM 2806 O O . LEU B 1 43 ? -3.004 36.562 4.359 1 97.19 43 LEU B O 1
ATOM 2810 N N . THR B 1 44 ? -3.428 36.094 6.5 1 97.81 44 THR B N 1
ATOM 2811 C CA . THR B 1 44 ? -2.334 36.875 7.035 1 97.81 44 THR B CA 1
ATOM 2812 C C . THR B 1 44 ? -1.159 36 7.441 1 97.81 44 THR B C 1
ATOM 2814 O O . THR B 1 44 ? -1.291 35.156 8.328 1 97.81 44 THR B O 1
ATOM 2817 N N . PRO B 1 45 ? 0.018 36.156 6.785 1 98.56 45 PRO B N 1
ATOM 2818 C CA . PRO B 1 45 ? 1.131 35.25 7.039 1 98.56 45 PRO B CA 1
ATOM 2819 C C . PRO B 1 45 ? 2.266 35.906 7.824 1 98.56 45 PRO B C 1
ATOM 2821 O O . PRO B 1 45 ? 3.295 36.25 7.246 1 98.56 45 PRO B O 1
ATOM 2824 N N . PRO B 1 46 ? 2.182 36.031 9.133 1 98.81 46 PRO B N 1
ATOM 2825 C CA . PRO B 1 46 ? 3.346 36.5 9.891 1 98.81 46 PRO B CA 1
ATOM 2826 C C . PRO B 1 46 ? 4.535 35.531 9.805 1 98.81 46 PRO B C 1
ATOM 2828 O O . PRO B 1 46 ? 4.359 34.375 9.484 1 98.81 46 PRO B O 1
ATOM 2831 N N . VAL B 1 47 ? 5.734 36.062 10.086 1 98.62 47 VAL B N 1
ATOM 2832 C CA . VAL B 1 47 ? 6.953 35.25 10 1 98.62 47 VAL B CA 1
ATOM 2833 C C . VAL B 1 47 ? 7.809 35.469 11.242 1 98.62 47 VAL B C 1
ATOM 2835 O O . VAL B 1 47 ? 7.617 36.469 11.961 1 98.62 47 VAL B O 1
ATOM 2838 N N . ILE B 1 48 ? 8.625 34.531 11.547 1 98.62 48 ILE B N 1
ATOM 2839 C CA . ILE B 1 48 ? 9.586 34.656 12.641 1 98.62 48 ILE B CA 1
ATOM 2840 C C . ILE B 1 48 ? 11.008 34.625 12.086 1 98.62 48 ILE B C 1
ATOM 2842 O O . ILE B 1 48 ? 11.336 33.812 11.234 1 98.62 48 ILE B O 1
ATOM 2846 N N . PHE B 1 49 ? 11.734 35.562 12.508 1 98.44 49 PHE B N 1
ATOM 2847 C CA . PHE B 1 49 ? 13.18 35.562 12.336 1 98.44 49 PHE B CA 1
ATOM 2848 C C . PHE B 1 49 ? 13.883 35.312 13.664 1 98.44 49 PHE B C 1
ATOM 2850 O O . PHE B 1 49 ? 13.375 35.719 14.719 1 98.44 49 PHE B O 1
ATOM 2857 N N . ARG B 1 50 ? 15.062 34.656 13.68 1 97.25 50 ARG B N 1
ATOM 2858 C CA . ARG B 1 50 ? 15.805 34.375 14.906 1 97.25 50 ARG B CA 1
ATOM 2859 C C . ARG B 1 50 ? 16.578 35.625 15.359 1 97.25 50 ARG B C 1
ATOM 2861 O O . ARG B 1 50 ? 16.609 35.938 16.547 1 97.25 50 ARG B O 1
ATOM 2868 N N . THR B 1 51 ? 17.125 36.25 14.336 1 97.88 51 THR B N 1
ATOM 2869 C CA . THR B 1 51 ? 17.922 37.438 14.586 1 97.88 51 THR B CA 1
ATOM 2870 C C . THR B 1 51 ? 17.547 38.562 13.609 1 97.88 51 THR B C 1
ATOM 2872 O O . THR B 1 51 ? 16.969 38.281 12.555 1 97.88 51 THR B O 1
ATOM 2875 N N . ARG B 1 52 ? 17.969 39.781 14.047 1 96.5 52 ARG B N 1
ATOM 2876 C CA . ARG B 1 52 ? 17.672 40.938 13.195 1 96.5 52 ARG B CA 1
ATOM 2877 C C . ARG B 1 52 ? 18.438 40.844 11.875 1 96.5 52 ARG B C 1
ATOM 2879 O O . ARG B 1 52 ? 17.922 41.25 10.828 1 96.5 52 ARG B O 1
ATOM 2886 N N . SER B 1 53 ? 19.547 40.219 11.875 1 96.19 53 SER B N 1
ATOM 2887 C CA . SER B 1 53 ? 20.391 40.125 10.68 1 96.19 53 SER B CA 1
ATOM 2888 C C . SER B 1 53 ? 19.734 39.219 9.633 1 96.19 53 SER B C 1
ATOM 2890 O O . SER B 1 53 ? 20.094 39.281 8.453 1 96.19 53 SER B O 1
ATOM 2892 N N . GLU B 1 54 ? 18.719 38.375 10.055 1 96.38 54 GLU B N 1
ATOM 2893 C CA . GLU B 1 54 ? 18.031 37.469 9.125 1 96.38 54 GLU B CA 1
ATOM 2894 C C . GLU B 1 54 ? 16.969 38.219 8.328 1 96.38 54 GLU B C 1
ATOM 2896 O O . GLU B 1 54 ? 16.469 37.719 7.32 1 96.38 54 GLU B O 1
ATOM 2901 N N . VAL B 1 55 ? 16.609 39.344 8.789 1 96 55 VAL B N 1
ATOM 2902 C CA . VAL B 1 55 ? 15.586 40.125 8.102 1 96 55 VAL B CA 1
ATOM 2903 C C . VAL B 1 55 ? 16.172 40.75 6.84 1 96 55 VAL B C 1
ATOM 2905 O O . VAL B 1 55 ? 17.094 41.562 6.926 1 96 55 VAL B O 1
ATOM 2908 N N . PRO B 1 56 ? 15.609 40.375 5.734 1 92.19 56 PRO B N 1
ATOM 2909 C CA . PRO B 1 56 ? 16.188 40.938 4.504 1 92.19 56 PRO B CA 1
ATOM 2910 C C . PRO B 1 56 ? 15.961 42.438 4.359 1 92.19 56 PRO B C 1
ATOM 2912 O O . PRO B 1 56 ? 14.945 42.969 4.824 1 92.19 56 PRO B O 1
ATOM 2915 N N . ALA B 1 57 ? 16.844 43.125 3.674 1 88.62 57 ALA B N 1
ATOM 2916 C CA . ALA B 1 57 ? 16.75 44.562 3.428 1 88.62 57 ALA B CA 1
ATOM 2917 C C . ALA B 1 57 ? 15.453 44.906 2.68 1 88.62 57 ALA B C 1
ATOM 2919 O O . ALA B 1 57 ? 14.836 45.938 2.928 1 88.62 57 ALA B O 1
ATOM 2920 N N . GLY B 1 58 ? 14.945 44.125 1.838 1 88.88 58 GLY B N 1
ATOM 2921 C CA . GLY B 1 58 ? 13.742 44.344 1.054 1 88.88 58 GLY B CA 1
ATOM 2922 C C . GLY B 1 58 ? 12.516 43.688 1.634 1 88.88 58 GLY B C 1
ATOM 2923 O O . GLY B 1 58 ? 11.523 43.5 0.936 1 88.88 58 GLY B O 1
ATOM 2924 N N . PHE B 1 59 ? 12.672 43.438 2.93 1 91.81 59 PHE B N 1
ATOM 2925 C CA . PHE B 1 59 ? 11.562 42.781 3.594 1 91.81 59 PHE B CA 1
ATOM 2926 C C . PHE B 1 59 ? 10.297 43.625 3.535 1 91.81 59 PHE B C 1
ATOM 2928 O O . PHE B 1 59 ? 10.352 44.844 3.77 1 91.81 59 PHE B O 1
ATOM 2935 N N . ASN B 1 60 ? 9.203 43.062 3.082 1 92.94 60 ASN B N 1
ATOM 2936 C CA . ASN B 1 60 ? 7.902 43.719 3.057 1 92.94 60 ASN B CA 1
ATOM 2937 C C . ASN B 1 60 ? 7.398 44.031 4.465 1 92.94 60 ASN B C 1
ATOM 2939 O O . ASN B 1 60 ? 6.859 43.156 5.141 1 92.94 60 ASN B O 1
ATOM 2943 N N . THR B 1 61 ? 7.387 45.25 4.828 1 90.81 61 THR B N 1
ATOM 2944 C CA . THR B 1 61 ? 7.086 45.656 6.199 1 90.81 61 THR B CA 1
ATOM 2945 C C . THR B 1 61 ? 5.602 45.469 6.5 1 90.81 61 THR B C 1
ATOM 2947 O O . THR B 1 61 ? 5.188 45.5 7.66 1 90.81 61 THR B O 1
ATOM 2950 N N . ALA B 1 62 ? 4.84 45.25 5.535 1 93.06 62 ALA B N 1
ATOM 2951 C CA . ALA B 1 62 ? 3.422 44.969 5.746 1 93.06 62 ALA B CA 1
ATOM 2952 C C . ALA B 1 62 ? 3.217 43.562 6.352 1 93.06 62 ALA B C 1
ATOM 2954 O O . ALA B 1 62 ? 2.15 43.281 6.895 1 93.06 62 ALA B O 1
ATOM 2955 N N . ILE B 1 63 ? 4.172 42.75 6.285 1 96.69 63 ILE B N 1
ATOM 2956 C CA . ILE B 1 63 ? 4.109 41.438 6.871 1 96.69 63 ILE B CA 1
ATOM 2957 C C . ILE B 1 63 ? 4.539 41.5 8.336 1 96.69 63 ILE B C 1
ATOM 2959 O O . ILE B 1 63 ? 5.672 41.875 8.641 1 96.69 63 ILE B O 1
ATOM 2963 N N . LYS B 1 64 ? 3.615 41.188 9.195 1 97.12 64 LYS B N 1
ATOM 2964 C CA . LYS B 1 64 ? 3.984 41.094 10.609 1 97.12 64 LYS B CA 1
ATOM 2965 C C . LYS B 1 64 ? 5.129 40.094 10.812 1 97.12 64 LYS B C 1
ATOM 2967 O O . LYS B 1 64 ? 5.141 39.031 10.211 1 97.12 64 LYS B O 1
ATOM 2972 N N . HIS B 1 65 ? 6.125 40.5 11.578 1 97.75 65 HIS B N 1
ATOM 2973 C CA . HIS B 1 65 ? 7.238 39.594 11.812 1 97.75 65 HIS B CA 1
ATOM 2974 C C . HIS B 1 65 ? 7.734 39.688 13.25 1 97.75 65 HIS B C 1
ATOM 2976 O O . HIS B 1 65 ? 7.625 40.75 13.883 1 97.75 65 HIS B O 1
ATOM 2982 N N . TYR B 1 66 ? 8.188 38.594 13.711 1 97.88 66 TYR B N 1
ATOM 2983 C CA . TYR B 1 66 ? 8.836 38.469 15.016 1 97.88 66 TYR B CA 1
ATOM 2984 C C . TYR B 1 66 ? 10.336 38.281 14.859 1 97.88 66 TYR B C 1
ATOM 2986 O O . TYR B 1 66 ? 10.797 37.562 13.953 1 97.88 66 TYR B O 1
ATOM 2994 N N . VAL B 1 67 ? 11.039 38.969 15.734 1 98.31 67 VAL B N 1
ATOM 2995 C CA . VAL B 1 67 ? 12.477 38.75 15.836 1 98.31 67 VAL B CA 1
ATOM 2996 C C . VAL B 1 67 ? 12.828 38.281 17.25 1 98.31 67 VAL B C 1
ATOM 2998 O O . VAL B 1 67 ? 12.922 39.094 18.172 1 98.31 67 VAL B O 1
ATOM 3001 N N . ILE B 1 68 ? 13.18 37.031 17.344 1 98.56 68 ILE B N 1
ATOM 3002 C CA . ILE B 1 68 ? 13.281 36.344 18.641 1 98.56 68 ILE B CA 1
ATOM 3003 C C . ILE B 1 68 ? 14.297 37.094 19.531 1 98.56 68 ILE B C 1
ATOM 3005 O O . ILE B 1 68 ? 14.023 37.344 20.688 1 98.56 68 ILE B O 1
ATOM 3009 N N . GLU B 1 69 ? 15.43 37.406 18.984 1 97.5 69 GLU B N 1
ATOM 3010 C CA . GLU B 1 69 ? 16.516 38 19.781 1 97.5 69 GLU B CA 1
ATOM 3011 C C . GLU B 1 69 ? 16.094 39.344 20.375 1 97.5 69 GLU B C 1
ATOM 3013 O O . GLU B 1 69 ? 16.703 39.812 21.328 1 97.5 69 GLU B O 1
ATOM 3018 N N . GLU B 1 70 ? 15.047 39.969 19.844 1 97.94 70 GLU B N 1
ATOM 3019 C CA . GLU B 1 70 ? 14.617 41.281 20.266 1 97.94 70 GLU B CA 1
ATOM 3020 C C . GLU B 1 70 ? 13.359 41.219 21.125 1 97.94 70 GLU B C 1
ATOM 3022 O O . GLU B 1 70 ? 12.891 42.25 21.641 1 97.94 70 GLU B O 1
ATOM 3027 N N . MET B 1 71 ? 12.805 40.094 21.281 1 97.94 71 MET B N 1
ATOM 3028 C CA . MET B 1 71 ? 11.523 39.906 21.969 1 97.94 71 MET B CA 1
ATOM 3029 C C . MET B 1 71 ? 11.727 39.688 23.469 1 97.94 71 MET B C 1
ATOM 3031 O O . MET B 1 71 ? 12.703 39.062 23.875 1 97.94 71 MET B O 1
ATOM 3035 N N . ASP B 1 72 ? 10.836 40.281 24.297 1 98.25 72 ASP B N 1
ATOM 3036 C CA . ASP B 1 72 ? 10.672 39.781 25.656 1 98.25 72 ASP B CA 1
ATOM 3037 C C . ASP B 1 72 ? 9.883 38.469 25.672 1 98.25 72 ASP B C 1
ATOM 3039 O O . ASP B 1 72 ? 8.664 38.469 25.469 1 98.25 72 ASP B O 1
ATOM 3043 N N . LEU B 1 73 ? 10.555 37.375 25.938 1 98.56 73 LEU B N 1
ATOM 3044 C CA . LEU B 1 73 ? 9.969 36.062 25.797 1 98.56 73 LEU B CA 1
ATOM 3045 C C . LEU B 1 73 ? 9.422 35.562 27.125 1 98.56 73 LEU B C 1
ATOM 3047 O O . LEU B 1 73 ? 8.984 34.406 27.219 1 98.56 73 LEU B O 1
ATOM 3051 N N . THR B 1 74 ? 9.422 36.406 28.109 1 98.38 74 THR B N 1
ATOM 3052 C CA . THR B 1 74 ? 9.078 36 29.469 1 98.38 74 THR B CA 1
ATOM 3053 C C . THR B 1 74 ? 7.668 35.438 29.516 1 98.38 74 THR B C 1
ATOM 3055 O O . THR B 1 74 ? 7.449 34.375 30.078 1 98.38 74 THR B O 1
ATOM 3058 N N . LYS B 1 75 ? 6.777 36.125 28.922 1 98.25 75 LYS B N 1
ATOM 3059 C CA . LYS B 1 75 ? 5.387 35.688 28.953 1 98.25 75 LYS B CA 1
ATOM 3060 C C . LYS B 1 75 ? 5.227 34.344 28.266 1 98.25 75 LYS B C 1
ATOM 3062 O O . LYS B 1 75 ? 4.461 33.5 28.734 1 98.25 75 LYS B O 1
ATOM 3067 N N . TYR B 1 76 ? 5.914 34.125 27.25 1 98.69 76 TYR B N 1
ATOM 3068 C CA . TYR B 1 76 ? 5.816 32.875 26.484 1 98.69 76 TYR B CA 1
ATOM 3069 C C . TYR B 1 76 ? 6.457 31.734 27.25 1 98.69 76 TYR B C 1
ATOM 3071 O O . TYR B 1 76 ? 5.906 30.625 27.297 1 98.69 76 TYR B O 1
ATOM 3079 N N . ALA B 1 77 ? 7.625 31.953 27.828 1 98.69 77 ALA B N 1
ATOM 3080 C CA . ALA B 1 77 ? 8.297 30.938 28.625 1 98.69 77 ALA B CA 1
ATOM 3081 C C . ALA B 1 77 ? 7.434 30.516 29.812 1 98.69 77 ALA B C 1
ATOM 3083 O O . ALA B 1 77 ? 7.348 29.328 30.141 1 98.69 77 ALA B O 1
ATOM 3084 N N . ASN B 1 78 ? 6.867 31.562 30.438 1 98.69 78 ASN B N 1
ATOM 3085 C CA . ASN B 1 78 ? 5.984 31.266 31.562 1 98.69 78 ASN B CA 1
ATOM 3086 C C . ASN B 1 78 ? 4.805 30.391 31.141 1 98.69 78 ASN B C 1
ATOM 3088 O O . ASN B 1 78 ? 4.426 29.469 31.859 1 98.69 78 ASN B O 1
ATOM 3092 N N . PHE B 1 79 ? 4.254 30.719 30.062 1 98.5 79 PHE B N 1
ATOM 3093 C CA . PHE B 1 79 ? 3.129 29.953 29.547 1 98.5 79 PHE B CA 1
ATOM 3094 C C . PHE B 1 79 ? 3.529 28.5 29.312 1 98.5 79 PHE B C 1
ATOM 3096 O O . PHE B 1 79 ? 2.832 27.578 29.75 1 98.5 79 PHE B O 1
ATOM 3103 N N . VAL B 1 80 ? 4.641 28.266 28.609 1 98.69 80 VAL B N 1
ATOM 3104 C CA . VAL B 1 80 ? 5.117 26.922 28.281 1 98.69 80 VAL B CA 1
ATOM 3105 C C . VAL B 1 80 ? 5.414 26.156 29.578 1 98.69 80 VAL B C 1
ATOM 3107 O O . VAL B 1 80 ? 5.059 24.984 29.703 1 98.69 80 VAL B O 1
ATOM 3110 N N . TYR B 1 81 ? 6.02 26.812 30.453 1 98.5 81 TYR B N 1
ATOM 3111 C CA . TYR B 1 81 ? 6.336 26.203 31.75 1 98.5 81 TYR B CA 1
ATOM 3112 C C . TYR B 1 81 ? 5.074 25.734 32.438 1 98.5 81 TYR B C 1
ATOM 3114 O O . TYR B 1 81 ? 4.996 24.578 32.875 1 98.5 81 TYR B O 1
ATOM 3122 N N . GLU B 1 82 ? 4.121 26.625 32.5 1 98.25 82 GLU B N 1
ATOM 3123 C CA . GLU B 1 82 ? 2.875 26.281 33.188 1 98.25 82 GLU B CA 1
ATOM 3124 C C . GLU B 1 82 ? 2.178 25.109 32.5 1 98.25 82 GLU B C 1
ATOM 3126 O O . GLU B 1 82 ? 1.592 24.266 33.188 1 98.25 82 GLU B O 1
ATOM 3131 N N . LYS B 1 83 ? 2.248 25.078 31.234 1 96.88 83 LYS B N 1
ATOM 3132 C CA . LYS B 1 83 ? 1.568 24.047 30.469 1 96.88 83 LYS B CA 1
ATOM 3133 C C . LYS B 1 83 ? 2.266 22.688 30.609 1 96.88 83 LYS B C 1
ATOM 3135 O O . LYS B 1 83 ? 1.629 21.641 30.5 1 96.88 83 LYS B O 1
ATOM 3140 N N . ARG B 1 84 ? 3.611 22.703 30.922 1 97.44 84 ARG B N 1
ATOM 3141 C CA . ARG B 1 84 ? 4.363 21.469 30.781 1 97.44 84 ARG B CA 1
ATOM 3142 C C . ARG B 1 84 ? 5.023 21.078 32.094 1 97.44 84 ARG B C 1
ATOM 3144 O O . ARG B 1 84 ? 5.621 20 32.219 1 97.44 84 ARG B O 1
ATOM 3151 N N . LYS B 1 85 ? 4.891 21.922 33.094 1 96.81 85 LYS B N 1
ATOM 3152 C CA . LYS B 1 85 ? 5.566 21.656 34.344 1 96.81 85 LYS B CA 1
ATOM 3153 C C . LYS B 1 85 ? 5.098 20.328 34.938 1 96.81 85 LYS B C 1
ATOM 3155 O O . LYS B 1 85 ? 5.883 19.609 35.562 1 96.81 85 LYS B O 1
ATOM 3160 N N . HIS B 1 86 ? 3.861 20.031 34.812 1 96.56 86 HIS B N 1
ATOM 3161 C CA . HIS B 1 86 ? 3.326 18.797 35.344 1 96.56 86 HIS B CA 1
ATOM 3162 C C . HIS B 1 86 ? 3.947 17.578 34.656 1 96.56 86 HIS B C 1
ATOM 3164 O O . HIS B 1 86 ? 3.896 16.469 35.188 1 96.56 86 HIS B O 1
ATOM 3170 N N . LYS B 1 87 ? 4.559 17.859 33.531 1 95.19 87 LYS B N 1
ATOM 3171 C CA . LYS B 1 87 ? 5.27 16.797 32.812 1 95.19 87 LYS B CA 1
ATOM 3172 C C . LYS B 1 87 ? 6.773 16.875 33.062 1 95.19 87 LYS B C 1
ATOM 3174 O O . LYS B 1 87 ? 7.562 16.25 32.375 1 95.19 87 LYS B O 1
ATOM 3179 N N . GLY B 1 88 ? 7.168 17.734 33.969 1 96.75 88 GLY B N 1
ATOM 3180 C CA . GLY B 1 88 ? 8.555 17.734 34.406 1 96.75 88 GLY B CA 1
ATOM 3181 C C . GLY B 1 88 ? 9.383 18.828 33.781 1 96.75 88 GLY B C 1
ATOM 3182 O O . GLY B 1 88 ? 10.586 18.922 34 1 96.75 88 GLY B O 1
ATOM 3183 N N . MET B 1 89 ? 8.781 19.688 33.031 1 97.19 89 MET B N 1
ATOM 3184 C CA . MET B 1 89 ? 9.555 20.75 32.406 1 97.19 89 MET B CA 1
ATOM 3185 C C . MET B 1 89 ? 9.961 21.797 33.438 1 97.19 89 MET B C 1
ATOM 3187 O O . MET B 1 89 ? 9.125 22.281 34.219 1 97.19 89 MET B O 1
ATOM 3191 N N . GLU B 1 90 ? 11.219 22.141 33.375 1 98.25 90 GLU B N 1
ATOM 3192 C CA . GLU B 1 90 ? 11.727 23.219 34.219 1 98.25 90 GLU B CA 1
ATOM 3193 C C . GLU B 1 90 ? 11.672 24.562 33.5 1 98.25 90 GLU B C 1
ATOM 3195 O O . GLU B 1 90 ? 11.617 24.625 32.281 1 98.25 90 GLU B O 1
ATOM 3200 N N . MET B 1 91 ? 11.711 25.609 34.344 1 98 91 MET B N 1
ATOM 3201 C CA . MET B 1 91 ? 11.617 26.953 33.781 1 98 91 MET B CA 1
ATOM 3202 C C . MET B 1 91 ? 12.758 27.219 32.781 1 98 91 MET B C 1
ATOM 3204 O O . MET B 1 91 ? 12.555 27.844 31.75 1 98 91 MET B O 1
ATOM 3208 N N . ARG B 1 92 ? 13.938 26.703 33.094 1 98.25 92 ARG B N 1
ATOM 3209 C CA . ARG B 1 92 ? 15.086 26.906 32.219 1 98.25 92 ARG B CA 1
ATOM 3210 C C . ARG B 1 92 ? 14.844 26.266 30.859 1 98.25 92 ARG B C 1
ATOM 3212 O O . ARG B 1 92 ? 15.242 26.812 29.828 1 98.25 92 ARG B O 1
ATOM 3219 N N . GLU B 1 93 ? 14.195 25.156 30.875 1 98.19 93 GLU B N 1
ATOM 3220 C CA . GLU B 1 93 ? 13.875 24.469 29.641 1 98.19 93 GLU B CA 1
ATOM 3221 C C . GLU B 1 93 ? 12.82 25.234 28.844 1 98.19 93 GLU B C 1
ATOM 3223 O O . GLU B 1 93 ? 12.898 25.312 27.609 1 98.19 93 GLU B O 1
ATOM 3228 N N . ALA B 1 94 ? 11.867 25.781 29.531 1 98.56 94 ALA B N 1
ATOM 3229 C CA . ALA B 1 94 ? 10.828 26.578 28.891 1 98.56 94 ALA B CA 1
ATOM 3230 C C . ALA B 1 94 ? 11.422 27.812 28.234 1 98.56 94 ALA B C 1
ATOM 3232 O O . ALA B 1 94 ? 11.016 28.203 27.141 1 98.56 94 ALA B O 1
ATOM 3233 N N . GLN B 1 95 ? 12.375 28.422 28.938 1 98.5 95 GLN B N 1
ATOM 3234 C CA . GLN B 1 95 ? 13.055 29.609 28.406 1 98.5 95 GLN B CA 1
ATOM 3235 C C . GLN B 1 95 ? 13.828 29.266 27.125 1 98.5 95 GLN B C 1
ATOM 323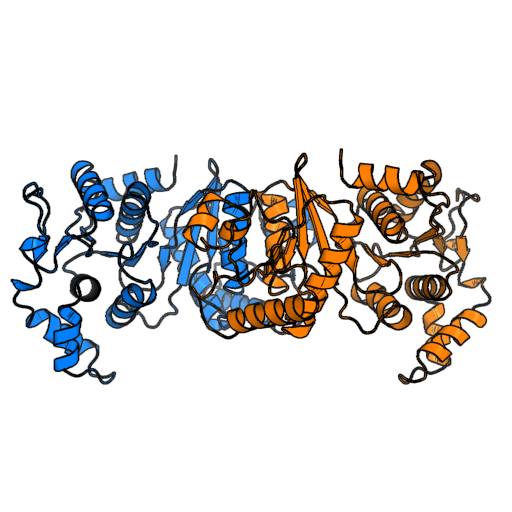7 O O . GLN B 1 95 ? 13.852 30.047 26.188 1 98.5 95 GLN B O 1
ATOM 3242 N N . LYS B 1 96 ? 14.422 28.141 27.125 1 98.31 96 LYS B N 1
ATOM 3243 C CA . LYS B 1 96 ? 15.117 27.672 25.938 1 98.31 96 LYS B CA 1
ATOM 3244 C C . LYS B 1 96 ? 14.125 27.312 24.828 1 98.31 96 LYS B C 1
ATOM 3246 O O . LYS B 1 96 ? 14.383 27.578 23.656 1 98.31 96 LYS B O 1
ATOM 3251 N N . PHE B 1 97 ? 13.023 26.719 25.203 1 98.25 97 PHE B N 1
ATOM 3252 C CA . PHE B 1 97 ? 11.969 26.266 24.312 1 98.25 97 PHE B CA 1
ATOM 3253 C C . PHE B 1 97 ? 11.477 27.422 23.438 1 98.25 97 PHE B C 1
ATOM 3255 O O . PHE B 1 97 ? 11.398 27.297 22.219 1 98.25 97 PHE B O 1
ATOM 3262 N N . VAL B 1 98 ? 11.266 28.578 24 1 98.56 98 VAL B N 1
ATOM 3263 C CA . VAL B 1 98 ? 10.609 29.672 23.297 1 98.56 98 VAL B CA 1
ATOM 3264 C C . VAL B 1 98 ? 11.641 30.453 22.484 1 98.56 98 VAL B C 1
ATOM 3266 O O . VAL B 1 98 ? 11.289 31.391 21.766 1 98.56 98 VAL B O 1
ATOM 3269 N N . ARG B 1 99 ? 12.898 30.094 22.547 1 98.31 99 ARG B N 1
ATOM 3270 C CA . ARG B 1 99 ? 13.938 30.734 21.734 1 98.31 99 ARG B CA 1
ATOM 3271 C C . ARG B 1 99 ? 14.109 30 20.406 1 98.31 99 ARG B C 1
ATOM 3273 O O . ARG B 1 99 ? 14.789 30.5 19.516 1 98.31 99 ARG B O 1
ATOM 3280 N N . ASP B 1 100 ? 13.484 28.844 20.328 1 98.19 100 ASP B N 1
ATOM 3281 C CA . ASP B 1 100 ? 13.406 28.125 19.062 1 98.19 100 ASP B CA 1
ATOM 3282 C C . ASP B 1 100 ? 12.219 28.594 18.219 1 98.19 100 ASP B C 1
ATOM 3284 O O . ASP B 1 100 ? 11.102 28.703 18.719 1 98.19 100 ASP B O 1
ATOM 3288 N N . ALA B 1 101 ? 12.406 28.922 16.969 1 98.44 101 ALA B N 1
ATOM 3289 C CA . ALA B 1 101 ? 11.398 29.578 16.125 1 98.44 101 ALA B CA 1
ATOM 3290 C C . ALA B 1 101 ? 10.148 28.703 16.016 1 98.44 101 ALA B C 1
ATOM 3292 O O . ALA B 1 101 ? 9.031 29.203 16.125 1 98.44 101 ALA B O 1
ATOM 3293 N N . SER B 1 102 ? 10.32 27.453 15.711 1 97.88 102 SER B N 1
ATOM 3294 C CA . SER B 1 102 ? 9.188 26.547 15.578 1 97.88 102 SER B CA 1
ATOM 3295 C C . SER B 1 102 ? 8.422 26.438 16.891 1 97.88 102 SER B C 1
ATOM 3297 O O . SER B 1 102 ? 7.188 26.438 16.891 1 97.88 102 SER B O 1
ATOM 3299 N N . SER B 1 103 ? 9.133 26.344 17.984 1 98.44 103 SER B N 1
ATOM 3300 C CA . SER B 1 103 ? 8.531 26.234 19.312 1 98.44 103 SER B CA 1
ATOM 3301 C C . SER B 1 103 ? 7.797 27.516 19.703 1 98.44 103 SER B C 1
ATOM 3303 O O . SER B 1 103 ? 6.719 27.469 20.297 1 98.44 103 SER B O 1
ATOM 3305 N N . LEU B 1 104 ? 8.43 28.609 19.406 1 98.75 104 LEU B N 1
ATOM 3306 C CA . LEU B 1 104 ? 7.758 29.875 19.656 1 98.75 104 LEU B CA 1
ATOM 3307 C C . LEU B 1 104 ? 6.469 29.969 18.844 1 98.75 104 LEU B C 1
ATOM 3309 O O . LEU B 1 104 ? 5.445 30.438 19.344 1 98.75 104 LEU B O 1
ATOM 3313 N N . ALA B 1 105 ? 6.523 29.562 17.594 1 98.69 105 ALA B N 1
ATOM 3314 C CA . ALA B 1 105 ? 5.324 29.578 16.75 1 98.69 105 ALA B CA 1
ATOM 3315 C C . ALA B 1 105 ? 4.215 28.734 17.375 1 98.69 105 ALA B C 1
ATOM 3317 O O . ALA B 1 105 ? 3.068 29.188 17.469 1 98.69 105 ALA B O 1
ATOM 3318 N N . ALA B 1 106 ? 4.535 27.547 17.797 1 98.44 106 ALA B N 1
ATOM 3319 C CA . ALA B 1 106 ? 3.559 26.688 18.469 1 98.44 106 ALA B CA 1
ATOM 3320 C C . ALA B 1 106 ? 2.994 27.375 19.703 1 98.44 106 ALA B C 1
ATOM 3322 O O . ALA B 1 106 ? 1.807 27.234 20.016 1 98.44 106 ALA B O 1
ATOM 3323 N N . THR B 1 107 ? 3.834 28.094 20.422 1 98.75 107 THR B N 1
ATOM 3324 C CA . THR B 1 107 ? 3.42 28.828 21.609 1 98.75 107 THR B CA 1
ATOM 3325 C C . THR B 1 107 ? 2.426 29.938 21.25 1 98.75 107 THR B C 1
ATOM 3327 O O . THR B 1 107 ? 1.401 30.094 21.922 1 98.75 107 THR B O 1
ATOM 3330 N N . LEU B 1 108 ? 2.75 30.672 20.188 1 98.75 108 LEU B N 1
ATOM 3331 C CA . LEU B 1 108 ? 1.857 31.719 19.719 1 98.75 108 LEU B CA 1
ATOM 3332 C C . LEU B 1 108 ? 0.498 31.156 19.344 1 98.75 108 LEU B C 1
ATOM 3334 O O . LEU B 1 108 ? -0.539 31.766 19.625 1 98.75 108 LEU B O 1
ATOM 3338 N N . VAL B 1 109 ? 0.505 30 18.703 1 98.69 109 VAL B N 1
ATOM 3339 C CA . VAL B 1 109 ? -0.742 29.344 18.328 1 98.69 109 VAL B CA 1
ATOM 3340 C C . VAL B 1 109 ? -1.515 28.953 19.578 1 98.69 109 VAL B C 1
ATOM 3342 O O . VAL B 1 109 ? -2.719 29.203 19.688 1 98.69 109 VAL B O 1
ATOM 3345 N N . ALA B 1 110 ? -0.834 28.391 20.531 1 98.25 110 ALA B N 1
ATOM 3346 C CA . ALA B 1 110 ? -1.458 27.938 21.781 1 98.25 110 ALA B CA 1
ATOM 3347 C C . ALA B 1 110 ? -2.078 29.109 22.531 1 98.25 110 ALA B C 1
ATOM 3349 O O . ALA B 1 110 ? -3.094 28.938 23.219 1 98.25 110 ALA B O 1
ATOM 3350 N N . LEU B 1 111 ? -1.493 30.25 22.406 1 98.19 111 LEU B N 1
ATOM 3351 C CA . LEU B 1 111 ? -1.955 31.453 23.094 1 98.19 111 LEU B CA 1
ATOM 3352 C C . LEU B 1 111 ? -3.023 32.156 22.266 1 98.19 111 LEU B C 1
ATOM 3354 O O . LEU B 1 111 ? -3.492 33.25 22.656 1 98.19 111 LEU B O 1
ATOM 3358 N N . ASN B 1 112 ? -3.342 31.656 21.141 1 97.56 112 ASN B N 1
ATOM 3359 C CA . ASN B 1 112 ? -4.332 32.219 20.219 1 97.56 112 ASN B CA 1
ATOM 3360 C C . ASN B 1 112 ? -3.902 33.562 19.688 1 97.56 112 ASN B C 1
ATOM 3362 O O . ASN B 1 112 ? -4.742 34.438 19.406 1 97.56 112 ASN B O 1
ATOM 3366 N N . GLU B 1 113 ? -2.654 33.781 19.641 1 98.19 113 GLU B N 1
ATOM 3367 C CA . GLU B 1 113 ? -2.148 35 19.031 1 98.19 113 GLU B CA 1
ATOM 3368 C C . GLU B 1 113 ? -2.086 34.875 17.516 1 98.19 113 GLU B C 1
ATOM 3370 O O . GLU B 1 113 ? -2.051 35.875 16.797 1 98.19 113 GLU B O 1
ATOM 3375 N N . VAL B 1 114 ? -1.959 33.719 17.062 1 98.44 114 VAL B N 1
ATOM 3376 C CA . VAL B 1 114 ? -2.127 33.344 15.648 1 98.44 114 VAL B CA 1
ATOM 3377 C C . VAL B 1 114 ? -3.037 32.125 15.539 1 98.44 114 VAL B C 1
ATOM 3379 O O . VAL B 1 114 ? -3.328 31.469 16.547 1 98.44 114 VAL B O 1
ATOM 3382 N N . ASP B 1 115 ? -3.514 31.828 14.32 1 98.12 115 ASP B N 1
ATOM 3383 C CA . ASP B 1 115 ? -4.57 30.828 14.172 1 98.12 115 ASP B CA 1
ATOM 3384 C C . ASP B 1 115 ? -3.986 29.453 13.828 1 98.12 115 ASP B C 1
ATOM 3386 O O . ASP B 1 115 ? -4.648 28.438 14 1 98.12 115 ASP B O 1
ATOM 3390 N N . GLY B 1 116 ? -2.824 29.375 13.305 1 98.31 116 GLY B N 1
ATOM 3391 C CA . GLY B 1 116 ? -2.18 28.141 12.906 1 98.31 116 GLY B CA 1
ATOM 3392 C C . GLY B 1 116 ? -0.728 28.328 12.508 1 98.31 116 GLY B C 1
ATOM 3393 O O . GLY B 1 116 ? -0.213 29.438 12.516 1 98.31 116 GLY B O 1
ATOM 3394 N N . GLU B 1 117 ? -0.117 27.203 12.234 1 98.5 117 GLU B N 1
ATOM 3395 C CA . GLU B 1 117 ? 1.315 27.219 11.945 1 98.5 117 GLU B CA 1
ATOM 3396 C C . GLU B 1 117 ? 1.651 26.297 10.773 1 98.5 117 GLU B C 1
ATOM 3398 O O . GLU B 1 117 ? 1.08 25.219 10.641 1 98.5 117 GLU B O 1
ATOM 3403 N N . VAL B 1 118 ? 2.5 26.719 9.883 1 98.31 118 VAL B N 1
ATOM 3404 C CA . VAL B 1 118 ? 3.143 25.922 8.852 1 98.31 118 VAL B CA 1
ATOM 3405 C C . VAL B 1 118 ? 4.66 25.953 9.031 1 98.31 118 VAL B C 1
ATOM 3407 O O . VAL B 1 118 ? 5.262 27.031 9.062 1 98.31 118 VAL B O 1
ATOM 3410 N N . CYS B 1 119 ? 5.246 24.828 9.164 1 97.31 119 CYS B N 1
ATOM 3411 C CA . CYS B 1 119 ? 6.676 24.734 9.438 1 97.31 119 CYS B CA 1
ATOM 3412 C C . CYS B 1 119 ? 7.254 23.438 8.867 1 97.31 119 CYS B C 1
ATOM 3414 O O . CYS B 1 119 ? 6.508 22.531 8.484 1 97.31 119 CYS B O 1
ATOM 3416 N N . GLY B 1 120 ? 8.664 23.453 8.625 1 94.81 120 GLY B N 1
ATOM 3417 C CA . GLY B 1 120 ? 9.258 22.172 8.289 1 94.81 120 GLY B CA 1
ATOM 3418 C C . GLY B 1 120 ? 10.219 22.25 7.121 1 94.81 120 GLY B C 1
ATOM 3419 O O . GLY B 1 120 ? 10.922 21.281 6.824 1 94.81 120 GLY B O 1
ATOM 3420 N N . LYS B 1 121 ? 10.266 23.344 6.426 1 94.69 121 LYS B N 1
ATOM 3421 C CA . LYS B 1 121 ? 11.188 23.516 5.309 1 94.69 121 LYS B CA 1
ATOM 3422 C C . LYS B 1 121 ? 12.641 23.406 5.773 1 94.69 121 LYS B C 1
ATOM 3424 O O . LYS B 1 121 ? 13.492 22.891 5.047 1 94.69 121 LYS B O 1
ATOM 3429 N N . GLU B 1 122 ? 12.906 23.922 6.945 1 95.38 122 GLU B N 1
ATOM 3430 C CA . GLU B 1 122 ? 14.273 23.984 7.453 1 95.38 122 GLU B CA 1
ATOM 3431 C C . GLU B 1 122 ? 14.438 23.141 8.711 1 95.38 122 GLU B C 1
ATOM 3433 O O . GLU B 1 122 ? 15.469 23.203 9.383 1 95.38 122 GLU B O 1
ATOM 3438 N N . TYR B 1 123 ? 13.375 22.469 9.125 1 93.38 123 TYR B N 1
ATOM 3439 C CA . TYR B 1 123 ? 13.375 21.625 10.312 1 93.38 123 TYR B CA 1
ATOM 3440 C C . TYR B 1 123 ? 13.125 20.156 9.938 1 93.38 123 TYR B C 1
ATOM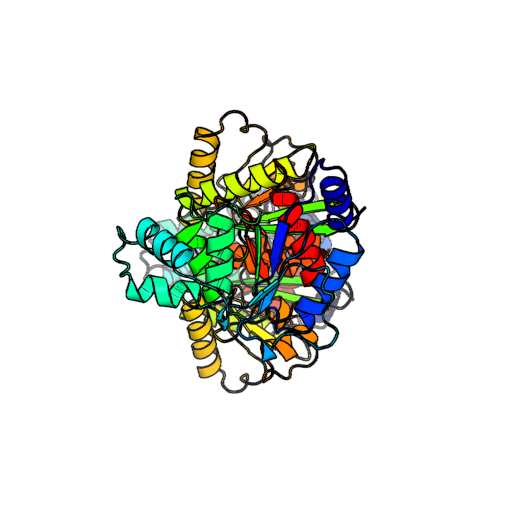 3442 O O . TYR B 1 123 ? 12.453 19.875 8.945 1 93.38 123 TYR B O 1
ATOM 3450 N N . ALA B 1 124 ? 13.664 19.281 10.766 1 87.19 124 ALA B N 1
ATOM 3451 C CA . ALA B 1 124 ? 13.18 17.906 10.703 1 87.19 124 ALA B CA 1
ATOM 3452 C C . ALA B 1 124 ? 11.758 17.812 11.234 1 87.19 124 ALA B C 1
ATOM 3454 O O . ALA B 1 124 ? 11.367 18.547 12.141 1 87.19 124 ALA B O 1
ATOM 3455 N N . THR B 1 125 ? 11.008 16.875 10.742 1 86.94 125 THR B N 1
ATOM 3456 C CA . THR B 1 125 ? 9.609 16.719 11.109 1 86.94 125 THR B CA 1
ATOM 3457 C C . THR B 1 125 ? 9.461 16.547 12.617 1 86.94 125 THR B C 1
ATOM 3459 O O . THR B 1 125 ? 8.57 17.141 13.234 1 86.94 125 THR B O 1
ATOM 3462 N N . LYS B 1 126 ? 10.328 15.766 13.227 1 86.94 126 LYS B N 1
ATOM 3463 C CA . LYS B 1 126 ? 10.258 15.523 14.664 1 86.94 126 LYS B CA 1
ATOM 3464 C C . LYS B 1 126 ? 10.359 16.828 15.445 1 86.94 126 LYS B C 1
ATOM 3466 O O . LYS B 1 126 ? 9.695 17 16.469 1 86.94 126 LYS B O 1
ATOM 3471 N N . ASP B 1 127 ? 11.109 17.75 14.945 1 91.88 127 ASP B N 1
ATOM 3472 C CA . ASP B 1 127 ? 11.391 19 15.664 1 91.88 127 ASP B CA 1
ATOM 3473 C C . ASP B 1 127 ? 10.234 19.984 15.523 1 91.88 127 ASP B C 1
ATOM 3475 O O . ASP B 1 127 ? 10.086 20.891 16.344 1 91.88 127 ASP B O 1
ATOM 3479 N N . THR B 1 128 ? 9.469 19.844 14.477 1 93.88 128 THR B N 1
ATOM 3480 C CA . THR B 1 128 ? 8.305 20.703 14.312 1 93.88 128 THR B CA 1
ATOM 3481 C C . THR B 1 128 ? 7.082 20.078 14.992 1 93.88 128 THR B C 1
ATOM 3483 O O . THR B 1 128 ? 6.285 20.781 15.609 1 93.88 128 THR B O 1
ATOM 3486 N N . LEU B 1 129 ? 6.984 18.828 14.922 1 92.56 129 LEU B N 1
ATOM 3487 C CA . LEU B 1 129 ? 5.824 18.125 15.461 1 92.56 129 LEU B CA 1
ATOM 3488 C C . LEU B 1 129 ? 5.871 18.078 16.984 1 92.56 129 LEU B C 1
ATOM 3490 O O . LEU B 1 129 ? 4.832 18.141 17.641 1 92.56 129 LEU B O 1
ATOM 3494 N N . ARG B 1 130 ? 7.016 17.984 17.547 1 94.19 130 ARG B N 1
ATOM 3495 C CA . ARG B 1 130 ? 7.152 17.828 18.984 1 94.19 130 ARG B CA 1
ATOM 3496 C C . ARG B 1 130 ? 6.562 19.016 19.734 1 94.19 130 ARG B C 1
ATOM 3498 O O . ARG B 1 130 ? 5.688 18.859 20.594 1 94.19 130 ARG B O 1
ATOM 3505 N N . PRO B 1 131 ? 6.992 20.25 19.422 1 96.88 131 PRO B N 1
ATOM 3506 C CA . PRO B 1 131 ? 6.383 21.391 20.109 1 96.88 131 PRO B CA 1
ATOM 3507 C C . PRO B 1 131 ? 4.875 21.484 19.891 1 96.88 131 PRO B C 1
ATOM 3509 O O . PRO B 1 131 ? 4.133 21.828 20.812 1 96.88 131 PRO B O 1
ATOM 3512 N N . ALA B 1 132 ? 4.441 21.172 18.688 1 96.19 132 ALA B N 1
ATOM 3513 C CA . ALA B 1 132 ? 3.01 21.188 18.406 1 96.19 132 ALA B CA 1
ATOM 3514 C C . ALA B 1 132 ? 2.268 20.188 19.281 1 96.19 132 ALA B C 1
ATOM 3516 O O . ALA B 1 132 ? 1.209 20.5 19.828 1 96.19 132 ALA B O 1
ATOM 3517 N N . LEU B 1 133 ? 2.84 19.047 19.438 1 94.75 133 LEU B N 1
ATOM 3518 C CA . LEU B 1 133 ? 2.238 18 20.266 1 94.75 133 LEU B CA 1
ATOM 3519 C C . LEU B 1 133 ? 2.223 18.406 21.734 1 94.75 133 LEU B C 1
ATOM 3521 O O . LEU B 1 133 ? 1.251 18.156 22.438 1 94.75 133 LEU B O 1
ATOM 3525 N N . GLN B 1 134 ? 3.227 19.031 22.172 1 95.62 134 GLN B N 1
ATOM 3526 C CA . GLN B 1 134 ? 3.385 19.406 23.562 1 95.62 134 GLN B CA 1
ATOM 3527 C C . GLN B 1 134 ? 2.393 20.5 23.953 1 95.62 134 GLN B C 1
ATOM 3529 O O . GLN B 1 134 ? 1.908 20.531 25.094 1 95.62 134 GLN B O 1
ATOM 3534 N N . LEU B 1 135 ? 2.098 21.359 23 1 97.62 135 LEU B N 1
ATOM 3535 C CA . LEU B 1 135 ? 1.341 22.547 23.391 1 97.62 135 LEU B CA 1
ATOM 3536 C C . LEU B 1 135 ? -0.085 22.484 22.859 1 97.62 135 LEU B C 1
ATOM 3538 O O . LEU B 1 135 ? -0.992 23.109 23.406 1 97.62 135 LEU B O 1
ATOM 3542 N N . LEU B 1 136 ? -0.287 21.719 21.766 1 96.44 136 LEU B N 1
ATOM 3543 C CA . LEU B 1 136 ? -1.578 21.734 21.094 1 96.44 136 LEU B CA 1
ATOM 3544 C C . LEU B 1 136 ? -2.248 20.359 21.156 1 96.44 136 LEU B C 1
ATOM 3546 O O . LEU B 1 136 ? -3.312 20.156 20.578 1 96.44 136 LEU B O 1
ATOM 3550 N N . GLY B 1 137 ? -1.692 19.484 21.812 1 93.06 137 GLY B N 1
ATOM 3551 C CA . GLY B 1 137 ? -2.264 18.156 21.938 1 93.06 137 GLY B CA 1
ATOM 3552 C C . GLY B 1 137 ? -3.631 18.156 22.609 1 93.06 137 GLY B C 1
ATOM 3553 O O . GLY B 1 137 ? -3.873 18.922 23.531 1 93.06 137 GLY B O 1
ATOM 3554 N N . THR B 1 138 ? -4.508 17.328 22.156 1 87.88 138 THR B N 1
ATOM 3555 C CA . THR B 1 138 ? -5.863 17.234 22.688 1 87.88 138 THR B CA 1
ATOM 3556 C C . THR B 1 138 ? -6.023 15.961 23.531 1 87.88 138 THR B C 1
ATOM 3558 O O . THR B 1 138 ? -7.082 15.727 24.109 1 87.88 138 THR B O 1
ATOM 3561 N N . GLY B 1 139 ? -4.957 15.164 23.547 1 82.69 139 GLY B N 1
ATOM 3562 C CA . GLY B 1 139 ? -5.078 13.844 24.141 1 82.69 139 GLY B CA 1
ATOM 3563 C C . GLY B 1 139 ? -5.484 12.773 23.141 1 82.69 139 GLY B C 1
ATOM 3564 O O . GLY B 1 139 ? -5.309 11.578 23.406 1 82.69 139 GLY B O 1
ATOM 3565 N N . ASN B 1 140 ? -5.965 13.242 22.031 1 85.88 140 ASN B N 1
ATOM 3566 C CA . ASN B 1 140 ? -6.312 12.305 20.969 1 85.88 140 ASN B CA 1
ATOM 3567 C C . ASN B 1 140 ? -5.09 11.93 20.141 1 85.88 140 ASN B C 1
ATOM 3569 O O . ASN B 1 140 ? -4.094 12.656 20.125 1 85.88 140 ASN B O 1
ATOM 3573 N N . PHE B 1 141 ? -5.184 10.836 19.562 1 93 141 PHE B N 1
ATOM 3574 C CA . PHE B 1 141 ? -4.125 10.352 18.688 1 93 141 PHE B CA 1
ATOM 3575 C C . PHE B 1 141 ? -3.969 11.258 17.469 1 93 141 PHE B C 1
ATOM 3577 O O . PHE B 1 141 ? -4.938 11.516 16.75 1 93 141 PHE B O 1
ATOM 3584 N N . VAL B 1 142 ? -2.805 11.836 17.281 1 94.69 142 VAL B N 1
ATOM 3585 C CA . VAL B 1 142 ? -2.506 12.711 16.156 1 94.69 142 VAL B CA 1
ATOM 3586 C C . VAL B 1 142 ? -2.264 11.867 14.898 1 94.69 142 VAL B C 1
ATOM 3588 O O . VAL B 1 142 ? -1.581 10.844 14.953 1 94.69 142 VAL B O 1
ATOM 3591 N N . SER B 1 143 ? -2.875 12.305 13.812 1 96.5 143 SER B N 1
ATOM 3592 C CA . SER B 1 143 ? -2.779 11.57 12.555 1 96.5 143 SER B CA 1
ATOM 3593 C C . SER B 1 143 ? -2.641 12.516 11.367 1 96.5 143 SER B C 1
ATOM 3595 O O . SER B 1 143 ? -2.586 13.734 11.539 1 96.5 143 SER B O 1
ATOM 3597 N N . SER B 1 144 ? -2.436 11.945 10.211 1 96.44 144 SER B N 1
ATOM 3598 C CA . SER B 1 144 ? -2.342 12.719 8.977 1 96.44 144 SER B CA 1
ATOM 3599 C C . SER B 1 144 ? -3.334 12.219 7.934 1 96.44 144 SER B C 1
ATOM 3601 O O . SER B 1 144 ? -3.836 11.102 8.031 1 96.44 144 SER B O 1
ATOM 3603 N N . VAL B 1 145 ? -3.607 13.102 7.023 1 97.62 145 VAL B N 1
ATOM 3604 C CA . VAL B 1 145 ? -4.387 12.711 5.852 1 97.62 145 VAL B CA 1
ATOM 3605 C C . VAL B 1 145 ? -3.793 13.359 4.602 1 97.62 145 VAL B C 1
ATOM 3607 O O . VAL B 1 145 ? -3.246 14.461 4.668 1 97.62 145 VAL B O 1
ATOM 3610 N N . PHE B 1 146 ? -3.775 12.648 3.502 1 97 146 PHE B N 1
ATOM 3611 C CA . PHE B 1 146 ? -3.518 13.18 2.17 1 97 146 PHE B CA 1
ATOM 3612 C C . PHE B 1 146 ? -4.809 13.273 1.365 1 97 146 PHE B C 1
ATOM 3614 O O . PHE B 1 146 ? -5.598 12.328 1.333 1 97 146 PHE B O 1
ATOM 3621 N N . ILE B 1 147 ? -5.043 14.391 0.777 1 96.44 147 ILE B N 1
ATOM 3622 C CA . ILE B 1 147 ? -6.066 14.484 -0.257 1 96.44 147 ILE B CA 1
ATOM 3623 C C . ILE B 1 147 ? -5.473 14.102 -1.609 1 96.44 147 ILE B C 1
ATOM 3625 O O . ILE B 1 147 ? -4.566 14.773 -2.109 1 96.44 147 ILE B O 1
ATOM 3629 N N . MET B 1 148 ? -5.941 13.008 -2.156 1 97.62 148 MET B N 1
ATOM 3630 C CA . MET B 1 148 ? -5.547 12.562 -3.49 1 97.62 148 MET B CA 1
ATOM 3631 C C . MET B 1 148 ? -6.523 13.078 -4.543 1 97.62 148 MET B C 1
ATOM 3633 O O . MET B 1 148 ? -7.676 12.641 -4.59 1 97.62 148 MET B O 1
ATOM 3637 N N . GLU B 1 149 ? -5.988 13.938 -5.375 1 96.75 149 GLU B N 1
ATOM 3638 C CA . GLU B 1 149 ? -6.902 14.586 -6.312 1 96.75 149 GLU B CA 1
ATOM 3639 C C . GLU B 1 149 ? -6.527 14.266 -7.758 1 96.75 149 GLU B C 1
ATOM 3641 O O . GLU B 1 149 ? -5.352 14.312 -8.125 1 96.75 149 GLU B O 1
ATOM 3646 N N . LYS B 1 150 ? -7.402 13.891 -8.547 1 96.5 150 LYS B N 1
ATOM 3647 C CA . LYS B 1 150 ? -7.277 13.711 -9.984 1 96.5 150 LYS B CA 1
ATOM 3648 C C . LYS B 1 150 ? -8.562 14.109 -10.703 1 96.5 150 LYS B C 1
ATOM 3650 O O . LYS B 1 150 ? -9.609 13.492 -10.5 1 96.5 150 LYS B O 1
ATOM 3655 N N . ASN B 1 151 ? -8.492 15.195 -11.547 1 93.38 151 ASN B N 1
ATOM 3656 C CA . ASN B 1 151 ? -9.688 15.781 -12.148 1 93.38 151 ASN B CA 1
ATOM 3657 C C . ASN B 1 151 ? -10.703 16.203 -11.078 1 93.38 151 ASN B C 1
ATOM 3659 O O . ASN B 1 151 ? -10.383 17 -10.195 1 93.38 151 ASN B O 1
ATOM 3663 N N . GLU B 1 152 ? -11.875 15.602 -11.016 1 89.56 152 GLU B N 1
ATOM 3664 C CA . GLU B 1 152 ? -12.906 15.992 -10.055 1 89.56 152 GLU B CA 1
ATOM 3665 C C . GLU B 1 152 ? -12.977 15.016 -8.891 1 89.56 152 GLU B C 1
ATOM 3667 O O . GLU B 1 152 ? -13.727 15.227 -7.934 1 89.56 152 GLU B O 1
ATOM 3672 N N . GLU B 1 153 ? -12.133 14.031 -8.992 1 94 153 GLU B N 1
ATOM 3673 C CA . GLU B 1 153 ? -12.164 13.016 -7.945 1 94 153 GLU B CA 1
ATOM 3674 C C . GLU B 1 153 ? -11.242 13.398 -6.785 1 94 153 GLU B C 1
ATOM 3676 O O . GLU B 1 153 ? -10.125 13.875 -7 1 94 153 GLU B O 1
ATOM 3681 N N . ARG B 1 154 ? -11.727 13.273 -5.543 1 95.31 154 ARG B N 1
ATOM 3682 C CA . ARG B 1 154 ? -10.953 13.484 -4.324 1 95.31 154 ARG B CA 1
ATOM 3683 C C . ARG B 1 154 ? -11.039 12.273 -3.4 1 95.31 154 ARG B C 1
ATOM 3685 O O . ARG B 1 154 ? -12.133 11.844 -3.035 1 95.31 154 ARG B O 1
ATOM 3692 N N . LEU B 1 155 ? -9.93 11.734 -3.102 1 98.19 155 LEU B N 1
ATOM 3693 C CA . LEU B 1 155 ? -9.828 10.633 -2.15 1 98.19 155 LEU B CA 1
ATOM 3694 C C . LEU B 1 155 ? -9.031 11.055 -0.917 1 98.19 155 LEU B C 1
ATOM 3696 O O . LEU B 1 155 ? -8.094 11.852 -1.019 1 98.19 155 LEU B O 1
ATOM 3700 N N . TYR B 1 156 ? -9.422 10.594 0.217 1 98.5 156 TYR B N 1
ATOM 3701 C CA . TYR B 1 156 ? -8.727 10.867 1.473 1 98.5 156 TYR B CA 1
ATOM 3702 C C . TYR B 1 156 ? -7.988 9.625 1.965 1 98.5 156 TYR B C 1
ATOM 3704 O O . TYR B 1 156 ? -8.617 8.633 2.338 1 98.5 156 TYR B O 1
ATOM 3712 N N . PHE B 1 157 ? -6.66 9.648 1.93 1 98.94 157 PHE B N 1
ATOM 3713 C CA . PHE B 1 157 ? -5.809 8.547 2.352 1 98.94 157 PHE B CA 1
ATOM 3714 C C . PHE B 1 157 ? -5.227 8.812 3.736 1 98.94 157 PHE B C 1
ATOM 3716 O O . PHE B 1 157 ? -4.562 9.828 3.953 1 98.94 157 PHE B O 1
ATOM 3723 N N . THR B 1 158 ? -5.496 7.918 4.719 1 98.88 158 THR B N 1
ATOM 3724 C CA . THR B 1 158 ? -5.035 8.133 6.086 1 98.88 158 THR B CA 1
ATOM 3725 C C . THR B 1 158 ? -4.734 6.805 6.773 1 98.88 158 THR B C 1
ATOM 3727 O O . THR B 1 158 ? -5.355 5.785 6.465 1 98.88 158 THR B O 1
ATOM 3730 N N . ASP B 1 159 ? -3.805 6.855 7.652 1 98.31 159 ASP B N 1
ATOM 3731 C CA . ASP B 1 159 ? -2.664 7.738 7.875 1 98.31 159 ASP B CA 1
ATOM 3732 C C . ASP B 1 159 ? -1.492 7.359 6.973 1 98.31 159 ASP B C 1
ATOM 3734 O O . ASP B 1 159 ? -1.198 6.176 6.789 1 98.31 159 ASP B O 1
ATOM 3738 N N . CYS B 1 160 ? -0.886 8.281 6.473 1 97.81 160 CYS B N 1
ATOM 3739 C CA . CYS B 1 160 ? 0.173 7.992 5.516 1 97.81 160 CYS B CA 1
ATOM 3740 C C . CYS B 1 160 ? 1.496 8.602 5.961 1 97.81 160 CYS B C 1
ATOM 3742 O O . CYS B 1 160 ? 2.494 8.523 5.242 1 97.81 160 CYS B O 1
ATOM 3744 N N . ALA B 1 161 ? 1.548 9.172 7.207 1 94.75 161 ALA B N 1
ATOM 3745 C CA . ALA B 1 161 ? 2.783 9.875 7.543 1 94.75 161 ALA B CA 1
ATOM 3746 C C . ALA B 1 161 ? 3.193 9.594 8.984 1 94.75 161 ALA B C 1
ATOM 3748 O O . ALA B 1 161 ? 4.379 9.664 9.328 1 94.75 161 ALA B O 1
ATOM 3749 N N . PHE B 1 162 ? 2.266 9.195 9.883 1 92.94 162 PHE B N 1
ATOM 3750 C CA . PHE B 1 162 ? 2.639 9.258 11.289 1 92.94 162 PHE B CA 1
ATOM 3751 C C . PHE B 1 162 ? 2.441 7.906 11.961 1 92.94 162 PHE B C 1
ATOM 3753 O O . PHE B 1 162 ? 3.348 7.398 12.625 1 92.94 162 PHE B O 1
ATOM 3760 N N . ALA B 1 163 ? 1.297 7.309 11.836 1 95.44 163 ALA B N 1
ATOM 3761 C CA . ALA B 1 163 ? 0.912 6.152 12.641 1 95.44 163 ALA B CA 1
ATOM 3762 C C . ALA B 1 163 ? 1.576 4.879 12.133 1 95.44 163 ALA B C 1
ATOM 3764 O O . ALA B 1 163 ? 1.057 4.223 11.227 1 95.44 163 ALA B O 1
ATOM 3765 N N . VAL B 1 164 ? 2.648 4.516 12.797 1 96.25 164 VAL B N 1
ATOM 3766 C CA . VAL B 1 164 ? 3.457 3.404 12.305 1 96.25 164 VAL B CA 1
ATOM 3767 C C . VAL B 1 164 ? 2.68 2.098 12.445 1 96.25 164 VAL B C 1
ATOM 3769 O O . VAL B 1 164 ? 2.385 1.437 11.445 1 96.25 164 VAL B O 1
ATOM 3772 N N . TYR B 1 165 ? 2.283 1.713 13.594 1 96.69 165 TYR B N 1
ATOM 3773 C CA . TYR B 1 165 ? 1.446 0.55 13.875 1 96.69 165 TYR B CA 1
ATOM 3774 C C . TYR B 1 165 ? 0.388 0.878 14.914 1 96.69 165 TYR B C 1
ATOM 3776 O O . TYR B 1 165 ? 0.485 0.438 16.062 1 96.69 165 TYR B O 1
ATOM 3784 N N . PRO B 1 166 ? -0.608 1.564 14.484 1 98.12 166 PRO B N 1
ATOM 3785 C CA . PRO B 1 166 ? -1.628 1.996 15.445 1 98.12 166 PRO B CA 1
ATOM 3786 C C . PRO B 1 166 ? -2.416 0.829 16.031 1 98.12 166 PRO B C 1
ATOM 3788 O O . PRO B 1 166 ? -2.676 -0.158 15.344 1 98.12 166 PRO B O 1
ATOM 3791 N N . SER B 1 167 ? -2.771 0.9 17.297 1 98.12 167 SER B N 1
ATOM 3792 C CA . SER B 1 167 ? -3.723 -0.02 17.906 1 98.12 167 SER B CA 1
ATOM 3793 C C . SER B 1 167 ? -5.117 0.151 17.328 1 98.12 167 SER B C 1
ATOM 3795 O O . SER B 1 167 ? -5.375 1.112 16.594 1 98.12 167 SER B O 1
ATOM 3797 N N . PRO B 1 168 ? -5.992 -0.845 17.641 1 98.69 168 PRO B N 1
ATOM 3798 C CA . PRO B 1 168 ? -7.371 -0.666 17.188 1 98.69 168 PRO B CA 1
ATOM 3799 C C . PRO B 1 168 ? -7.977 0.66 17.641 1 98.69 168 PRO B C 1
ATOM 3801 O O . PRO B 1 168 ? -8.664 1.328 16.859 1 98.69 168 PRO B O 1
ATOM 3804 N N . GLN B 1 169 ? -7.711 1.064 18.875 1 98.38 169 GLN B N 1
ATOM 3805 C CA . GLN B 1 169 ? -8.227 2.32 19.422 1 98.38 169 GLN B CA 1
ATOM 3806 C C . GLN B 1 169 ? -7.652 3.516 18.656 1 98.38 169 GLN B C 1
ATOM 3808 O O . GLN B 1 169 ? -8.391 4.438 18.297 1 98.38 169 GLN B O 1
ATOM 3813 N N . GLU B 1 170 ? -6.379 3.484 18.438 1 98.31 170 GLU B N 1
ATOM 3814 C CA . GLU B 1 170 ? -5.715 4.566 17.703 1 98.31 170 GLU B CA 1
ATOM 3815 C C . GLU B 1 170 ? -6.223 4.656 16.281 1 98.31 170 GLU B C 1
ATOM 3817 O O . GLU B 1 170 ? -6.465 5.754 15.766 1 98.31 170 GLU B O 1
ATOM 3822 N N . LEU B 1 171 ? -6.398 3.516 15.641 1 98.81 171 LEU B N 1
ATOM 3823 C CA . LEU B 1 171 ? -6.871 3.48 14.258 1 98.81 171 LEU B CA 1
ATOM 3824 C C . LEU B 1 171 ? -8.281 4.055 14.156 1 98.81 171 LEU B C 1
ATOM 3826 O O . LEU B 1 171 ? -8.602 4.742 13.18 1 98.81 171 LEU B O 1
ATOM 3830 N N . ALA B 1 172 ? -9.086 3.768 15.172 1 98.75 172 ALA B N 1
ATOM 3831 C CA . ALA B 1 172 ? -10.43 4.336 15.211 1 98.75 172 ALA B CA 1
ATOM 3832 C C . ALA B 1 172 ? -10.383 5.855 15.32 1 98.75 172 ALA B C 1
ATOM 3834 O O . ALA B 1 172 ? -11.18 6.555 14.695 1 98.75 172 ALA B O 1
ATOM 3835 N N . VAL B 1 173 ? -9.453 6.402 16.078 1 98.31 173 VAL B N 1
ATOM 3836 C CA . VAL B 1 173 ? -9.305 7.844 16.234 1 98.31 173 VAL B CA 1
ATOM 3837 C C . VAL B 1 173 ? -8.812 8.461 14.922 1 98.31 173 VAL B C 1
ATOM 3839 O O . VAL B 1 173 ? -9.266 9.531 14.523 1 98.31 173 VAL B O 1
ATOM 3842 N N . VAL B 1 174 ? -7.859 7.789 14.242 1 98.56 174 VAL B N 1
ATOM 3843 C CA . VAL B 1 174 ? -7.375 8.219 12.938 1 98.56 174 VAL B CA 1
ATOM 3844 C C . VAL B 1 174 ? -8.555 8.367 11.977 1 98.56 174 VAL B C 1
ATOM 3846 O O . VAL B 1 174 ? -8.664 9.375 11.273 1 98.56 174 VAL B O 1
ATOM 3849 N N . ALA B 1 175 ? -9.398 7.348 11.961 1 98.81 175 ALA B N 1
ATOM 3850 C CA . ALA B 1 175 ? -10.586 7.359 11.109 1 98.81 175 ALA B CA 1
ATOM 3851 C C . ALA B 1 175 ? -11.5 8.523 11.461 1 98.81 175 ALA B C 1
ATOM 3853 O O . ALA B 1 175 ? -12 9.219 10.578 1 98.81 175 ALA B O 1
ATOM 3854 N N . GLU B 1 176 ? -11.695 8.719 12.734 1 97.94 176 GLU B N 1
ATOM 3855 C CA . GLU B 1 176 ? -12.57 9.789 13.195 1 97.94 176 GLU B CA 1
ATOM 3856 C C . GLU B 1 176 ? -12.031 11.156 12.797 1 97.94 176 GLU B C 1
ATOM 3858 O O . GLU B 1 176 ? -12.781 12 12.289 1 97.94 176 GLU B O 1
ATOM 3863 N N . ASN B 1 177 ? -10.742 11.375 13.047 1 97.06 177 ASN B N 1
ATOM 3864 C CA . ASN B 1 177 ? -10.102 12.625 12.641 1 97.06 177 ASN B CA 1
ATOM 3865 C C . ASN B 1 177 ? -10.312 12.898 11.156 1 97.06 177 ASN B C 1
ATOM 3867 O O . ASN B 1 177 ? -10.656 14.023 10.773 1 97.06 177 ASN B O 1
ATOM 3871 N N . THR B 1 178 ? -10.164 11.906 10.359 1 97.75 178 THR B N 1
ATOM 3872 C CA . THR B 1 178 ? -10.219 12.062 8.906 1 97.75 178 THR B CA 1
ATOM 3873 C C . THR B 1 178 ? -11.648 12.266 8.438 1 97.75 178 THR B C 1
ATOM 3875 O O . THR B 1 178 ? -11.906 13.07 7.539 1 97.75 178 THR B O 1
ATOM 3878 N N . PHE B 1 179 ? -12.578 11.531 9.031 1 97.38 179 PHE B N 1
ATOM 3879 C CA . PHE B 1 179 ? -13.984 11.688 8.68 1 97.38 179 PHE B CA 1
ATOM 3880 C C . PHE B 1 179 ? -14.453 13.117 8.93 1 97.38 179 PHE B C 1
ATOM 3882 O O . PHE B 1 179 ? -15.078 13.727 8.062 1 97.38 179 PHE B O 1
ATOM 3889 N N . LYS B 1 180 ? -14.125 13.641 10.086 1 94.06 180 LYS B N 1
ATOM 3890 C CA . LYS B 1 180 ? -14.492 15.008 10.438 1 94.06 180 LYS B CA 1
ATOM 3891 C C . LYS B 1 180 ? -13.844 16.016 9.492 1 94.06 180 LYS B C 1
ATOM 3893 O O . LYS B 1 180 ? -14.484 16.984 9.078 1 94.06 180 LYS B O 1
ATOM 3898 N N . PHE B 1 181 ? -12.625 15.789 9.133 1 94.75 181 PHE B N 1
ATOM 3899 C CA . PHE B 1 181 ? -11.93 16.656 8.195 1 94.75 181 PHE B CA 1
ATOM 3900 C C . PHE B 1 181 ? -12.609 16.656 6.832 1 94.75 181 PHE B C 1
ATOM 3902 O O . PHE B 1 181 ? -12.891 17.703 6.262 1 94.75 181 PHE B O 1
ATOM 3909 N N . ALA B 1 182 ? -12.898 15.453 6.316 1 95.12 182 ALA B N 1
ATOM 3910 C CA . ALA B 1 182 ? -13.547 15.336 5.012 1 95.12 182 ALA B CA 1
ATOM 3911 C C . ALA B 1 182 ? -14.922 16 5.023 1 95.12 182 ALA B C 1
ATOM 3913 O O . ALA B 1 182 ? -15.328 16.609 4.031 1 95.12 182 ALA B O 1
ATOM 3914 N N . GLN B 1 183 ? -15.609 15.844 6.129 1 93.5 183 GLN B N 1
ATOM 3915 C CA . GLN B 1 183 ? -16.891 16.531 6.277 1 93.5 183 GLN B CA 1
ATOM 3916 C C . GLN B 1 183 ? -16.734 18.031 6.164 1 93.5 183 GLN B C 1
ATOM 3918 O O . GLN B 1 183 ? -17.516 18.703 5.488 1 93.5 183 GLN B O 1
ATOM 3923 N N . SER B 1 184 ? -15.711 18.531 6.785 1 89.19 184 SER B N 1
ATOM 3924 C CA . SER B 1 184 ? -15.461 19.969 6.785 1 89.19 184 SER B CA 1
ATOM 3925 C C . SER B 1 184 ? -15.086 20.453 5.391 1 89.19 184 SER B C 1
ATOM 3927 O O . SER B 1 184 ? -15.234 21.641 5.09 1 89.19 184 SER B O 1
ATOM 3929 N N . MET B 1 185 ? -14.633 19.578 4.516 1 88.12 185 MET B N 1
ATOM 3930 C CA . MET B 1 185 ? -14.25 19.922 3.146 1 88.12 185 MET B CA 1
ATOM 3931 C C . MET B 1 185 ? -15.477 20 2.244 1 88.12 185 MET B C 1
ATOM 3933 O O . MET B 1 185 ? -15.375 20.406 1.082 1 88.12 185 MET B O 1
ATOM 3937 N N . GLY B 1 186 ? -16.641 19.625 2.719 1 84 186 GLY B N 1
ATOM 3938 C CA . GLY B 1 186 ? -17.875 19.75 1.966 1 84 186 GLY B CA 1
ATOM 3939 C C . GLY B 1 186 ? -18.141 18.562 1.052 1 84 186 GLY B C 1
ATOM 3940 O O . GLY B 1 186 ? -18.844 18.688 0.051 1 84 186 GLY B O 1
ATOM 3941 N N . GLU B 1 187 ? -17.484 17.469 1.299 1 84.81 187 GLU B N 1
ATOM 3942 C CA . GLU B 1 187 ? -17.75 16.281 0.508 1 84.81 187 GLU B CA 1
ATOM 3943 C C . GLU B 1 187 ? -19.188 15.805 0.696 1 84.81 187 GLU B C 1
ATOM 3945 O O . GLU B 1 187 ? -19.656 15.664 1.827 1 84.81 187 GLU B O 1
ATOM 3950 N N . PRO B 1 188 ? -19.953 15.719 -0.358 1 82.25 188 PRO B N 1
ATOM 3951 C CA . PRO B 1 188 ? -21.391 15.438 -0.238 1 82.25 188 PRO B CA 1
ATOM 3952 C C . PRO B 1 188 ? -21.672 14.055 0.336 1 82.25 188 PRO B C 1
ATOM 3954 O O . PRO B 1 188 ? -22.609 13.891 1.122 1 82.25 188 PRO B O 1
ATOM 3957 N N . GLU B 1 189 ? -21.094 13.062 -0.062 1 91.69 189 GLU B N 1
ATOM 3958 C CA . GLU B 1 189 ? -21.297 11.695 0.407 1 91.69 189 GLU B CA 1
ATOM 3959 C C . GLU B 1 189 ? -19.984 11.047 0.812 1 91.69 189 GLU B C 1
ATOM 3961 O O . GLU B 1 189 ? -19.078 10.891 -0.016 1 91.69 189 GLU B O 1
ATOM 3966 N N . LEU B 1 190 ? -19.938 10.781 2.131 1 97.19 190 LEU B N 1
ATOM 3967 C CA . LEU B 1 190 ? -18.703 10.18 2.635 1 97.19 190 LEU B CA 1
ATOM 3968 C C . LEU B 1 190 ? -18.875 8.68 2.836 1 97.19 190 LEU B C 1
ATOM 3970 O O . LEU B 1 190 ? -19.844 8.242 3.453 1 97.19 190 LEU B O 1
ATOM 3974 N N . LYS B 1 191 ? -18.156 7.906 2.213 1 98.44 191 LYS B N 1
ATOM 3975 C CA . LYS B 1 191 ? -18 6.465 2.391 1 98.44 191 LYS B CA 1
ATOM 3976 C C . LYS B 1 191 ? -16.594 6.109 2.83 1 98.44 191 LYS B C 1
ATOM 3978 O O . LYS B 1 191 ? -15.625 6.348 2.094 1 98.44 191 LYS B O 1
ATOM 3983 N N . MET B 1 192 ? -16.5 5.578 4.008 1 98.81 192 MET B N 1
ATOM 3984 C CA . MET B 1 192 ? -15.18 5.348 4.609 1 98.81 192 MET B CA 1
ATOM 3985 C C . MET B 1 192 ? -14.922 3.857 4.789 1 98.81 192 MET B C 1
ATOM 3987 O O . MET B 1 192 ? -15.805 3.115 5.223 1 98.81 192 MET B O 1
ATOM 3991 N N . VAL B 1 193 ? -13.703 3.432 4.484 1 98.94 193 VAL B N 1
ATOM 3992 C CA . VAL B 1 193 ? -13.352 2.02 4.609 1 98.94 193 VAL B CA 1
ATOM 3993 C C . VAL B 1 193 ? -12.086 1.874 5.453 1 98.94 193 VAL B C 1
ATOM 3995 O O . VAL B 1 193 ? -11.156 2.674 5.332 1 98.94 193 VAL B O 1
ATOM 3998 N N . PHE B 1 194 ? -12.125 0.936 6.375 1 98.94 194 PHE B N 1
ATOM 3999 C CA . PHE B 1 194 ? -10.898 0.451 7 1 98.94 194 PHE B CA 1
ATOM 4000 C C . PHE B 1 194 ? -10.25 -0.642 6.156 1 98.94 194 PHE B C 1
ATOM 4002 O O . PHE B 1 194 ? -10.828 -1.722 5.988 1 98.94 194 PHE B O 1
ATOM 4009 N N . LEU B 1 195 ? -9.102 -0.395 5.668 1 98.94 195 LEU B N 1
ATOM 4010 C CA . LEU B 1 195 ? -8.484 -1.252 4.664 1 98.94 195 LEU B CA 1
ATOM 4011 C C . LEU B 1 195 ? -7.781 -2.438 5.316 1 98.94 195 LEU B C 1
ATOM 4013 O O . LEU B 1 195 ? -7.188 -2.299 6.387 1 98.94 195 LEU B O 1
ATOM 4017 N N . SER B 1 196 ? -7.754 -3.494 4.668 1 98.75 196 SER B N 1
ATOM 4018 C CA . SER B 1 196 ? -7.062 -4.738 4.988 1 98.75 196 SER B CA 1
ATOM 4019 C C . SER B 1 196 ? -6.848 -5.586 3.742 1 98.75 196 SER B C 1
ATOM 4021 O O . SER B 1 196 ? -7.484 -5.359 2.711 1 98.75 196 SER B O 1
ATOM 4023 N N . TYR B 1 197 ? -5.945 -6.516 3.846 1 97.56 197 TYR B N 1
ATOM 4024 C CA . TYR B 1 197 ? -5.848 -7.504 2.777 1 97.56 197 TYR B CA 1
ATOM 4025 C C . TYR B 1 197 ? -7.051 -8.438 2.789 1 97.56 197 TYR B C 1
ATOM 4027 O O . TYR B 1 197 ? -7.23 -9.242 1.867 1 97.56 197 TYR B O 1
ATOM 4035 N N . SER B 1 198 ? -7.902 -8.32 3.703 1 96.69 198 SER B N 1
ATOM 4036 C CA . SER B 1 198 ? -9.094 -9.141 3.893 1 96.69 198 SER B CA 1
ATOM 4037 C C . SER B 1 198 ? -10.359 -8.359 3.568 1 96.69 198 SER B C 1
ATOM 4039 O O . SER B 1 198 ? -10.422 -7.145 3.781 1 96.69 198 SER B O 1
ATOM 4041 N N . THR B 1 199 ? -11.305 -9.008 3.01 1 96.69 199 THR B N 1
ATOM 4042 C CA . THR B 1 199 ? -12.656 -8.469 2.857 1 96.69 199 THR B CA 1
ATOM 4043 C C . THR B 1 199 ? -13.648 -9.266 3.701 1 96.69 199 THR B C 1
ATOM 4045 O O . THR B 1 199 ? -13.984 -10.406 3.369 1 96.69 199 THR B O 1
ATOM 4048 N N . LEU B 1 200 ? -14.125 -8.719 4.75 1 96.88 200 LEU B N 1
ATOM 4049 C CA . LEU B 1 200 ? -15.195 -9.195 5.609 1 96.88 200 LEU B CA 1
ATOM 4050 C C . LEU B 1 200 ? -15.031 -10.68 5.922 1 96.88 200 LEU B C 1
ATOM 4052 O O . LEU B 1 200 ? -15.953 -11.477 5.703 1 96.88 200 LEU B O 1
ATOM 4056 N N . GLY B 1 201 ? -13.836 -11.039 6.398 1 94.31 201 GLY B N 1
ATOM 4057 C CA . GLY B 1 201 ? -13.602 -12.375 6.918 1 94.31 201 GLY B CA 1
ATOM 4058 C C . GLY B 1 201 ? -12.906 -13.289 5.926 1 94.31 201 GLY B C 1
ATOM 4059 O O . GLY B 1 201 ? -12.672 -14.461 6.211 1 94.31 201 GLY B O 1
ATOM 4060 N N . SER B 1 202 ? -12.539 -12.766 4.719 1 90.94 202 SER B N 1
ATOM 4061 C CA . SER B 1 202 ? -11.82 -13.578 3.746 1 90.94 202 SER B CA 1
ATOM 4062 C C . SER B 1 202 ? -10.445 -13.977 4.266 1 90.94 202 SER B C 1
ATOM 4064 O O . SER B 1 202 ? -9.891 -15.008 3.865 1 90.94 202 SER B O 1
ATOM 4066 N N . GLY B 1 203 ? -9.844 -13.117 5.066 1 90.75 203 GLY B N 1
ATOM 4067 C CA . GLY B 1 203 ? -8.578 -13.406 5.73 1 90.75 203 GLY B CA 1
ATOM 4068 C C . GLY B 1 203 ? -8.711 -13.5 7.238 1 90.75 203 GLY B C 1
ATOM 4069 O O . GLY B 1 203 ? -9.781 -13.25 7.793 1 90.75 203 GLY B O 1
ATOM 4070 N N . LYS B 1 204 ? -7.617 -13.914 7.852 1 92.69 204 LYS B N 1
ATOM 4071 C CA . LYS B 1 204 ? -7.59 -14.055 9.305 1 92.69 204 LYS B CA 1
ATOM 4072 C C . LYS B 1 204 ? -6.238 -13.633 9.875 1 92.69 204 LYS B C 1
ATOM 4074 O O . LYS B 1 204 ? -5.285 -13.414 9.125 1 92.69 204 LYS B O 1
ATOM 4079 N N . GLY B 1 205 ? -6.254 -13.508 11.203 1 95.75 205 GLY B N 1
ATOM 4080 C CA . GLY B 1 205 ? -5.02 -13.172 11.898 1 95.75 205 GLY B CA 1
ATOM 4081 C C . GLY B 1 205 ? -5.082 -11.836 12.609 1 95.75 205 GLY B C 1
ATOM 4082 O O . GLY B 1 205 ? -6.082 -11.125 12.523 1 95.75 205 GLY B O 1
ATOM 4083 N N . GLU B 1 206 ? -3.998 -11.547 13.242 1 96.94 206 GLU B N 1
ATOM 4084 C CA . GLU B 1 206 ? -3.932 -10.359 14.094 1 96.94 206 GLU B CA 1
ATOM 4085 C C . GLU B 1 206 ? -4.125 -9.086 13.281 1 96.94 206 GLU B C 1
ATOM 4087 O O . GLU B 1 206 ? -4.781 -8.148 13.734 1 96.94 206 GLU B O 1
ATOM 4092 N N . ALA B 1 207 ? -3.518 -9.023 12.133 1 97.5 207 ALA B N 1
ATOM 4093 C CA . ALA B 1 207 ? -3.615 -7.832 11.297 1 97.5 207 ALA B CA 1
ATOM 4094 C C . ALA B 1 207 ? -5.059 -7.562 10.891 1 97.5 207 ALA B C 1
ATOM 4096 O O . ALA B 1 207 ? -5.492 -6.406 10.836 1 97.5 207 ALA B O 1
ATOM 4097 N N . VAL B 1 208 ? -5.809 -8.578 10.609 1 98.31 208 VAL B N 1
ATOM 4098 C CA . VAL B 1 208 ? -7.215 -8.477 10.234 1 98.31 208 VAL B CA 1
ATOM 4099 C C . VAL B 1 208 ? -8.055 -8.125 11.461 1 98.31 208 VAL B C 1
ATOM 4101 O O . VAL B 1 208 ? -8.898 -7.223 11.406 1 98.31 208 VAL B O 1
ATOM 4104 N N . ASP B 1 209 ? -7.77 -8.828 12.578 1 98.62 209 ASP B N 1
ATOM 4105 C CA . ASP B 1 209 ? -8.516 -8.609 13.812 1 98.62 209 ASP B CA 1
ATOM 4106 C C . ASP B 1 209 ? -8.414 -7.156 14.266 1 98.62 209 ASP B C 1
ATOM 4108 O O . ASP B 1 209 ? -9.383 -6.586 14.766 1 98.62 209 ASP B O 1
ATOM 4112 N N . LYS B 1 210 ? -7.266 -6.621 14.094 1 98.62 210 LYS B N 1
ATOM 4113 C CA . LYS B 1 210 ? -7.035 -5.23 14.469 1 98.62 210 LYS B CA 1
ATOM 4114 C C . LYS B 1 210 ? -7.965 -4.293 13.711 1 98.62 210 LYS B C 1
ATOM 4116 O O . LYS B 1 210 ? -8.57 -3.395 14.305 1 98.62 210 LYS B O 1
ATOM 4121 N N . VAL B 1 211 ? -8.102 -4.469 12.453 1 98.88 211 VAL B N 1
ATOM 4122 C CA . VAL B 1 211 ? -8.906 -3.598 11.602 1 98.88 211 VAL B CA 1
ATOM 4123 C C . VAL B 1 211 ? -10.391 -3.795 11.922 1 98.88 211 VAL B C 1
ATOM 4125 O O . VAL B 1 211 ? -11.148 -2.826 11.984 1 98.88 211 VAL B O 1
ATOM 4128 N N . VAL B 1 212 ? -10.789 -5.043 12.109 1 98.88 212 VAL B N 1
ATOM 4129 C CA . VAL B 1 212 ? -12.164 -5.344 12.492 1 98.88 212 VAL B CA 1
ATOM 4130 C C . VAL B 1 212 ? -12.5 -4.648 13.805 1 98.88 212 VAL B C 1
ATOM 4132 O O . VAL B 1 212 ? -13.539 -3.984 13.914 1 98.88 212 VAL B O 1
ATOM 4135 N N . SER B 1 213 ? -11.617 -4.816 14.773 1 98.88 213 SER B N 1
ATOM 4136 C CA . SER B 1 213 ? -11.812 -4.203 16.078 1 98.88 213 SER B CA 1
ATOM 4137 C C . SER B 1 213 ? -11.883 -2.684 15.977 1 98.88 213 SER B C 1
ATOM 4139 O O . SER B 1 213 ? -12.734 -2.051 16.609 1 98.88 213 SER B O 1
ATOM 4141 N N . ALA B 1 214 ? -10.984 -2.061 15.203 1 98.94 214 ALA B N 1
ATOM 4142 C CA . ALA B 1 214 ? -10.984 -0.611 15.016 1 98.94 214 ALA B CA 1
ATOM 4143 C C . ALA B 1 214 ? -12.305 -0.135 14.422 1 98.94 214 ALA B C 1
ATOM 4145 O O . ALA B 1 214 ? -12.852 0.889 14.836 1 98.94 214 ALA B O 1
ATOM 4146 N N . THR B 1 215 ? -12.812 -0.885 13.422 1 98.88 215 THR B N 1
ATOM 4147 C CA . THR B 1 215 ? -14.078 -0.552 12.781 1 98.88 215 THR B CA 1
ATOM 4148 C C . THR B 1 215 ? -15.219 -0.586 13.797 1 98.88 215 THR B C 1
ATOM 4150 O O . THR B 1 215 ? -16.047 0.318 13.836 1 98.88 215 THR B O 1
ATOM 4153 N N . GLN B 1 216 ? -15.188 -1.616 14.602 1 98.81 216 GLN B N 1
ATOM 4154 C CA . GLN B 1 216 ? -16.219 -1.77 15.617 1 98.81 216 GLN B CA 1
ATOM 4155 C C . GLN B 1 216 ? -16.172 -0.625 16.625 1 98.81 216 GLN B C 1
ATOM 4157 O O . GLN B 1 216 ? -17.219 -0.06 16.984 1 98.81 216 GLN B O 1
ATOM 4162 N N . ILE B 1 217 ? -15.023 -0.323 17.109 1 98.81 217 ILE B N 1
ATOM 4163 C CA . ILE B 1 217 ? -14.836 0.76 18.078 1 98.81 217 ILE B CA 1
ATOM 4164 C C . ILE B 1 217 ? -15.359 2.066 17.484 1 98.81 217 ILE B C 1
ATOM 4166 O O . ILE B 1 217 ? -16.094 2.809 18.141 1 98.81 217 ILE B O 1
ATOM 4170 N N . PHE B 1 218 ? -15 2.354 16.234 1 98.75 218 PHE B N 1
ATOM 4171 C CA . PHE B 1 218 ? -15.453 3.562 15.555 1 98.75 218 PHE B CA 1
ATOM 4172 C C . PHE B 1 218 ? -16.969 3.602 15.477 1 98.75 218 PHE B C 1
ATOM 4174 O O . PHE B 1 218 ? -17.594 4.617 15.805 1 98.75 218 PHE B O 1
ATOM 4181 N N . LEU B 1 219 ? -17.594 2.498 15.07 1 98.62 219 LEU B N 1
ATOM 4182 C CA . LEU B 1 219 ? -19.031 2.465 14.82 1 98.62 219 LEU B CA 1
ATOM 4183 C C . LEU B 1 219 ? -19.812 2.475 16.125 1 98.62 219 LEU B C 1
ATOM 4185 O O . LEU B 1 219 ? -20.953 2.932 16.172 1 98.62 219 LEU B O 1
ATOM 4189 N N . GLU B 1 220 ? -19.234 1.896 17.141 1 98.56 220 GLU B N 1
ATOM 4190 C CA . GLU B 1 220 ? -19.859 1.994 18.453 1 98.56 220 GLU B CA 1
ATOM 4191 C C . GLU B 1 220 ? -19.969 3.447 18.906 1 98.56 220 GLU B C 1
ATOM 4193 O O . GLU B 1 220 ? -20.953 3.83 19.547 1 98.56 220 GLU B O 1
ATOM 4198 N N . LYS B 1 221 ? -19 4.188 18.594 1 97.69 221 LYS B N 1
ATOM 4199 C CA . LYS B 1 221 ? -18.984 5.605 18.953 1 97.69 221 LYS B CA 1
ATOM 4200 C C . LYS B 1 221 ? -19.844 6.426 18 1 97.69 221 LYS B C 1
ATOM 4202 O O . LYS B 1 221 ? -20.344 7.484 18.359 1 97.69 221 LYS B O 1
ATOM 4207 N N . HIS B 1 222 ? -19.984 5.949 16.766 1 97.88 222 HIS B N 1
ATOM 4208 C CA . HIS B 1 222 ? -20.734 6.656 15.734 1 97.88 222 HIS B CA 1
ATOM 4209 C C . HIS B 1 222 ? -21.75 5.742 15.062 1 97.88 222 HIS B C 1
ATOM 4211 O O . HIS B 1 222 ? -21.672 5.508 13.852 1 97.88 222 HIS B O 1
ATOM 4217 N N . PRO B 1 223 ? -22.734 5.312 15.758 1 97.88 223 PRO B N 1
ATOM 4218 C CA . PRO B 1 223 ? -23.703 4.352 15.211 1 97.88 223 PRO B CA 1
ATOM 4219 C C . PRO B 1 223 ? -24.469 4.902 14.016 1 97.88 223 PRO B C 1
ATOM 4221 O O . PRO B 1 223 ? -24.938 4.137 13.18 1 97.88 223 PRO B O 1
ATOM 4224 N N . GLU B 1 224 ? -24.516 6.199 13.883 1 96.81 224 GLU B N 1
ATOM 4225 C CA . GLU B 1 224 ? -25.25 6.84 12.789 1 96.81 224 GLU B CA 1
ATOM 4226 C C . GLU B 1 224 ? -24.516 6.66 11.461 1 96.81 224 GLU B C 1
ATOM 4228 O O . GLU B 1 224 ? -25.109 6.871 10.398 1 96.81 224 GLU B O 1
ATOM 4233 N N . LEU B 1 225 ? -23.312 6.203 11.5 1 97.31 225 LEU B N 1
ATOM 4234 C CA . LEU B 1 225 ? -22.516 6.098 10.289 1 97.31 225 LEU B CA 1
ATOM 4235 C C . LEU B 1 225 ? -22.422 4.648 9.82 1 97.31 225 LEU B C 1
ATOM 4237 O O . LEU B 1 225 ? -21.625 4.32 8.945 1 97.31 225 LEU B O 1
ATOM 4241 N N . LYS B 1 226 ? -23.203 3.756 10.305 1 96.81 226 LYS B N 1
ATOM 4242 C CA . LYS B 1 226 ? -23.156 2.326 10.016 1 96.81 226 LYS B CA 1
ATOM 4243 C C . LYS B 1 226 ? -23.328 2.062 8.523 1 96.81 226 LYS B C 1
ATOM 4245 O O . LYS B 1 226 ? -22.75 1.122 7.98 1 96.81 226 LYS B O 1
ATOM 4250 N N . ALA B 1 227 ? -24.109 2.902 7.906 1 96.06 227 ALA B N 1
ATOM 4251 C CA . ALA B 1 227 ? -24.391 2.699 6.488 1 96.06 227 ALA B CA 1
ATOM 4252 C C . ALA B 1 227 ? -23.266 3.227 5.621 1 96.06 227 ALA B C 1
ATOM 4254 O O . ALA B 1 227 ? -23.156 2.875 4.445 1 96.06 227 ALA B O 1
ATOM 4255 N N . ASN B 1 228 ? -22.312 4.023 6.164 1 96.94 228 ASN B N 1
ATOM 4256 C CA . ASN B 1 228 ? -21.328 4.75 5.379 1 96.94 228 ASN B CA 1
ATOM 4257 C C . ASN B 1 228 ? -19.922 4.23 5.633 1 96.94 228 ASN B C 1
ATOM 4259 O O . ASN B 1 228 ? -18.969 4.672 4.988 1 96.94 228 ASN B O 1
ATOM 4263 N N . VAL B 1 229 ? -19.844 3.318 6.57 1 98.56 229 VAL B N 1
ATOM 4264 C CA . VAL B 1 229 ? -18.516 2.871 6.977 1 98.56 229 VAL B CA 1
ATOM 4265 C C . VAL B 1 229 ? -18.438 1.348 6.91 1 98.56 229 VAL B C 1
ATOM 4267 O O . VAL B 1 229 ? -19.391 0.658 7.285 1 98.56 229 VAL B O 1
ATOM 4270 N N . CYS B 1 230 ? -17.359 0.858 6.371 1 98.69 230 CYS B N 1
ATOM 4271 C CA . CYS B 1 230 ? -17.156 -0.586 6.32 1 98.69 230 CYS B CA 1
ATOM 4272 C C . CYS B 1 230 ? -15.703 -0.946 6.637 1 98.69 230 CYS B C 1
ATOM 4274 O O . CYS B 1 230 ? -14.789 -0.212 6.273 1 98.69 230 CYS B O 1
ATOM 4276 N N . GLY B 1 231 ? -15.492 -1.966 7.277 1 98.5 231 GLY B N 1
ATOM 4277 C CA . GLY B 1 231 ? -14.195 -2.555 7.562 1 98.5 231 GLY B CA 1
ATOM 4278 C C . GLY B 1 231 ? -14.289 -3.955 8.141 1 98.5 231 GLY B C 1
ATOM 4279 O O . GLY B 1 231 ? -15.266 -4.289 8.82 1 98.5 231 GLY B O 1
ATOM 4280 N N . GLU B 1 232 ? -13.391 -4.859 7.898 1 98.62 232 GLU B N 1
ATOM 4281 C CA . GLU B 1 232 ? -12.219 -4.695 7.047 1 98.62 232 GLU B CA 1
ATOM 4282 C C . GLU B 1 232 ? -12.547 -4.98 5.586 1 98.62 232 GLU B C 1
ATOM 4284 O O . GLU B 1 232 ? -13.344 -5.875 5.289 1 98.62 232 GLU B O 1
ATOM 4289 N N . LEU B 1 233 ? -11.945 -4.246 4.688 1 98.5 233 LEU B N 1
ATOM 4290 C CA . LEU B 1 233 ? -12.227 -4.363 3.26 1 98.5 233 LEU B CA 1
ATOM 4291 C C . LEU B 1 233 ? -10.961 -4.172 2.438 1 98.5 233 LEU B C 1
ATOM 4293 O O . LEU B 1 233 ? -10.133 -3.318 2.758 1 98.5 233 LEU B O 1
ATOM 4297 N N . GLN B 1 234 ? -10.812 -4.922 1.374 1 98.44 234 GLN B N 1
ATOM 4298 C CA . GLN B 1 234 ? -9.719 -4.719 0.434 1 98.44 234 GLN B CA 1
ATOM 4299 C C . GLN B 1 234 ? -9.938 -3.471 -0.414 1 98.44 234 GLN B C 1
ATOM 4301 O O . GLN B 1 234 ? -11.086 -3.07 -0.645 1 98.44 234 GLN B O 1
ATOM 4306 N N . PHE B 1 235 ? -8.93 -2.889 -0.932 1 98.81 235 PHE B N 1
ATOM 4307 C CA . PHE B 1 235 ? -8.992 -1.624 -1.656 1 98.81 235 PHE B CA 1
ATOM 4308 C C . PHE B 1 235 ? -9.914 -1.74 -2.867 1 98.81 235 PHE B C 1
ATOM 4310 O O . PHE B 1 235 ? -10.727 -0.851 -3.121 1 98.81 235 PHE B O 1
ATOM 4317 N N . ASP B 1 236 ? -9.75 -2.82 -3.66 1 97.62 236 ASP B N 1
ATOM 4318 C CA . ASP B 1 236 ? -10.523 -2.945 -4.891 1 97.62 236 ASP B CA 1
ATOM 4319 C C . ASP B 1 236 ? -12.008 -3.119 -4.586 1 97.62 236 ASP B C 1
ATOM 4321 O O . ASP B 1 236 ? -12.867 -2.607 -5.316 1 97.62 236 ASP B O 1
ATOM 4325 N N . SER B 1 237 ? -12.367 -3.814 -3.5 1 97 237 SER B N 1
ATOM 4326 C CA . SER B 1 237 ? -13.758 -3.924 -3.072 1 97 237 SER B CA 1
ATOM 4327 C C . SER B 1 237 ? -14.32 -2.566 -2.662 1 97 237 SER B C 1
ATOM 4329 O O . SER B 1 237 ? -15.508 -2.295 -2.857 1 97 237 SER B O 1
ATOM 4331 N N . ALA B 1 238 ? -13.5 -1.748 -2.092 1 98.5 238 ALA B N 1
ATOM 4332 C CA . ALA B 1 238 ? -13.914 -0.421 -1.642 1 98.5 238 ALA B CA 1
ATOM 4333 C C . ALA B 1 238 ? -14.094 0.527 -2.824 1 98.5 238 ALA B C 1
ATOM 4335 O O . ALA B 1 238 ? -14.992 1.379 -2.814 1 98.5 238 ALA B O 1
ATOM 4336 N N . PHE B 1 239 ? -13.258 0.407 -3.828 1 98.5 239 PHE B N 1
ATOM 4337 C CA . PHE B 1 239 ? -13.156 1.407 -4.883 1 98.5 239 PHE B CA 1
ATOM 4338 C C . PHE B 1 239 ? -14.031 1.026 -6.074 1 98.5 239 PHE B C 1
ATOM 4340 O O . PHE B 1 239 ? -14.617 1.894 -6.723 1 98.5 239 PHE B O 1
ATOM 4347 N N . VAL B 1 240 ? -14.094 -0.28 -6.434 1 97.31 240 VAL B N 1
ATOM 4348 C CA . VAL B 1 240 ? -14.781 -0.748 -7.637 1 97.31 240 VAL B CA 1
ATOM 4349 C C . VAL B 1 240 ? -16.109 -1.398 -7.254 1 97.31 240 VAL B C 1
ATOM 4351 O O . VAL B 1 240 ? -16.125 -2.455 -6.617 1 97.31 240 VAL B O 1
ATOM 4354 N N . GLU B 1 241 ? -17.172 -0.882 -7.773 1 96.69 241 GLU B N 1
ATOM 4355 C CA . GLU B 1 241 ? -18.516 -1.337 -7.418 1 96.69 241 GLU B CA 1
ATOM 4356 C C . GLU B 1 241 ? -18.719 -2.797 -7.812 1 96.69 241 GLU B C 1
ATOM 4358 O O . GLU B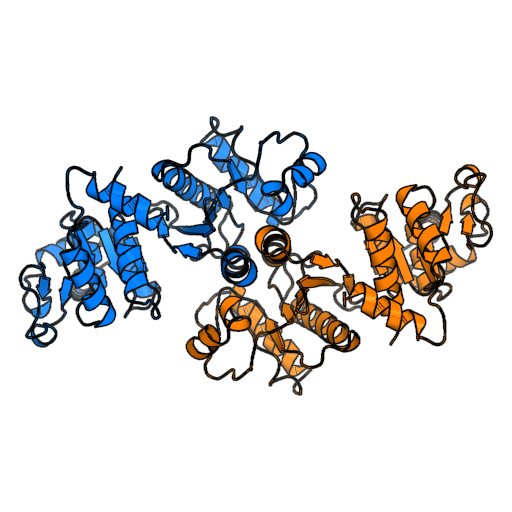 1 241 ? -19.266 -3.582 -7.031 1 96.69 241 GLU B O 1
ATOM 4363 N N . LYS B 1 242 ? -18.344 -3.156 -8.969 1 92.88 242 LYS B N 1
ATOM 4364 C CA . LYS B 1 242 ? -18.531 -4.52 -9.461 1 92.88 242 LYS B CA 1
ATOM 4365 C C . LYS B 1 242 ? -17.828 -5.527 -8.555 1 92.88 242 LYS B C 1
ATOM 4367 O O . LYS B 1 242 ? -18.375 -6.59 -8.258 1 92.88 242 LYS B O 1
ATOM 4372 N N . VAL B 1 243 ? -16.609 -5.207 -8.094 1 93.62 243 VAL B N 1
ATOM 4373 C CA . VAL B 1 243 ? -15.859 -6.078 -7.199 1 93.62 243 VAL B CA 1
ATOM 4374 C C . VAL B 1 243 ? -16.562 -6.152 -5.844 1 93.62 243 VAL B C 1
ATOM 4376 O O . VAL B 1 243 ? -16.672 -7.23 -5.254 1 93.62 243 VAL B O 1
ATOM 4379 N N . ARG B 1 244 ? -17.016 -5.031 -5.375 1 96.44 244 ARG B N 1
ATOM 4380 C CA . ARG B 1 244 ? -17.734 -4.965 -4.105 1 96.44 244 ARG B CA 1
ATOM 4381 C C . ARG B 1 244 ? -18.953 -5.867 -4.113 1 96.44 244 ARG B C 1
ATOM 4383 O O . ARG B 1 244 ? -19.219 -6.59 -3.148 1 96.44 244 ARG B O 1
ATOM 4390 N N . LYS B 1 245 ? -19.734 -5.801 -5.152 1 93.88 245 LYS B N 1
ATOM 4391 C CA . LYS B 1 245 ? -20.953 -6.602 -5.266 1 93.88 245 LYS B CA 1
ATOM 4392 C C . LYS B 1 245 ? -20.641 -8.094 -5.156 1 93.88 245 LYS B C 1
ATOM 4394 O O . LYS B 1 245 ? -21.453 -8.867 -4.633 1 93.88 245 LYS B O 1
ATOM 4399 N N . GLN B 1 246 ? -19.516 -8.445 -5.523 1 89.56 246 GLN B N 1
ATOM 4400 C CA . GLN B 1 246 ? -19.094 -9.844 -5.484 1 89.56 246 GLN B CA 1
ATOM 4401 C C . GLN B 1 246 ? -18.562 -10.227 -4.105 1 89.56 246 GLN B C 1
ATOM 4403 O O . GLN B 1 246 ? -18.906 -11.273 -3.568 1 89.56 246 GLN B O 1
ATOM 4408 N N . LYS B 1 247 ? -17.734 -9.406 -3.531 1 92.25 247 LYS B N 1
ATOM 4409 C CA . LYS B 1 247 ? -16.984 -9.781 -2.336 1 92.25 247 LYS B CA 1
ATOM 4410 C C . LYS B 1 247 ? -17.719 -9.336 -1.07 1 92.25 247 LYS B C 1
ATOM 4412 O O . LYS B 1 247 ? -17.484 -9.883 0.011 1 92.25 247 LYS B O 1
ATOM 4417 N N . ALA B 1 248 ? -18.469 -8.32 -1.206 1 95.38 248 ALA B N 1
ATOM 4418 C CA . ALA B 1 248 ? -19.25 -7.75 -0.104 1 95.38 248 ALA B CA 1
ATOM 4419 C C . ALA B 1 248 ? -20.656 -7.375 -0.556 1 95.38 248 ALA B C 1
ATOM 4421 O O . ALA B 1 248 ? -21.047 -6.203 -0.501 1 95.38 248 ALA B O 1
ATOM 4422 N N . PRO B 1 249 ? -21.438 -8.328 -0.849 1 94.69 249 PRO B N 1
ATOM 4423 C CA . PRO B 1 249 ? -22.719 -8.07 -1.51 1 94.69 249 PRO B CA 1
ATOM 4424 C C . PRO B 1 249 ? -23.688 -7.281 -0.63 1 94.69 249 PRO B C 1
ATOM 4426 O O . PRO B 1 249 ? -24.609 -6.637 -1.141 1 94.69 249 PRO B O 1
ATOM 4429 N N . ASN B 1 250 ? -23.516 -7.262 0.638 1 95.62 250 ASN B N 1
ATOM 4430 C CA . ASN B 1 250 ? -24.422 -6.555 1.525 1 95.62 250 ASN B CA 1
ATOM 4431 C C . ASN B 1 250 ? -24.062 -5.078 1.649 1 95.62 250 ASN B C 1
ATOM 4433 O O . ASN B 1 250 ? -24.812 -4.293 2.238 1 95.62 250 ASN B O 1
ATOM 4437 N N . LEU B 1 251 ? -22.922 -4.727 1.143 1 96 251 LEU B N 1
ATOM 4438 C CA . LEU B 1 251 ? -22.531 -3.322 1.086 1 96 251 LEU B CA 1
ATOM 4439 C C . LEU B 1 251 ? -23.047 -2.664 -0.189 1 96 251 LEU B C 1
ATOM 4441 O O . LEU B 1 251 ? -22.406 -2.752 -1.241 1 96 251 LEU B O 1
ATOM 4445 N N . THR B 1 252 ? -24.078 -1.971 -0.132 1 93.56 252 THR B N 1
ATOM 4446 C CA . THR B 1 252 ? -24.812 -1.545 -1.315 1 93.56 252 THR B CA 1
ATOM 4447 C C . THR B 1 252 ? -24.453 -0.108 -1.687 1 93.56 252 THR B C 1
ATOM 4449 O O . THR B 1 252 ? -25.328 0.656 -2.125 1 93.56 252 THR B O 1
ATOM 4452 N N . TRP B 1 253 ? -23.266 0.292 -1.433 1 96.06 253 TRP B N 1
ATOM 4453 C CA . TRP B 1 253 ? -22.797 1.622 -1.812 1 96.06 253 TRP B CA 1
ATOM 4454 C C . TRP B 1 253 ? -22.812 1.789 -3.328 1 96.06 253 TRP B C 1
ATOM 4456 O O . TRP B 1 253 ? -22.453 0.863 -4.062 1 96.06 253 TRP B O 1
ATOM 4466 N N . ASN B 1 254 ? -23.297 2.912 -3.756 1 93.38 254 ASN B N 1
ATOM 4467 C CA . ASN B 1 254 ? -23.078 3.301 -5.145 1 93.38 254 ASN B CA 1
ATOM 4468 C C . ASN B 1 254 ? -21.734 4.012 -5.32 1 93.38 254 ASN B C 1
ATOM 4470 O O . ASN B 1 254 ? -21.359 4.84 -4.492 1 93.38 254 ASN B O 1
ATOM 4474 N N . GLY B 1 255 ? -21.016 3.641 -6.285 1 92.88 255 GLY B N 1
ATOM 4475 C CA . GLY B 1 255 ? -19.766 4.309 -6.547 1 92.88 255 GLY B CA 1
ATOM 4476 C C . GLY B 1 255 ? -18.656 3.908 -5.578 1 92.88 255 GLY B C 1
ATOM 4477 O O . GLY B 1 255 ? -18.797 2.928 -4.844 1 92.88 255 GLY B O 1
ATOM 4478 N N . SER B 1 256 ? -17.625 4.59 -5.527 1 96.12 256 SER B N 1
ATOM 4479 C CA . SER B 1 256 ? -16.422 4.254 -4.766 1 96.12 256 SER B CA 1
ATOM 4480 C C . SER B 1 256 ? -16.469 4.863 -3.365 1 96.12 256 SER B C 1
ATOM 4482 O O . SER B 1 256 ? -17.172 5.852 -3.135 1 96.12 256 SER B O 1
ATOM 4484 N N . ALA B 1 257 ? -15.781 4.23 -2.428 1 98.06 257 ALA B N 1
ATOM 4485 C CA . ALA B 1 257 ? -15.438 4.938 -1.196 1 98.06 257 ALA B CA 1
ATOM 4486 C C . ALA B 1 257 ? -14.539 6.141 -1.483 1 98.06 257 ALA B C 1
ATOM 4488 O O . ALA B 1 257 ? -13.93 6.227 -2.553 1 98.06 257 ALA B O 1
ATOM 4489 N N . ASN B 1 258 ? -14.516 7.016 -0.521 1 97.75 258 ASN B N 1
ATOM 4490 C CA . ASN B 1 258 ? -13.633 8.148 -0.768 1 97.75 258 ASN B CA 1
ATOM 4491 C C . ASN B 1 258 ? -12.719 8.414 0.421 1 97.75 258 ASN B C 1
ATOM 4493 O O . ASN B 1 258 ? -11.805 9.242 0.335 1 97.75 258 ASN B O 1
ATOM 4497 N N . ILE B 1 259 ? -12.922 7.77 1.545 1 98.81 259 ILE B N 1
ATOM 4498 C CA . ILE B 1 259 ? -11.969 7.801 2.652 1 98.81 259 ILE B CA 1
ATOM 4499 C C . ILE B 1 259 ? -11.383 6.406 2.867 1 98.81 259 ILE B C 1
ATOM 4501 O O . ILE B 1 259 ? -12.125 5.445 3.096 1 98.81 259 ILE B O 1
ATOM 4505 N N . TYR B 1 260 ? -10.133 6.27 2.795 1 98.94 260 TYR B N 1
ATOM 4506 C CA . TYR B 1 260 ? -9.414 5.008 2.947 1 98.94 260 TYR B CA 1
ATOM 4507 C C . TYR B 1 260 ? -8.5 5.039 4.164 1 98.94 260 TYR B C 1
ATOM 4509 O O . TYR B 1 260 ? -7.508 5.773 4.184 1 98.94 260 TYR B O 1
ATOM 4517 N N . VAL B 1 261 ? -8.789 4.27 5.18 1 98.94 261 VAL B N 1
ATOM 4518 C CA . VAL B 1 261 ? -8.023 4.184 6.418 1 98.94 261 VAL B CA 1
ATOM 4519 C C . VAL B 1 261 ? -7.039 3.018 6.332 1 98.94 261 VAL B C 1
ATOM 4521 O O . VAL B 1 261 ? -7.438 1.854 6.414 1 98.94 261 VAL B O 1
ATOM 4524 N N . PHE B 1 262 ? -5.793 3.312 6.195 1 98.94 262 PHE B N 1
ATOM 4525 C CA . PHE B 1 262 ? -4.766 2.289 6.059 1 98.94 262 PHE B CA 1
ATOM 4526 C C . PHE B 1 262 ? -4.449 1.653 7.406 1 98.94 262 PHE B C 1
ATOM 4528 O O . PHE B 1 262 ? -4.48 2.328 8.438 1 98.94 262 PHE B O 1
ATOM 4535 N N . PRO B 1 263 ? -4.086 0.427 7.441 1 98.88 263 PRO B N 1
ATOM 4536 C CA . PRO B 1 263 ? -3.918 -0.307 8.695 1 98.88 263 PRO B CA 1
ATOM 4537 C C . PRO B 1 263 ? -2.58 -0.017 9.375 1 98.88 263 PRO B C 1
ATOM 4539 O O . PRO B 1 263 ? -2.42 -0.281 10.57 1 98.88 263 PRO B O 1
ATOM 4542 N N . ASN B 1 264 ? -1.607 0.516 8.617 1 98.56 264 ASN B N 1
ATOM 4543 C CA . ASN B 1 264 ? -0.288 0.857 9.141 1 98.56 264 ASN B CA 1
ATOM 4544 C C . ASN B 1 264 ? 0.449 1.819 8.211 1 98.56 264 ASN B C 1
ATOM 4546 O O . ASN B 1 264 ? 0.009 2.064 7.086 1 98.56 264 ASN B O 1
ATOM 4550 N N . LEU B 1 265 ? 1.529 2.279 8.68 1 98.38 265 LEU B N 1
ATOM 4551 C CA . LEU B 1 265 ? 2.201 3.373 7.988 1 98.38 265 LEU B CA 1
ATOM 4552 C C . LEU B 1 265 ? 2.818 2.889 6.68 1 98.38 265 LEU B C 1
ATOM 4554 O O . LEU B 1 265 ? 2.83 3.619 5.688 1 98.38 265 LEU B O 1
ATOM 4558 N N . ASP B 1 266 ? 3.373 1.667 6.664 1 98.69 266 ASP B N 1
ATOM 4559 C CA . ASP B 1 266 ? 3.934 1.141 5.426 1 98.69 266 ASP B CA 1
ATOM 4560 C C . ASP B 1 266 ? 2.885 1.119 4.312 1 98.69 266 ASP B C 1
ATOM 4562 O O . ASP B 1 266 ? 3.133 1.608 3.211 1 98.69 266 ASP B O 1
ATOM 4566 N N . ALA B 1 267 ? 1.754 0.603 4.645 1 98.88 267 ALA B N 1
ATOM 4567 C CA . ALA B 1 267 ? 0.679 0.511 3.662 1 98.88 267 ALA B CA 1
ATOM 4568 C C . ALA B 1 267 ? 0.225 1.897 3.215 1 98.88 267 ALA B C 1
ATOM 4570 O O . ALA B 1 267 ? 0.017 2.135 2.021 1 98.88 267 ALA B O 1
ATOM 4571 N N . GLY B 1 268 ? 0.124 2.777 4.184 1 98.81 268 GLY B N 1
ATOM 4572 C CA . GLY B 1 268 ? -0.315 4.125 3.859 1 98.81 268 GLY B CA 1
ATOM 4573 C C . GLY B 1 268 ? 0.689 4.895 3.021 1 98.81 268 GLY B C 1
ATOM 4574 O O . GLY B 1 268 ? 0.341 5.438 1.972 1 98.81 268 GLY B O 1
ATOM 4575 N N . ASN B 1 269 ? 1.915 4.949 3.477 1 98.31 269 ASN B N 1
ATOM 4576 C CA . ASN B 1 269 ? 2.971 5.688 2.795 1 98.31 269 ASN B CA 1
ATOM 4577 C C . ASN B 1 269 ? 3.215 5.152 1.388 1 98.31 269 ASN B C 1
ATOM 4579 O O . ASN B 1 269 ? 3.264 5.922 0.425 1 98.31 269 ASN B O 1
ATOM 4583 N N . ILE B 1 270 ? 3.297 3.844 1.285 1 98.88 270 ILE B N 1
ATOM 4584 C CA . ILE B 1 270 ? 3.523 3.225 -0.017 1 98.88 270 ILE B CA 1
ATOM 4585 C C . ILE B 1 270 ? 2.293 3.418 -0.901 1 98.88 270 ILE B C 1
ATOM 4587 O O . ILE B 1 270 ? 2.416 3.752 -2.082 1 98.88 270 ILE B O 1
ATOM 4591 N N . GLY B 1 271 ? 1.142 3.279 -0.3 1 98.88 271 GLY B N 1
ATOM 4592 C CA . GLY B 1 271 ? -0.111 3.369 -1.031 1 98.88 271 GLY B CA 1
ATOM 4593 C C . GLY B 1 271 ? -0.335 4.73 -1.667 1 98.88 271 GLY B C 1
ATOM 4594 O O . GLY B 1 271 ? -0.67 4.82 -2.85 1 98.88 271 GLY B O 1
ATOM 4595 N N . TYR B 1 272 ? -0.177 5.844 -0.863 1 98.56 272 TYR B N 1
ATOM 4596 C CA . TYR B 1 272 ? -0.469 7.145 -1.458 1 98.56 272 TYR B CA 1
ATOM 4597 C C . TYR B 1 272 ? 0.557 7.496 -2.529 1 98.56 272 TYR B C 1
ATOM 4599 O O . TYR B 1 272 ? 0.23 8.164 -3.516 1 98.56 272 TYR B O 1
ATOM 4607 N N . LYS B 1 273 ? 1.783 7.016 -2.387 1 98.69 273 LYS B N 1
ATOM 4608 C CA . LYS B 1 273 ? 2.814 7.312 -3.377 1 98.69 273 LYS B CA 1
ATOM 4609 C C . LYS B 1 273 ? 2.584 6.527 -4.664 1 98.69 273 LYS B C 1
ATOM 4611 O O . LYS B 1 273 ? 2.871 7.02 -5.758 1 98.69 273 LYS B O 1
ATOM 4616 N N . ILE B 1 274 ? 2.076 5.277 -4.551 1 98.94 274 ILE B N 1
ATOM 4617 C CA . ILE B 1 274 ? 1.68 4.531 -5.738 1 98.94 274 ILE B CA 1
ATOM 4618 C C . ILE B 1 274 ? 0.553 5.27 -6.457 1 98.94 274 ILE B C 1
ATOM 4620 O O . ILE B 1 274 ? 0.597 5.445 -7.68 1 98.94 274 ILE B O 1
ATOM 4624 N N . ALA B 1 275 ? -0.455 5.734 -5.688 1 98.88 275 ALA B N 1
ATOM 4625 C CA . ALA B 1 275 ? -1.552 6.492 -6.285 1 98.88 275 ALA B CA 1
ATOM 4626 C C . ALA B 1 275 ? -1.034 7.746 -6.98 1 98.88 275 ALA B C 1
ATOM 4628 O O . ALA B 1 275 ? -1.507 8.102 -8.062 1 98.88 275 ALA B O 1
ATOM 4629 N N . GLN B 1 276 ? -0.064 8.344 -6.371 1 98.06 276 GLN B N 1
ATOM 4630 C CA . GLN B 1 276 ? 0.509 9.578 -6.914 1 98.06 276 GLN B CA 1
ATOM 4631 C C . GLN B 1 276 ? 1.327 9.289 -8.172 1 98.06 276 GLN B C 1
ATOM 4633 O O . GLN B 1 276 ? 1.117 9.922 -9.211 1 98.06 276 GLN B O 1
ATOM 4638 N N . ARG B 1 277 ? 2.221 8.391 -8.133 1 98.44 277 ARG B N 1
ATOM 4639 C CA . ARG B 1 277 ? 3.223 8.234 -9.188 1 98.44 277 ARG B CA 1
ATOM 4640 C C . ARG B 1 277 ? 2.695 7.355 -10.32 1 98.44 277 ARG B C 1
ATOM 4642 O O . ARG B 1 277 ? 2.947 7.633 -11.492 1 98.44 277 ARG B O 1
ATOM 4649 N N . LEU B 1 278 ? 1.975 6.273 -9.953 1 98.62 278 LEU B N 1
ATOM 4650 C CA . LEU B 1 278 ? 1.449 5.387 -10.984 1 98.62 278 LEU B CA 1
ATOM 4651 C C . LEU B 1 278 ? 0.05 5.82 -11.406 1 98.62 278 LEU B C 1
ATOM 4653 O O . LEU B 1 278 ? -0.337 5.633 -12.562 1 98.62 278 LEU B O 1
ATOM 4657 N N . GLY B 1 279 ? -0.738 6.391 -10.461 1 98.31 279 GLY B N 1
ATOM 4658 C CA . GLY B 1 279 ? -2.123 6.738 -10.727 1 98.31 279 GLY B CA 1
ATOM 4659 C C . GLY B 1 279 ? -2.291 8.133 -11.289 1 98.31 279 GLY B C 1
ATOM 4660 O O . GLY B 1 279 ? -3.348 8.469 -11.828 1 98.31 279 GLY B O 1
ATOM 4661 N N . GLY B 1 280 ? -1.227 8.992 -11.062 1 97.75 280 GLY B N 1
ATOM 4662 C CA . GLY B 1 280 ? -1.29 10.359 -11.562 1 97.75 280 GLY B CA 1
ATOM 4663 C C . GLY B 1 280 ? -2.098 11.281 -10.672 1 97.75 280 GLY B C 1
ATOM 4664 O O . GLY B 1 280 ? -2.545 12.344 -11.109 1 97.75 280 GLY B O 1
ATOM 4665 N N . TYR B 1 281 ? -2.398 10.906 -9.508 1 97.81 281 TYR B N 1
ATOM 4666 C CA . TYR B 1 281 ? -3.074 11.773 -8.547 1 97.81 281 TYR B CA 1
ATOM 4667 C C . TYR B 1 281 ? -2.117 12.82 -7.992 1 97.81 281 TYR B C 1
ATOM 4669 O O . TYR B 1 281 ? -0.941 12.539 -7.758 1 97.81 281 TYR B O 1
ATOM 4677 N N . GLU B 1 282 ? -2.611 13.992 -7.801 1 94.38 282 GLU B N 1
ATOM 4678 C CA . GLU B 1 282 ? -1.903 14.953 -6.965 1 94.38 282 GLU B CA 1
ATOM 4679 C C . GLU B 1 282 ? -2.07 14.633 -5.48 1 94.38 282 GLU B C 1
ATOM 4681 O O . GLU B 1 282 ? -3.168 14.289 -5.035 1 94.38 282 GLU B O 1
ATOM 4686 N N . ALA B 1 283 ? -1.003 14.625 -4.812 1 93.69 283 ALA B N 1
ATOM 4687 C CA . ALA B 1 283 ? -1.043 14.375 -3.373 1 93.69 283 ALA B CA 1
ATOM 4688 C C . ALA B 1 283 ? -0.913 15.68 -2.586 1 93.69 283 ALA B C 1
ATOM 4690 O O . ALA B 1 283 ? 0.122 16.344 -2.646 1 93.69 283 ALA B O 1
ATOM 4691 N N . ILE B 1 284 ? -1.916 16.031 -1.88 1 92.62 284 ILE B N 1
ATOM 4692 C CA . ILE B 1 284 ? -1.915 17.234 -1.045 1 92.62 284 ILE B CA 1
ATOM 4693 C C . ILE B 1 284 ? -1.818 16.828 0.426 1 92.62 284 ILE B C 1
ATOM 4695 O O . ILE B 1 284 ? -2.77 16.297 0.993 1 92.62 284 ILE B O 1
ATOM 4699 N N . GLY B 1 285 ? -0.802 17.141 1.06 1 91.88 285 GLY B N 1
ATOM 4700 C CA . GLY B 1 285 ? -0.524 16.766 2.436 1 91.88 285 GLY B CA 1
ATOM 4701 C C . GLY B 1 285 ? 0.955 16.578 2.715 1 91.88 285 GLY B C 1
ATOM 4702 O O . GLY B 1 285 ? 1.8 16.953 1.902 1 91.88 285 GLY B O 1
ATOM 4703 N N . PRO B 1 286 ? 1.189 15.961 3.811 1 93.75 286 PRO B N 1
ATOM 4704 C CA . PRO B 1 286 ? 0.26 15.508 4.848 1 93.75 286 PRO B CA 1
ATOM 4705 C C . PRO B 1 286 ? -0.41 16.656 5.59 1 93.75 286 PRO B C 1
ATOM 4707 O O . PRO B 1 286 ? 0.24 17.672 5.891 1 93.75 286 PRO B O 1
ATOM 4710 N N . ILE B 1 287 ? -1.648 16.547 5.785 1 95.56 287 ILE B N 1
ATOM 4711 C CA . ILE B 1 287 ? -2.402 17.453 6.645 1 95.56 287 ILE B CA 1
ATOM 4712 C C . ILE B 1 287 ? -2.506 16.859 8.047 1 95.56 287 ILE B C 1
ATOM 4714 O O . ILE B 1 287 ? -2.992 15.742 8.219 1 95.56 287 ILE B O 1
ATOM 4718 N N . VAL B 1 288 ? -2.033 17.547 9.023 1 96.56 288 VAL B N 1
ATOM 4719 C CA . VAL B 1 288 ? -2.014 17.047 10.391 1 96.56 288 VAL B CA 1
ATOM 4720 C C . VAL B 1 288 ? -3.398 17.203 11.023 1 96.56 288 VAL B C 1
ATOM 4722 O O . VAL B 1 288 ? -4.004 18.281 10.945 1 96.56 288 VAL B O 1
ATOM 4725 N N . LEU B 1 289 ? -3.857 16.172 11.633 1 96.75 289 LEU B N 1
ATOM 4726 C CA . LEU B 1 289 ? -5.164 16.156 12.281 1 96.75 289 LEU B CA 1
ATOM 4727 C C . LEU B 1 289 ? -5.039 15.734 13.734 1 96.75 289 LEU B C 1
ATOM 4729 O O . LEU B 1 289 ? -4.098 15.031 14.102 1 96.75 289 LEU B O 1
ATOM 4733 N N . GLY B 1 290 ? -5.941 16.141 14.531 1 95.06 290 GLY B N 1
ATOM 4734 C CA . GLY B 1 290 ? -6.008 15.672 15.906 1 95.06 290 GLY B CA 1
ATOM 4735 C C . GLY B 1 290 ? -5.43 16.656 16.906 1 95.06 290 GLY B C 1
ATOM 4736 O O . GLY B 1 290 ? -5.438 16.406 18.109 1 95.06 290 GLY B O 1
ATOM 4737 N N . LEU B 1 291 ? -4.93 17.797 16.484 1 95.88 291 LEU B N 1
ATOM 4738 C CA . LEU B 1 291 ? -4.434 18.859 17.359 1 95.88 291 LEU B CA 1
ATOM 4739 C C . LEU B 1 291 ? -5.527 19.875 17.656 1 95.88 291 LEU B C 1
ATOM 4741 O O . LEU B 1 291 ? -6.52 19.953 16.922 1 95.88 291 LEU B O 1
ATOM 4745 N N . ALA B 1 292 ? -5.328 20.641 18.688 1 95.44 292 ALA B N 1
ATOM 4746 C CA . ALA B 1 292 ? -6.336 21.609 19.125 1 95.44 292 ALA B CA 1
ATOM 4747 C C . ALA B 1 292 ? -6.414 22.797 18.172 1 95.44 292 ALA B C 1
ATOM 4749 O O . ALA B 1 292 ? -7.438 23.484 18.109 1 95.44 292 ALA B O 1
ATOM 4750 N N . ARG B 1 293 ? -5.348 23.031 17.453 1 96.44 293 ARG B N 1
ATOM 4751 C CA . ARG B 1 293 ? -5.23 24.109 16.469 1 96.44 293 ARG B CA 1
ATOM 4752 C C . ARG B 1 293 ? -4.465 23.641 15.242 1 96.44 293 ARG B C 1
ATOM 4754 O O . ARG B 1 293 ? -3.662 22.719 15.312 1 96.44 293 ARG B O 1
ATOM 4761 N N . PRO B 1 294 ? -4.707 24.281 14.109 1 96.88 294 PRO B N 1
ATOM 4762 C CA . PRO B 1 294 ? -4.086 23.828 12.859 1 96.88 294 PRO B CA 1
ATOM 4763 C C . PRO B 1 294 ? -2.562 23.953 12.883 1 96.88 294 PRO B C 1
ATOM 4765 O O . PRO B 1 294 ? -2.025 24.984 13.305 1 96.88 294 PRO B O 1
ATOM 4768 N N . PHE B 1 295 ? -1.936 22.953 12.602 1 97.5 295 PHE B N 1
ATOM 4769 C CA . PHE B 1 295 ? -0.497 22.828 12.406 1 97.5 295 PHE B CA 1
ATOM 4770 C C . PHE B 1 295 ? -0.193 21.906 11.234 1 97.5 295 PHE B C 1
ATOM 4772 O O . PHE B 1 295 ? -0.742 20.797 11.141 1 97.5 295 PHE B O 1
ATOM 4779 N N . ASN B 1 296 ? 0.621 22.328 10.32 1 97.5 296 ASN B N 1
ATOM 4780 C CA . ASN B 1 296 ? 1.035 21.422 9.242 1 97.5 296 ASN B CA 1
ATOM 4781 C C . ASN B 1 296 ? 2.539 21.5 9 1 97.5 296 ASN B C 1
ATOM 4783 O O . ASN B 1 296 ? 3.127 22.594 9.055 1 97.5 296 ASN B O 1
ATOM 4787 N N . ASP B 1 297 ? 3.088 20.375 8.734 1 94.38 297 ASP B N 1
ATOM 4788 C CA . ASP B 1 297 ? 4.523 20.203 8.516 1 94.38 297 ASP B CA 1
ATOM 4789 C C . ASP B 1 297 ? 4.852 20.203 7.023 1 94.38 297 ASP B C 1
ATOM 4791 O O . ASP B 1 297 ? 4.094 19.656 6.215 1 94.38 297 ASP B O 1
ATOM 4795 N N . LEU B 1 298 ? 5.945 20.828 6.645 1 92.38 298 LEU B N 1
ATOM 4796 C CA . LEU B 1 298 ? 6.461 20.828 5.281 1 92.38 298 LEU B CA 1
ATOM 4797 C C . LEU B 1 298 ? 7.578 19.797 5.125 1 92.38 298 LEU B C 1
ATOM 4799 O O . LEU B 1 298 ? 8.258 19.469 6.098 1 92.38 298 LEU B O 1
ATOM 4803 N N . SER B 1 299 ? 7.699 19.297 3.873 1 86.06 299 SER B N 1
ATOM 4804 C CA . SER B 1 299 ? 8.906 18.531 3.545 1 86.06 299 SER B CA 1
ATOM 4805 C C . SER B 1 299 ? 10.094 19.469 3.326 1 86.06 299 SER B C 1
ATOM 4807 O O . SER B 1 299 ? 9.93 20.594 2.836 1 86.06 299 SER B O 1
ATOM 4809 N N . ARG B 1 300 ? 11.266 19 3.615 1 83.62 300 ARG B N 1
ATOM 4810 C CA . ARG B 1 300 ? 12.469 19.797 3.375 1 83.62 300 ARG B CA 1
ATOM 4811 C C . ARG B 1 300 ? 12.625 20.125 1.893 1 83.62 300 ARG B C 1
ATOM 4813 O O . ARG B 1 300 ? 13.312 21.078 1.528 1 83.62 300 ARG B O 1
ATOM 4820 N N . GLY B 1 301 ? 11.977 19.375 1.062 1 84.19 301 GLY B N 1
ATOM 4821 C CA . GLY B 1 301 ? 12.031 19.594 -0.375 1 84.19 301 GLY B CA 1
ATOM 4822 C C . GLY B 1 301 ? 10.852 20.375 -0.902 1 84.19 301 GLY B C 1
ATOM 4823 O O . GLY B 1 301 ? 10.68 20.516 -2.115 1 84.19 301 GLY B O 1
ATOM 4824 N N . ALA B 1 302 ? 10.102 20.953 -0.058 1 90.5 302 ALA B N 1
ATOM 4825 C CA . ALA B 1 302 ? 8.891 21.672 -0.464 1 90.5 302 ALA B CA 1
ATOM 4826 C C . ALA B 1 302 ? 9.234 22.859 -1.36 1 90.5 302 ALA B C 1
ATOM 4828 O O . ALA B 1 302 ? 10.211 23.562 -1.112 1 90.5 302 ALA B O 1
ATOM 4829 N N . SER B 1 303 ? 8.531 23.016 -2.438 1 93.44 303 SER B N 1
ATOM 4830 C CA . SER B 1 303 ? 8.641 24.172 -3.314 1 93.44 303 SER B CA 1
ATOM 4831 C C . SER B 1 303 ? 7.867 25.359 -2.756 1 93.44 303 SER B C 1
ATOM 4833 O O . SER B 1 303 ? 7.16 25.234 -1.757 1 93.44 303 SER B O 1
ATOM 4835 N N . VAL B 1 304 ? 8.039 26.453 -3.457 1 97.12 304 VAL B N 1
ATOM 4836 C CA . VAL B 1 304 ? 7.281 27.656 -3.094 1 97.12 304 VAL B CA 1
ATOM 4837 C C . VAL B 1 304 ? 5.785 27.375 -3.199 1 97.12 304 VAL B C 1
ATOM 4839 O O . VAL B 1 304 ? 5.016 27.734 -2.309 1 97.12 304 VAL B O 1
ATOM 4842 N N . SER B 1 305 ? 5.426 26.719 -4.242 1 95.62 305 SER B N 1
ATOM 4843 C CA . SER B 1 305 ? 4.023 26.391 -4.449 1 95.62 305 SER B CA 1
ATOM 4844 C C . SER B 1 305 ? 3.512 25.453 -3.355 1 95.62 305 SER B C 1
ATOM 4846 O O . SER B 1 305 ? 2.367 25.578 -2.91 1 95.62 305 SER B O 1
ATOM 4848 N N . ASP B 1 306 ? 4.34 24.562 -2.904 1 92.44 306 ASP B N 1
ATOM 4849 C CA . ASP B 1 306 ? 3.961 23.672 -1.817 1 92.44 306 ASP B CA 1
ATOM 4850 C C . ASP B 1 306 ? 3.67 24.438 -0.537 1 92.44 306 ASP B C 1
ATOM 4852 O O . ASP B 1 306 ? 2.658 24.203 0.125 1 92.44 306 ASP B O 1
ATOM 4856 N N . VAL B 1 307 ? 4.578 25.344 -0.212 1 96.62 307 VAL B N 1
ATOM 4857 C CA . VAL B 1 307 ? 4.426 26.156 0.994 1 96.62 307 VAL B CA 1
ATOM 4858 C C . VAL B 1 307 ? 3.15 27 0.899 1 96.62 307 VAL B C 1
ATOM 4860 O O . VAL B 1 307 ? 2.381 27.078 1.86 1 96.62 307 VAL B O 1
ATOM 4863 N N . PHE B 1 308 ? 2.953 27.594 -0.282 1 97.5 308 PHE B N 1
ATOM 4864 C CA . PHE B 1 308 ? 1.757 28.391 -0.54 1 97.5 308 PHE B CA 1
ATOM 4865 C C . PHE B 1 308 ? 0.5 27.547 -0.325 1 97.5 308 PHE B C 1
ATOM 4867 O O . PHE B 1 308 ? -0.402 27.953 0.412 1 97.5 308 PHE B O 1
ATOM 4874 N N . ASN B 1 309 ? 0.431 26.391 -0.864 1 94.94 309 ASN B N 1
ATOM 4875 C CA . ASN B 1 309 ? -0.735 25.516 -0.8 1 94.94 309 ASN B CA 1
ATOM 4876 C C . ASN B 1 309 ? -0.997 25.031 0.623 1 94.94 309 ASN B C 1
ATOM 4878 O O . ASN B 1 309 ? -2.146 24.984 1.065 1 94.94 309 ASN B O 1
ATOM 4882 N N . VAL B 1 310 ? 0.036 24.656 1.35 1 95.56 310 VAL B N 1
ATOM 4883 C CA . VAL B 1 310 ? -0.12 24.203 2.727 1 95.56 310 VAL B CA 1
ATOM 4884 C C . VAL B 1 310 ? -0.622 25.359 3.6 1 95.56 310 VAL B C 1
ATOM 4886 O O . VAL B 1 310 ? -1.401 25.141 4.531 1 95.56 310 VAL B O 1
ATOM 4889 N N . GLY B 1 311 ? -0.142 26.562 3.254 1 97.5 311 GLY B N 1
ATOM 4890 C CA . GLY B 1 311 ? -0.698 27.719 3.93 1 97.5 311 GLY B CA 1
ATOM 4891 C C . GLY B 1 311 ? -2.203 27.844 3.775 1 97.5 311 GLY B C 1
ATOM 4892 O O . GLY B 1 311 ? -2.918 28.062 4.754 1 97.5 311 GLY B O 1
ATOM 4893 N N . ILE B 1 312 ? -2.66 27.641 2.559 1 96.62 312 ILE B N 1
ATOM 4894 C CA . ILE B 1 312 ? -4.086 27.719 2.256 1 96.62 312 ILE B CA 1
ATOM 4895 C C . ILE B 1 312 ? -4.836 26.625 3 1 96.62 312 ILE B C 1
ATOM 4897 O O . ILE B 1 312 ? -5.898 26.859 3.576 1 96.62 312 ILE B O 1
ATOM 4901 N N . ILE B 1 313 ? -4.316 25.484 3.031 1 95 313 ILE B N 1
ATOM 4902 C CA . ILE B 1 313 ? -4.926 24.344 3.711 1 95 313 ILE B CA 1
ATOM 4903 C C . ILE B 1 313 ? -5.035 24.641 5.207 1 95 313 ILE B C 1
ATOM 4905 O O . ILE B 1 313 ? -6.086 24.406 5.816 1 95 313 ILE B O 1
ATOM 4909 N N . THR B 1 314 ? -3.941 25.094 5.758 1 97.19 314 THR B N 1
ATOM 4910 C CA . THR B 1 314 ? -3.9 25.406 7.184 1 97.19 314 THR B CA 1
ATOM 4911 C C . THR B 1 314 ? -4.926 26.469 7.539 1 97.19 314 THR B C 1
ATOM 4913 O O . THR B 1 314 ? -5.609 26.375 8.555 1 97.19 314 THR B O 1
ATOM 4916 N N . ALA B 1 315 ? -5 27.469 6.688 1 97.38 315 ALA B N 1
ATOM 4917 C CA . ALA B 1 315 ? -5.996 28.531 6.883 1 97.38 315 ALA B CA 1
ATOM 4918 C C . ALA B 1 315 ? -7.41 27.953 6.855 1 97.38 315 ALA B C 1
ATOM 4920 O O . ALA B 1 315 ? -8.242 28.312 7.695 1 97.38 315 ALA B O 1
ATOM 4921 N N . ALA B 1 316 ? -7.641 27.125 5.926 1 95 316 ALA B N 1
ATOM 4922 C CA . ALA B 1 316 ? -8.961 26.516 5.793 1 95 316 ALA B CA 1
ATOM 4923 C C . ALA B 1 316 ? -9.32 25.703 7.023 1 95 316 ALA B C 1
ATOM 4925 O O . ALA B 1 316 ? -10.484 25.641 7.426 1 95 316 ALA B O 1
ATOM 4926 N N . GLN B 1 317 ? -8.344 25.047 7.633 1 95.06 317 GLN B N 1
ATOM 4927 C CA . GLN B 1 317 ? -8.562 24.219 8.82 1 95.06 317 GLN B CA 1
ATOM 4928 C C . GLN B 1 317 ? -9.008 25.062 10.008 1 95.06 317 GLN B C 1
ATOM 4930 O O . GLN B 1 317 ? -9.523 24.547 10.992 1 95.06 317 GLN B O 1
ATOM 4935 N N . THR B 1 318 ? -8.734 26.359 9.938 1 95.06 318 THR B N 1
ATOM 4936 C CA . THR B 1 318 ? -9.109 27.234 11.039 1 95.06 318 THR B CA 1
ATOM 4937 C C . THR B 1 318 ? -10.602 27.547 10.984 1 95.06 318 THR B C 1
ATOM 4939 O O . THR B 1 318 ? -11.172 28.031 11.969 1 95.06 318 THR B O 1
ATOM 4942 N N . LEU B 1 319 ? -11.133 27.25 9.758 1 88.62 319 LEU B N 1
ATOM 4943 C CA . LEU B 1 319 ? -12.523 27.625 9.539 1 88.62 319 LEU B CA 1
ATOM 4944 C C . LEU B 1 319 ? -13.469 26.578 10.125 1 88.62 319 LEU B C 1
ATOM 4946 O O . LEU B 1 319 ? -13.148 25.391 10.133 1 88.62 319 LEU B O 1
ATOM 4950 N N . LYS B 1 320 ? -14.109 26.391 11.172 1 66.62 320 LYS B N 1
ATOM 4951 C CA . LYS B 1 320 ? -15.086 25.469 11.742 1 66.62 320 LYS B CA 1
ATOM 4952 C C . LYS B 1 320 ? -16.188 25.141 10.742 1 66.62 320 LYS B C 1
ATOM 4954 O O . LYS B 1 320 ? -16.578 26 9.938 1 66.62 320 LYS B O 1
#

InterPro domains:
  IPR002505 Phosphate acetyl/butaryl transferase [PF01515] (3-315)
  IPR004614 Phosphate acetyltransferase [TIGR00651] (20-315)
  IPR012147 Phosphate acetyl/butyryltransferase [PIRSF000428] (3-319)
  IPR042112 Phosphate acetyltransferase, domain 2 [G3DSA:3.40.50.10750] (138-293)
  IPR042113 Phosphate acetyltransferase, domain 1 [G3DSA:3.40.50.10950] (15-317)
  IPR050500 Phosphate Acetyltransferase/Butyryltransferase [PTHR43356] (7-318)

Foldseek 3Di:
DDLLVLLLVVLQPDPDAAEEEEACLLDPLLQLLQVVLVVVVSHQYEYEALAPVSQDPPHDPVHHYHHLVPDDCPVLLVVLCVLCVVVPDDSVNSVVQCSDRLLVSLSCCLVVVGFEYEEALPDPPCVNVVSLCSRFFPVAQKAWWKWWDDDHATAIFIHQPDFAADFLQNLLSRQVQRVVVVVLSVDPAAAAEEEDPDAPPNDDDDLQVRFVSSQVVNCVVVVVCVLRYDDHHHQCLQAPVVNVCVRPVVNNDDHHHRYYRYRGNVCRNVVVVCCVPVVVIDIQDGFMTRTNGGYGYDYNPAGSVNSNSVSSVRSSRSPD/DDLLVLLLVVLQPDPDAAEEEEACLLDPLLQLLQVVLVVVVSHQYEYEDLAPVSQDPPHDPVHHYHHLVPDPCVVLLVVLCVLCVVVPDDSVNSVVQCSDRLLVSLSCCLVVVGFEYEEALPDPPCVNVVSLCSRFFPVAQKAWWKWWDDDHATAIFIHQPDFAADFLQNLLSRQVQRVVVVVLSVDPAAAAEEEDPDAPPNDDDDLQVRFVSSQVVNCVVVVVCVLRYDDDHHQCLQAPVVNVCVRPVVNNDDHHHRYYRYRGNVCRNVVVVCCVPVVVIDIQDRFMTRTNGGYGYDYNPAGSVNSNSVSSVRSSRSPD

Radius of gyration: 28.62 Å; Cα contacts (8 Å, |Δi|>4): 1343; chains: 2; bounding box: 52×93×65 Å

Organism: Mycoplasma pneumoniae (strain ATCC 29342 / M129 / Subtype 1) (NCBI:txid272634)

pLDDT: mean 95.9, std 3.79, range [66.62, 98.94]

Nearest PDB structures (foldseek):
  1td9-assembly2_D  TM=9.415E-01  e=1.320E-33  Bacillus subtilis
  4e4r-assembly1_A-2  TM=9.097E-01  e=2.399E-33  Staphylococcus aureus subsp. aureus MRSA252
  7t88-assembly1_A-2  TM=9.098E-01  e=3.415E-31  Escherichia coli str. K-12 substr. MG1655
  6znu-assembly1_C  TM=9.058E-01  e=1.605E-28  Bdellovibrio bacteriovorus HD100
  8fir-assembly1_B  TM=9.015E-01  e=3.807E-27  Treponema pallidum

Solvent-accessible surface area (backbone atoms only — not comparable to full-atom values): 32718 Å² total; per-residue (Å²): 124,52,69,65,57,50,36,46,51,52,34,54,68,38,95,60,64,42,34,37,33,32,31,54,42,74,36,67,52,51,45,53,18,38,50,50,40,48,71,69,61,46,40,42,49,31,32,24,28,67,37,76,85,52,55,57,92,81,55,62,80,86,47,55,69,44,39,53,76,78,52,84,56,62,68,56,18,52,50,48,20,68,74,34,35,91,76,68,46,43,64,71,54,20,49,54,43,50,70,35,47,57,37,30,46,35,49,37,33,64,69,63,74,31,51,18,40,45,44,19,56,88,43,57,61,68,68,48,48,47,42,38,48,72,60,28,52,64,84,52,58,64,31,26,34,28,44,36,35,48,87,90,46,66,32,38,42,22,28,39,78,61,41,58,72,50,50,34,69,47,46,22,40,40,46,49,45,48,50,54,50,46,52,73,71,62,57,88,77,73,26,37,34,33,36,35,71,22,40,76,72,73,47,76,55,68,77,48,48,36,35,35,48,11,40,48,56,38,36,70,75,38,61,89,42,57,89,35,46,48,45,27,28,25,56,50,44,44,49,35,48,74,48,14,52,70,71,38,61,86,59,78,67,78,62,48,48,36,33,43,31,40,68,22,17,49,27,17,32,41,31,54,39,37,31,26,72,54,31,61,27,46,75,48,65,59,40,53,35,42,51,72,53,34,45,34,64,42,52,66,78,55,47,40,67,49,51,38,50,51,49,43,50,41,42,38,60,61,56,128,123,52,70,66,56,51,35,46,51,52,33,54,68,38,94,62,64,42,34,38,33,32,31,53,42,75,36,70,53,52,45,53,20,41,51,51,41,47,71,69,62,46,39,42,49,32,32,22,28,67,37,74,86,53,56,57,92,82,56,63,78,87,48,55,68,44,39,54,75,77,51,85,55,60,68,58,18,51,50,47,20,68,73,33,34,91,76,66,47,44,64,71,55,20,51,54,43,50,68,36,48,57,37,31,46,35,49,37,33,62,68,64,74,31,51,19,38,45,42,19,56,90,43,56,62,68,67,48,46,48,42,38,49,73,61,27,54,64,84,52,58,64,31,26,35,29,45,36,35,48,86,90,46,68,32,38,41,23,28,39,78,60,43,58,73,50,49,34,69,44,45,22,41,41,47,48,45,48,51,55,50,47,52,74,71,63,57,87,77,74,28,36,34,33,36,35,71,21,40,77,71,74,46,78,55,68,76,48,49,36,36,35,48,10,40,49,56,39,35,70,76,38,62,88,42,58,89,36,46,48,46,26,27,26,56,51,42,44,49,35,47,74,50,13,52,69,71,39,59,86,58,77,66,78,62,48,47,36,33,43,31,39,67,23,17,49,28,16,32,40,31,55,38,37,30,28,72,54,32,61,26,46,74,47,64,58,40,53,37,42,50,73,52,34,45,34,65,42,52,67,80,55,47,41,66,49,52,39,50,50,49,43,51,42,42,37,61,61,55,129

Secondary structure (DSSP, 8-state):
--HHHHHHHHHHHSSS--BEEB--TT-HHHHHHHHHHHHHTSSB--EEESSGGGS-TT--TTS-EEEGGGS--HHHHHHHHHHHGGGT--HHHHHHHTTSHHHHHHHHHHTTSSSEEEE-SSS-HHHHHHHHHHHHB-SSPPEEEEEEEETTEEEEEE-SSS-SS--HHHHHHHHHHHHHHHHHTT-SS--EEEE-SSSTTSS-SHHHHHHHHHHHHHHHH-GGGTTTEEEEE-HHHHH-HHHHHHH-TT---SS---EEE-SSHHHHHHHHHHHHHTT--EEEEEEEESBSS-EEEPPTT--HHHHHHHHHHHHHHT--/--HHHHHHHHHHHSSS--BEEB--TT-HHHHHHHHHHHHHTSSB--EEESSGGGS-TT--TTS-EEEGGGS--HHHHHHHHHHHGGGT--HHHHHHHTTSHHHHHHHHHHTTSSSEEEE-SSS-HHHHHHHHHHHHB-SSPPEEEEEEEETTEEEEEE-SSS-SS--HHHHHHHHHHHHHHHHHTT-SS--EEEE-SSSTTSS-SHHHHHHHHHHHHHHHH-GGGTTTEEEEE-HHHHH-HHHHHHH-TT---SS---EEE-SSHHHHHHHHHHHHHTT--EEEEEEEESBSS-EEEPPTT--HHHHHHHHHHHHHHT--

Sequence (640 aa):
MSVIDLLKQRVQSAGKKPVIIFPEGWSPTVMEAVNQLQQAGILTPPVIFRTRSEVPAGFNTAIKHYVIEEMDLTKYANFVYEKRKHKGMEMREAQKFVRDASSLAATLVALNEVDGEVCGKEYATKDTLRPALQLLGTGNFVSSVFIMEKNEERLYFTDCAFAVYPSPQELAVVAENTFKFAQSMGEPELKMVFLSYSTLGSGKGEAVDKVVSATQIFLEKHPELKANVCGELQFDSAFVEKVRKQKAPNLTWNGSANIYVFPNLDAGNIGYKIAQRLGGYEAIGPIVLGLARPFNDLSRGASVSDVFNVGIITAAQTLKMSVIDLLKQRVQSAGKKPVIIFPEGWSPTVMEAVNQLQQAGILTPPVIFRTRSEVPAGFNTAIKHYVIEEMDLTKYANFVYEKRKHKGMEMREAQKFVRDASSLAATLVALNEVDGEVCGKEYATKDTLRPALQLLGTGNFVSSVFIMEKNEERLYFTDCAFAVYPSPQELAVVAENTFKFAQSMGEPELKMVFLSYSTLGSGKGEAVDKVVSATQIFLEKHPELKANVCGELQFDSAFVEKVRKQKAPNLTWNGSANIYVFPNLDAGNIGYKIAQRLGGYEAIGPIVLGLARPFNDLSRGASVSDVFNVGIITAAQTLK